Protein AF-A0A3G2I003-F1 (afdb_monomer)

Radius of gyration: 45.63 Å; Cα contacts (8 Å, |Δi|>4): 674; chains: 1; bounding box: 100×74×130 Å

Sequence (649 aa):
MAVRQARASDKPRNLLDGDGLSLFVPVKGRKAWHLRYTFAGRERRISLGTYPEVSLREARELRESARAQLAKGLNPRAERKRKHLAAVIADEHTFMAVYERWRDHRKLSLEEGRQTSLSQIKSVFNKDVFPVLRHLNIHEITSAHLLEIIGRVEKRGSLSVAEKLRTWFRQLFRFAKVAIPGMAENPALDLDAVALPLPPVNHNPFLRMPELPAMLQSLRKYRGKLNTQMAVRLLLLTGVRTGELRYATPDQFDLDSGLWCIPAHRLKQRRQLKRNKRQRLIEIPPYIVPLSVQAQEIVRHLLADFKPAQVYLIPSQQCLKYPFSENTVNQALKRMGYEGMLTGHGLRATLSTALNELGYPKVWVDAQLSHADPNRISATYNHAEYVEQRRVMMQDWADRLDLFEQNQTEVASRHLTITLQGLPTIPGQAATHPPLVNLAAPLLVVAPSDQGGPVAAPVQRLPAVKMPEYTRPKPSDLQRERNELLDMFNAPHNLRVVDYAKLAGKSRRWISYEIQARNVLALNVGHRGLRVPEWQLDPLKGRLVRSVLGRTGRGVDSWQIYHALMRPHELLDGASPIEAVAANNLERVIALVCEAVEASLWSASELGASADSAYSTTCTMAERNWDAMEAGSPRGDSPAEATPYPMLA

Mean predicted aligned error: 19.56 Å

Organism: NCBI:txid323284

InterPro domains:
  IPR002104 Integrase, catalytic domain [PF00589] (206-386)
  IPR002104 Integrase, catalytic domain [PS51898] (202-394)
  IPR010998 Integrase/recombinase, N-terminal [G3DSA:1.10.150.130] (87-203)
  IPR011010 DNA breaking-rejoining enzyme, catalytic core [SSF56349] (94-395)
  IPR013762 Integrase-like, catalytic domain superfamily [G3DSA:1.10.443.10] (204-400)
  IPR025166 Integrase, DNA-binding domain [PF13356] (3-83)
  IPR038488 Integrase, DNA-binding domain superfamily [G3DSA:3.30.160.390] (1-83)
  IPR044068 Core-binding (CB) domain [PS51900] (93-177)
  IPR050808 Phage Integrase [PTHR30629] (2-405)
  IPR053876 Phage integrase, central domain [PF22022] (95-179)

Foldseek 3Di:
DCVVPDDADCAWDWDDPDPQWTWIHHNDDWIWIKRWDDAPNDIDIDTPGTPPVQPPVNSVVSSVVCVVCVVVNHHPVVVVVVVVVVVVVLQCQAPQNLVVVLLVVVCVQWDDDPPTPSVLCVVCCVPQPCVQRRNPGNQPDALVSLCVSLVVCVVVVNQVSSVVSLVVLQSSQVSCVVVPPPRDDRRSPCNVVPRDDDDPDDDAAADALVCLQLVLLLLVQQPDDLLLSLLLLLCLLQVEASQQQQAAFLVQDDLVQQKGFGDPVSDPVVSVVSVVVPDDPPQQGTQIIHHAPLNSLSLVVLVVVDDPQAGHSAPDPVGRPGGHDSCSNVVSCVVSVCVSRADSNNSSVNNLNLLVLLPHDNLLSCLSNLNQDPPDPCSRPRNPVCRVVNNVSSNLSLLLSLCSNVVVSVLSSHHQPPPPPDDDDDDDDDDDDDDDDDPPPPPPPRDDDDDPDDDPPPSPRDNSDDDNPVNPDDQDPVRVVVVVLVCVCPPPQFAALCVLCVVLVHDSVVSVVCVVVQLFQWADDPPPHTTGGNLCSPVQLSVLRNLLSVLDDPPQHSVLLVCLQQFQDVVQVRGGLSVSGDPVCSVVSSVSSNVSSVVVVVVVVVVPPPDPDDPDPDDPDDPPDPPPDPDDDDDDDDDDDDDDDDDDD

Structure (mmCIF, N/CA/C/O backbone):
data_AF-A0A3G2I003-F1
#
_entry.id   AF-A0A3G2I003-F1
#
loop_
_atom_site.group_PDB
_atom_site.id
_atom_site.type_symbol
_atom_site.label_atom_id
_atom_site.label_alt_id
_atom_site.label_comp_id
_atom_site.label_asym_id
_atom_site.label_entity_id
_atom_site.label_seq_id
_atom_site.pdbx_PDB_ins_code
_atom_site.Cartn_x
_atom_site.Cartn_y
_atom_site.Cartn_z
_atom_site.occupancy
_atom_site.B_iso_or_equiv
_atom_site.auth_seq_id
_atom_site.auth_comp_id
_atom_site.auth_asym_id
_atom_site.auth_atom_id
_atom_site.pdbx_PDB_model_num
ATOM 1 N N . MET A 1 1 ? 7.828 28.176 -68.216 1.00 56.34 1 MET A N 1
ATOM 2 C CA . MET A 1 1 ? 6.407 28.301 -68.625 1.00 56.34 1 MET A CA 1
ATOM 3 C C . MET A 1 1 ? 5.779 26.956 -69.019 1.00 56.34 1 MET A C 1
ATOM 5 O O . MET A 1 1 ? 4.759 26.604 -68.437 1.00 56.34 1 MET A O 1
ATOM 9 N N . ALA A 1 2 ? 6.415 26.149 -69.882 1.00 65.62 2 ALA A N 1
ATOM 10 C CA . ALA A 1 2 ? 5.866 24.879 -70.397 1.00 65.62 2 ALA A CA 1
ATOM 11 C C . ALA A 1 2 ? 5.430 23.834 -69.334 1.00 65.62 2 ALA A C 1
ATOM 13 O O . ALA A 1 2 ? 4.377 23.216 -69.463 1.00 65.62 2 ALA A O 1
ATOM 14 N N . VAL A 1 3 ? 6.184 23.673 -68.239 1.00 71.50 3 VAL A N 1
ATOM 15 C CA . VAL A 1 3 ? 5.888 22.711 -67.147 1.00 71.50 3 VAL A CA 1
ATOM 16 C C . VAL A 1 3 ? 4.601 23.062 -66.379 1.00 71.50 3 VAL A C 1
ATOM 18 O O . VAL A 1 3 ? 3.801 22.183 -66.040 1.00 71.50 3 VAL A O 1
ATOM 21 N N . ARG A 1 4 ? 4.370 24.362 -66.133 1.00 69.19 4 ARG A N 1
ATOM 22 C CA . ARG A 1 4 ? 3.178 24.875 -65.431 1.00 69.19 4 ARG A CA 1
ATOM 23 C C . ARG A 1 4 ? 1.917 24.691 -66.282 1.00 69.19 4 ARG A C 1
ATOM 25 O O . ARG A 1 4 ? 0.896 24.247 -65.771 1.00 69.19 4 ARG A O 1
ATOM 32 N N . GLN A 1 5 ? 2.021 24.947 -67.586 1.00 71.94 5 GLN A N 1
ATOM 33 C CA . GLN A 1 5 ? 0.908 24.894 -68.546 1.00 71.94 5 GLN A CA 1
ATOM 34 C C . GLN A 1 5 ? 0.549 23.475 -69.019 1.00 71.94 5 GLN A C 1
ATOM 36 O O . GLN A 1 5 ? -0.455 23.273 -69.700 1.00 71.94 5 GLN A O 1
ATOM 41 N N . ALA A 1 6 ? 1.337 22.465 -68.653 1.00 69.88 6 ALA A N 1
ATOM 42 C CA . ALA A 1 6 ? 1.108 21.104 -69.104 1.00 69.88 6 ALA A CA 1
ATOM 43 C C . ALA A 1 6 ? -0.121 20.443 -68.452 1.00 69.88 6 ALA A C 1
ATOM 45 O O . ALA A 1 6 ? -0.031 19.954 -67.329 1.00 69.88 6 ALA A O 1
ATOM 46 N N . ARG A 1 7 ? -1.258 20.396 -69.154 1.00 67.56 7 ARG A N 1
ATOM 47 C CA . ARG A 1 7 ? -2.479 19.686 -68.728 1.00 67.56 7 ARG A CA 1
ATOM 48 C C . ARG A 1 7 ? -2.459 18.195 -69.086 1.00 67.56 7 ARG A C 1
ATOM 50 O O . ARG A 1 7 ? -1.674 17.777 -69.943 1.00 67.56 7 ARG A O 1
ATOM 57 N N . ALA A 1 8 ? -3.288 17.409 -68.404 1.00 71.00 8 ALA A N 1
ATOM 58 C CA . ALA A 1 8 ? -3.546 16.024 -68.782 1.00 71.00 8 ALA A CA 1
ATOM 59 C C . ALA A 1 8 ? -4.209 15.971 -70.171 1.00 71.00 8 ALA A C 1
ATOM 61 O O . ALA A 1 8 ? -4.903 16.906 -70.564 1.00 71.00 8 ALA A O 1
ATOM 62 N N . SER A 1 9 ? -3.930 14.911 -70.920 1.00 67.62 9 SER A N 1
ATOM 63 C CA . SER A 1 9 ? -4.448 14.637 -72.266 1.00 67.62 9 SER A CA 1
ATOM 64 C C . SER A 1 9 ? -4.876 13.167 -72.313 1.00 67.62 9 SER A C 1
ATOM 66 O O . SER A 1 9 ? -4.487 12.405 -71.426 1.00 67.62 9 SER A O 1
ATOM 68 N N . ASP A 1 10 ? -5.632 12.754 -73.332 1.00 69.69 10 ASP A N 1
ATOM 69 C CA . ASP A 1 10 ? -6.169 11.388 -73.469 1.00 69.69 10 ASP A CA 1
ATOM 70 C C . ASP A 1 10 ? -5.083 10.298 -73.531 1.00 69.69 10 ASP A C 1
ATOM 72 O O . ASP A 1 10 ? -5.361 9.118 -73.322 1.00 69.69 10 ASP A O 1
ATOM 76 N N . LYS A 1 11 ? -3.820 10.685 -73.769 1.00 79.12 11 LYS A N 1
ATOM 77 C CA . LYS A 1 11 ? -2.645 9.805 -73.732 1.00 79.12 11 LYS A CA 1
ATOM 78 C C . LYS A 1 11 ? -1.568 10.347 -72.779 1.00 79.12 11 LYS A C 1
ATOM 80 O O . LYS A 1 11 ? -1.365 11.563 -72.709 1.00 79.12 11 LYS A O 1
ATOM 85 N N . PRO A 1 12 ? -0.845 9.471 -72.052 1.00 83.56 12 PRO A N 1
ATOM 86 C CA . PRO A 1 12 ? 0.241 9.900 -71.178 1.00 83.56 12 PRO A CA 1
ATOM 87 C C . PRO A 1 12 ? 1.372 10.518 -72.007 1.00 83.56 12 PRO A C 1
ATOM 89 O O . PRO A 1 12 ? 1.760 9.971 -73.039 1.00 83.56 12 PRO A O 1
ATOM 92 N N . ARG A 1 13 ? 1.931 11.642 -71.544 1.00 86.19 13 ARG A N 1
ATOM 93 C CA . ARG A 1 13 ? 3.002 12.358 -72.257 1.00 86.19 13 ARG A CA 1
ATOM 94 C C . ARG A 1 13 ? 4.219 12.618 -71.381 1.00 86.19 13 ARG A C 1
ATOM 96 O O . ARG A 1 13 ? 4.089 12.850 -70.181 1.00 86.19 13 ARG A O 1
ATOM 103 N N . ASN A 1 14 ? 5.392 12.630 -72.007 1.00 85.88 14 ASN A N 1
ATOM 104 C CA . ASN A 1 14 ? 6.646 13.050 -71.390 1.00 85.88 14 ASN A CA 1
ATOM 105 C C . ASN A 1 14 ? 7.055 14.408 -71.957 1.00 85.88 14 ASN A C 1
ATOM 107 O O . ASN A 1 14 ? 7.198 14.549 -73.168 1.00 85.88 14 ASN A O 1
ATOM 111 N N . LEU A 1 15 ? 7.270 15.392 -71.090 1.00 88.25 15 LEU A N 1
ATOM 112 C CA . LEU A 1 15 ? 7.893 16.658 -71.472 1.00 88.25 15 LEU A CA 1
ATOM 113 C C . LEU A 1 15 ? 9.378 16.559 -71.161 1.00 88.25 15 LEU A C 1
ATOM 115 O O . LEU A 1 15 ? 9.741 16.397 -70.000 1.00 88.25 15 LEU A O 1
ATOM 119 N N . LEU A 1 16 ? 10.221 16.610 -72.184 1.00 89.06 16 LEU A N 1
ATOM 120 C CA . LEU A 1 16 ? 11.666 16.486 -72.023 1.00 89.06 16 LEU A CA 1
ATOM 121 C C . LEU A 1 16 ? 12.261 17.803 -71.501 1.00 89.06 16 LEU A C 1
ATOM 123 O O . LEU A 1 16 ? 11.876 18.874 -71.959 1.00 89.06 16 LEU A O 1
ATOM 127 N N . ASP A 1 17 ? 13.203 17.707 -70.562 1.00 86.69 17 ASP A N 1
ATOM 128 C CA . ASP A 1 17 ? 13.965 18.841 -70.002 1.00 86.69 17 ASP A CA 1
ATOM 129 C C . ASP A 1 17 ? 15.489 18.679 -70.220 1.00 86.69 17 ASP A C 1
ATOM 131 O O . ASP A 1 17 ? 16.294 19.420 -69.664 1.00 86.69 17 ASP A O 1
ATOM 135 N N . GLY A 1 18 ? 15.894 17.710 -71.053 1.00 86.06 18 GLY A N 1
ATOM 136 C CA . GLY A 1 18 ? 17.296 17.420 -71.377 1.00 86.06 18 GLY A CA 1
ATOM 137 C C . GLY A 1 18 ? 17.978 16.464 -70.393 1.00 86.06 18 GLY A C 1
ATOM 138 O O . GLY A 1 18 ? 17.478 16.203 -69.298 1.00 86.06 18 GLY A O 1
ATOM 139 N N . ASP A 1 19 ? 19.117 15.893 -70.801 1.00 85.62 19 ASP A N 1
ATOM 140 C CA . ASP A 1 19 ? 19.951 15.010 -69.963 1.00 85.62 19 ASP A CA 1
ATOM 141 C C . ASP A 1 19 ? 19.202 13.820 -69.331 1.00 85.62 19 ASP A C 1
ATOM 143 O O . ASP A 1 19 ? 19.456 13.412 -68.197 1.00 85.62 19 ASP A O 1
ATOM 147 N N . GLY A 1 20 ? 18.222 13.279 -70.058 1.00 85.56 20 GLY A N 1
ATOM 148 C CA . GLY A 1 20 ? 17.385 12.175 -69.589 1.00 85.56 20 GLY A CA 1
ATOM 149 C C . GLY A 1 20 ? 16.297 12.569 -68.580 1.00 85.56 20 GLY A C 1
ATOM 150 O O . GLY A 1 20 ? 15.528 11.693 -68.180 1.00 85.56 20 GLY A O 1
ATOM 151 N N . LEU A 1 21 ? 16.187 13.844 -68.188 1.00 92.62 21 LEU A N 1
ATOM 152 C CA . LEU A 1 21 ? 15.111 14.356 -67.337 1.00 92.62 21 LEU A CA 1
ATOM 153 C C . LEU A 1 21 ? 13.847 14.631 -68.156 1.00 92.62 21 LEU A C 1
ATOM 155 O O . LEU A 1 21 ? 13.881 15.219 -69.239 1.00 92.62 21 LEU A O 1
ATOM 159 N N . SER A 1 22 ? 12.707 14.210 -67.618 1.00 92.31 22 SER A N 1
ATOM 160 C CA . SER A 1 22 ? 11.397 14.442 -68.213 1.00 92.31 22 SER A CA 1
ATOM 161 C C . SER A 1 22 ? 10.312 14.597 -67.152 1.00 92.31 22 SER A C 1
ATOM 163 O O . SER A 1 22 ? 10.385 13.989 -66.086 1.00 92.31 22 SER A O 1
ATOM 165 N N . LEU A 1 23 ? 9.284 15.389 -67.442 1.00 91.50 23 LEU A N 1
ATOM 166 C CA . LEU A 1 23 ? 8.047 15.415 -66.670 1.00 91.50 23 LEU A CA 1
ATOM 167 C C . LEU A 1 23 ? 7.051 14.441 -67.295 1.00 91.50 23 LEU A C 1
ATOM 169 O O . LEU A 1 23 ? 6.552 14.676 -68.396 1.00 91.50 23 LEU A O 1
ATOM 173 N N . PHE A 1 24 ? 6.728 13.376 -66.575 1.00 90.62 24 PHE A N 1
ATOM 174 C CA . PHE A 1 24 ? 5.663 12.458 -66.937 1.00 90.62 24 PHE A CA 1
ATOM 175 C C . PHE A 1 24 ? 4.313 13.016 -66.491 1.00 90.62 24 PHE A C 1
ATOM 177 O O . PHE A 1 24 ? 4.089 13.282 -65.308 1.00 90.62 24 PHE A O 1
ATOM 184 N N . VAL A 1 25 ? 3.411 13.189 -67.453 1.00 89.00 25 VAL A N 1
ATOM 185 C CA . VAL A 1 25 ? 2.045 13.674 -67.253 1.00 89.00 25 VAL A CA 1
ATOM 186 C C . VAL A 1 25 ? 1.082 12.532 -67.601 1.00 89.00 25 VAL A C 1
ATOM 188 O O . VAL A 1 25 ? 0.887 12.252 -68.788 1.00 89.00 25 VAL A O 1
ATOM 191 N N . PRO A 1 26 ? 0.508 11.838 -66.601 1.00 85.31 26 PRO A N 1
ATOM 192 C CA . PRO A 1 26 ? -0.463 10.767 -66.829 1.00 85.31 26 PRO A CA 1
ATOM 193 C C . PRO A 1 26 ? -1.844 11.313 -67.244 1.00 85.31 26 PRO A C 1
ATOM 195 O O . PRO A 1 26 ? -2.151 12.481 -67.013 1.00 85.31 26 PRO A O 1
ATOM 198 N N . VAL A 1 27 ? -2.695 10.445 -67.808 1.00 82.31 27 VAL A N 1
ATOM 199 C CA . VAL A 1 27 ? -4.041 10.781 -68.336 1.00 82.31 27 VAL A CA 1
ATOM 200 C C . VAL A 1 27 ? -4.990 11.329 -67.256 1.00 82.31 27 VAL A C 1
ATOM 202 O O . VAL A 1 27 ? -5.793 12.214 -67.527 1.00 82.31 27 VAL A O 1
ATOM 205 N N . LYS A 1 28 ? -4.883 10.851 -66.010 1.00 68.81 28 LYS A N 1
ATOM 206 C CA . LYS A 1 28 ? -5.695 11.308 -64.864 1.00 68.81 28 LYS A CA 1
ATOM 207 C C . LYS A 1 28 ? -4.886 11.325 -63.561 1.00 68.81 28 LYS A C 1
ATOM 209 O O . LYS A 1 28 ? -5.189 10.575 -62.639 1.00 68.81 28 LYS A O 1
ATOM 214 N N . GLY A 1 29 ? -3.817 12.119 -63.457 1.00 68.81 29 GLY A N 1
ATOM 215 C CA . GLY A 1 29 ? -3.019 12.067 -62.224 1.00 68.81 29 GLY A CA 1
ATOM 216 C C . GLY A 1 29 ? -1.977 13.153 -61.998 1.00 68.81 29 GLY A C 1
ATOM 217 O O . GLY A 1 29 ? -1.855 14.120 -62.749 1.00 68.81 29 GLY A O 1
ATOM 218 N N . ARG A 1 30 ? -1.220 12.955 -60.912 1.00 80.19 30 ARG A N 1
ATOM 219 C CA . ARG A 1 30 ? -0.132 13.832 -60.465 1.00 80.19 30 ARG A CA 1
ATOM 220 C C . ARG A 1 30 ? 1.058 13.718 -61.417 1.00 80.19 30 ARG A C 1
ATOM 222 O O . ARG A 1 30 ? 1.483 12.613 -61.756 1.00 80.19 30 ARG A O 1
ATOM 229 N N . LYS A 1 31 ? 1.597 14.862 -61.844 1.00 88.81 31 LYS A N 1
ATOM 230 C CA . LYS A 1 31 ? 2.784 14.911 -62.708 1.00 88.81 31 LYS A CA 1
ATOM 231 C C . LYS A 1 31 ? 4.005 14.465 -61.899 1.00 88.81 31 LYS A C 1
ATOM 233 O O . LYS A 1 31 ? 4.124 14.833 -60.731 1.00 88.81 31 LYS A O 1
ATOM 238 N N . ALA A 1 32 ? 4.916 13.714 -62.504 1.00 90.50 32 ALA A N 1
ATOM 239 C CA . ALA A 1 32 ? 6.111 13.217 -61.827 1.00 90.50 32 ALA A CA 1
ATOM 240 C C . ALA A 1 32 ? 7.369 13.469 -62.653 1.00 90.50 32 ALA A C 1
ATOM 242 O O . ALA A 1 32 ? 7.360 13.329 -63.874 1.00 90.50 32 ALA A O 1
ATOM 243 N N . TRP A 1 33 ? 8.462 13.818 -61.987 1.00 93.62 33 TRP A N 1
ATOM 244 C CA . TRP A 1 33 ? 9.768 13.939 -62.620 1.00 93.62 33 TRP A CA 1
ATOM 245 C C . TRP A 1 33 ? 10.387 12.558 -62.782 1.00 93.62 33 TRP A C 1
ATOM 247 O O . TRP A 1 33 ? 10.497 11.807 -61.816 1.00 93.62 33 TRP A O 1
ATOM 257 N N . HIS A 1 34 ? 10.817 12.220 -63.989 1.00 93.31 34 HIS A N 1
ATOM 258 C CA . HIS A 1 34 ? 11.503 10.979 -64.306 1.00 93.31 34 HIS A CA 1
ATOM 259 C C . HIS A 1 34 ? 12.885 11.267 -64.881 1.00 93.31 34 HIS A C 1
ATOM 261 O O . HIS A 1 34 ? 13.022 12.072 -65.798 1.00 93.31 34 HIS A O 1
ATOM 267 N N . LEU A 1 35 ? 13.888 10.545 -64.387 1.00 93.88 35 LEU A N 1
ATOM 268 C CA . LEU A 1 35 ? 15.224 10.497 -64.963 1.00 93.88 35 LEU A CA 1
ATOM 269 C C . LEU A 1 35 ? 15.454 9.135 -65.609 1.00 93.88 35 LEU A C 1
ATOM 271 O O . LEU A 1 35 ? 15.339 8.093 -64.955 1.00 93.88 35 LEU A O 1
ATOM 275 N N . ARG A 1 36 ? 15.794 9.162 -66.891 1.00 92.56 36 ARG A N 1
ATOM 276 C CA . ARG A 1 36 ? 16.235 8.014 -67.676 1.00 92.56 36 ARG A CA 1
ATOM 277 C C . ARG A 1 36 ? 17.760 7.969 -67.700 1.00 92.56 36 ARG A C 1
ATOM 279 O O . ARG A 1 36 ? 18.393 8.989 -67.944 1.00 92.56 36 ARG A O 1
ATOM 286 N N . TYR A 1 37 ? 18.336 6.806 -67.421 1.00 92.25 37 TYR A N 1
ATOM 287 C CA . TYR A 1 37 ? 19.782 6.616 -67.322 1.00 92.25 37 TYR A CA 1
ATOM 288 C C . TYR A 1 37 ? 20.182 5.187 -67.692 1.00 92.25 37 TYR A C 1
ATOM 290 O O . TYR A 1 37 ? 19.380 4.265 -67.567 1.00 92.25 37 TYR A O 1
ATOM 298 N N . THR A 1 38 ? 21.438 4.985 -68.079 1.00 88.69 38 THR A N 1
ATOM 299 C CA . THR A 1 38 ? 21.985 3.657 -68.386 1.00 88.69 38 THR A CA 1
ATOM 300 C C . THR A 1 38 ? 22.890 3.198 -67.252 1.00 88.69 38 THR A C 1
ATOM 302 O O . THR A 1 38 ? 23.720 3.960 -66.763 1.00 88.69 38 THR A O 1
ATOM 305 N N . PHE A 1 39 ? 22.729 1.953 -66.808 1.00 89.44 39 PHE A N 1
ATOM 306 C CA . PHE A 1 39 ? 23.597 1.338 -65.806 1.00 89.44 39 PHE A CA 1
ATOM 307 C C . PHE A 1 39 ? 23.843 -0.126 -66.168 1.00 89.44 39 PHE A C 1
ATOM 309 O O . PHE A 1 39 ? 22.882 -0.862 -66.408 1.00 89.44 39 PHE A O 1
ATOM 316 N N . ALA A 1 40 ? 25.113 -0.544 -66.196 1.00 85.12 40 ALA A N 1
ATOM 317 C CA . ALA A 1 40 ? 25.532 -1.894 -66.591 1.00 85.12 40 ALA A CA 1
ATOM 318 C C . ALA A 1 40 ? 24.911 -2.347 -67.933 1.00 85.12 40 ALA A C 1
ATOM 320 O O . ALA A 1 40 ? 24.293 -3.407 -68.025 1.00 85.12 40 ALA A O 1
ATOM 321 N N . GLY A 1 41 ? 24.991 -1.483 -68.953 1.00 85.19 41 GLY A N 1
ATOM 322 C CA . GLY A 1 41 ? 24.496 -1.764 -70.308 1.00 85.19 41 GLY A CA 1
ATOM 323 C C . GLY A 1 41 ? 22.971 -1.788 -70.474 1.00 85.19 41 GLY A C 1
ATOM 324 O O . GLY A 1 41 ? 22.496 -2.046 -71.573 1.00 85.19 41 GLY A O 1
ATOM 325 N N . ARG A 1 42 ? 22.182 -1.514 -69.421 1.00 88.31 42 ARG A N 1
ATOM 326 C CA . ARG A 1 42 ? 20.709 -1.494 -69.488 1.00 88.31 42 ARG A CA 1
ATOM 327 C C . ARG A 1 42 ? 20.150 -0.111 -69.181 1.00 88.31 42 ARG A C 1
ATOM 329 O O . ARG A 1 42 ? 20.511 0.498 -68.171 1.00 88.31 42 ARG A O 1
ATOM 336 N N . GLU A 1 43 ? 19.227 0.354 -70.017 1.00 89.56 43 GLU A N 1
ATOM 337 C CA . GLU A 1 43 ? 18.477 1.589 -69.784 1.00 89.56 43 GLU A CA 1
ATOM 338 C C . GLU A 1 43 ? 17.469 1.391 -68.639 1.00 89.56 43 GLU A C 1
ATOM 340 O O . GLU A 1 43 ? 16.784 0.371 -68.530 1.00 89.56 43 GLU A O 1
ATOM 345 N N . ARG A 1 44 ? 17.411 2.358 -67.726 1.00 90.62 44 ARG A N 1
ATOM 346 C CA . ARG A 1 44 ? 16.571 2.356 -66.528 1.00 90.62 44 ARG A CA 1
ATOM 347 C C . ARG A 1 44 ? 15.940 3.728 -66.329 1.00 90.62 44 ARG A C 1
ATOM 349 O O . ARG A 1 44 ? 16.402 4.741 -66.847 1.00 90.62 44 ARG A O 1
ATOM 356 N N . ARG A 1 45 ? 14.874 3.762 -65.528 1.00 90.94 45 ARG A N 1
ATOM 357 C CA . ARG A 1 45 ? 14.154 4.984 -65.157 1.00 90.94 45 ARG A CA 1
ATOM 358 C C . ARG A 1 45 ? 13.954 5.051 -63.646 1.00 90.94 45 ARG A C 1
ATOM 360 O O . ARG A 1 45 ? 13.570 4.051 -63.036 1.00 90.94 45 ARG A O 1
ATOM 367 N N . ILE A 1 46 ? 14.171 6.222 -63.053 1.00 91.25 46 ILE A N 1
ATOM 368 C CA . ILE A 1 46 ? 13.828 6.536 -61.656 1.00 91.25 46 ILE A CA 1
ATOM 369 C C . ILE A 1 46 ? 12.910 7.754 -61.600 1.00 91.25 46 ILE A C 1
ATOM 371 O O . ILE A 1 46 ? 13.009 8.645 -62.438 1.00 91.25 46 ILE A O 1
ATOM 375 N N . SER A 1 47 ? 12.030 7.803 -60.601 1.00 92.19 47 SER A N 1
ATOM 376 C CA . SER A 1 47 ? 11.262 9.012 -60.290 1.00 92.19 47 SER A CA 1
ATOM 377 C C . SER A 1 47 ? 12.061 9.931 -59.368 1.00 92.19 47 SER A C 1
ATOM 379 O O . SER A 1 47 ? 12.735 9.443 -58.468 1.00 92.19 47 SER A O 1
ATOM 381 N N . LEU A 1 48 ? 12.026 11.242 -59.574 1.00 90.69 48 LEU A N 1
ATOM 382 C CA . LEU A 1 48 ? 12.697 12.241 -58.734 1.00 90.69 48 LEU A CA 1
ATOM 383 C C . LEU A 1 48 ? 11.722 12.996 -57.818 1.00 90.69 48 LEU A C 1
ATOM 385 O O . LEU A 1 48 ? 12.166 13.794 -57.006 1.00 90.69 48 LEU A O 1
ATOM 389 N N . GLY A 1 49 ? 10.422 12.705 -57.900 1.00 88.69 49 GLY A N 1
ATOM 390 C CA . GLY A 1 49 ? 9.385 13.333 -57.079 1.00 88.69 49 GLY A CA 1
ATOM 391 C C . GLY A 1 49 ? 8.179 13.772 -57.905 1.00 88.69 49 GLY A C 1
ATOM 392 O O . GLY A 1 49 ? 8.182 13.655 -59.134 1.00 88.69 49 GLY A O 1
ATOM 393 N N . THR A 1 50 ? 7.131 14.247 -57.232 1.00 91.75 50 THR A N 1
ATOM 394 C CA . THR A 1 50 ? 5.910 14.728 -57.894 1.00 91.75 50 THR A CA 1
ATOM 395 C C . THR A 1 50 ? 5.902 16.248 -57.998 1.00 91.75 50 THR A C 1
ATOM 397 O O . THR A 1 50 ? 6.457 16.938 -57.155 1.00 91.75 50 THR A O 1
ATOM 400 N N . TYR A 1 51 ? 5.303 16.788 -59.053 1.00 86.50 51 TYR A N 1
ATOM 401 C CA . TYR A 1 51 ? 5.092 18.225 -59.211 1.00 86.50 51 TYR A CA 1
ATOM 402 C C . TYR A 1 51 ? 3.690 18.579 -58.679 1.00 86.50 51 TYR A C 1
ATOM 404 O O . TYR A 1 51 ? 2.731 17.892 -59.053 1.00 86.50 51 TYR A O 1
ATOM 412 N N . PRO A 1 52 ? 3.522 19.642 -57.868 1.00 85.88 52 PRO A N 1
ATOM 413 C CA . PRO A 1 52 ? 4.466 20.742 -57.643 1.00 85.88 52 PRO A CA 1
ATOM 414 C C . PRO A 1 52 ? 5.401 20.604 -56.429 1.00 85.88 52 PRO A C 1
ATOM 416 O O . PRO A 1 52 ? 6.212 21.503 -56.245 1.00 85.88 52 PRO A O 1
ATOM 419 N N . GLU A 1 53 ? 5.308 19.528 -55.633 1.00 89.50 53 GLU A N 1
ATOM 420 C CA . GLU A 1 53 ? 6.138 19.312 -54.425 1.00 89.50 53 GLU A CA 1
ATOM 421 C C . GLU A 1 53 ? 7.643 19.394 -54.713 1.00 89.50 53 GLU A C 1
ATOM 423 O O . GLU A 1 53 ? 8.392 19.936 -53.913 1.00 89.50 53 GLU A O 1
ATOM 428 N N . VAL A 1 54 ? 8.065 18.883 -55.873 1.00 89.38 54 VAL A N 1
ATOM 429 C CA . VAL A 1 54 ? 9.409 19.060 -56.421 1.00 89.38 54 VAL A CA 1
ATOM 430 C C . VAL A 1 54 ? 9.329 20.023 -57.598 1.00 89.38 54 VAL A C 1
ATOM 432 O O . VAL A 1 54 ? 8.724 19.742 -58.645 1.00 89.38 54 VAL A O 1
ATOM 435 N N . SER A 1 55 ? 9.954 21.181 -57.428 1.00 91.56 55 SER A N 1
ATOM 436 C CA . SER A 1 55 ? 10.083 22.202 -58.459 1.00 91.56 55 SER A CA 1
ATOM 437 C C . SER A 1 55 ? 10.990 21.733 -59.604 1.00 91.56 55 SER A C 1
ATOM 439 O O . SER A 1 55 ? 11.779 20.799 -59.473 1.00 91.56 55 SER A O 1
ATOM 441 N N . LEU A 1 56 ? 10.917 22.405 -60.758 1.00 89.75 56 LEU A N 1
ATOM 442 C CA . LEU A 1 56 ? 11.825 22.121 -61.879 1.00 89.75 56 LEU A CA 1
ATOM 443 C C . LEU A 1 56 ? 13.302 22.300 -61.476 1.00 89.75 56 LEU A C 1
ATOM 445 O O . LEU A 1 56 ? 14.160 21.555 -61.938 1.00 89.75 56 LEU A O 1
ATOM 449 N N . ARG A 1 57 ? 13.591 23.277 -60.608 1.00 91.44 57 ARG A N 1
ATOM 450 C CA . ARG A 1 57 ? 14.943 23.536 -60.105 1.00 91.44 57 ARG A CA 1
ATOM 451 C C . ARG A 1 57 ? 15.451 22.362 -59.265 1.00 91.44 57 ARG A C 1
ATOM 453 O O . ARG A 1 57 ? 16.494 21.808 -59.591 1.00 91.44 57 ARG A O 1
ATOM 460 N N . GLU A 1 58 ? 14.681 21.934 -58.268 1.00 90.12 58 GLU A N 1
ATOM 461 C CA . GLU A 1 58 ? 15.033 20.782 -57.422 1.00 90.12 58 GLU A CA 1
ATOM 462 C C . GLU A 1 58 ? 15.131 19.488 -58.243 1.00 90.12 58 GLU A C 1
ATOM 464 O O . GLU A 1 58 ? 16.015 18.669 -58.014 1.00 90.12 58 GLU A O 1
ATOM 469 N N . ALA A 1 59 ? 14.282 19.307 -59.262 1.00 90.62 59 ALA A N 1
ATOM 470 C CA . ALA A 1 59 ? 14.371 18.162 -60.169 1.00 90.62 59 ALA A CA 1
ATOM 471 C C . ALA A 1 59 ? 15.690 18.135 -60.967 1.00 90.62 59 ALA A C 1
ATOM 473 O O . ALA A 1 59 ? 16.257 17.059 -61.171 1.00 90.62 59 ALA A O 1
ATOM 474 N N . ARG A 1 60 ? 16.204 19.301 -61.388 1.00 93.50 60 ARG A N 1
ATOM 475 C CA . ARG A 1 60 ? 17.522 19.428 -62.037 1.00 93.50 60 ARG A CA 1
ATOM 476 C C . ARG A 1 60 ? 18.667 19.168 -61.055 1.00 93.50 60 ARG A C 1
ATOM 478 O O . ARG A 1 60 ? 19.598 18.453 -61.404 1.00 93.50 60 ARG A O 1
ATOM 485 N N . GLU A 1 61 ? 18.575 19.647 -59.817 1.00 93.81 61 GLU A N 1
ATOM 486 C CA . GLU A 1 61 ? 19.568 19.357 -58.766 1.00 93.81 61 GLU A CA 1
ATOM 487 C C . GLU A 1 61 ? 19.619 17.851 -58.431 1.00 93.81 61 GLU A C 1
ATOM 489 O O . GLU A 1 61 ? 20.691 17.242 -58.375 1.00 93.81 61 GLU A O 1
ATOM 494 N N . LEU A 1 62 ? 18.455 17.204 -58.305 1.00 90.88 62 LEU A N 1
ATOM 495 C CA . LEU A 1 62 ? 18.342 15.756 -58.102 1.00 90.88 62 LEU A CA 1
ATOM 496 C C . LEU A 1 62 ? 18.865 14.951 -59.301 1.00 90.88 62 LEU A C 1
ATOM 498 O O . LEU A 1 62 ? 19.438 13.874 -59.110 1.00 90.88 62 LEU A O 1
ATOM 502 N N . ARG A 1 63 ? 18.696 15.465 -60.527 1.00 93.69 63 ARG A N 1
ATOM 503 C CA . ARG A 1 63 ? 19.297 14.888 -61.736 1.00 93.69 63 ARG A CA 1
ATOM 504 C C . ARG A 1 63 ? 20.818 14.908 -61.647 1.00 93.69 63 ARG A C 1
ATOM 506 O O . ARG A 1 63 ? 21.427 13.858 -61.839 1.00 93.69 63 ARG A O 1
ATOM 513 N N . GLU A 1 64 ? 21.422 16.053 -61.337 1.00 93.00 64 GLU A N 1
ATOM 514 C CA . GLU A 1 64 ? 22.883 16.159 -61.216 1.00 93.00 64 GLU A CA 1
ATOM 515 C C . GLU A 1 64 ? 23.428 15.238 -60.119 1.00 93.00 64 GLU A C 1
ATOM 517 O O . GLU A 1 64 ? 24.398 14.513 -60.339 1.00 93.00 64 GLU A O 1
ATOM 522 N N . SER A 1 65 ? 22.744 15.150 -58.974 1.00 90.56 65 SER A N 1
ATOM 523 C CA . SER A 1 65 ? 23.101 14.211 -57.903 1.00 90.56 65 SER A CA 1
ATOM 524 C C . SER A 1 65 ? 23.075 12.746 -58.367 1.00 90.56 65 SER A C 1
ATOM 526 O O . SER A 1 65 ? 24.001 11.978 -58.091 1.00 90.56 65 SER A O 1
ATOM 528 N N . ALA A 1 66 ? 22.047 12.348 -59.124 1.00 90.12 66 ALA A N 1
ATOM 529 C CA . ALA A 1 66 ? 21.942 10.998 -59.674 1.00 90.12 66 ALA A CA 1
ATOM 530 C C . ALA A 1 66 ? 23.007 10.718 -60.753 1.00 90.12 66 ALA A C 1
ATOM 532 O O . ALA A 1 66 ? 23.546 9.612 -60.803 1.00 90.12 66 ALA A O 1
ATOM 533 N N . ARG A 1 67 ? 23.362 11.708 -61.583 1.00 89.88 67 ARG A N 1
ATOM 534 C CA . ARG A 1 67 ? 24.465 11.588 -62.554 1.00 89.88 67 ARG A CA 1
ATOM 535 C C . ARG A 1 67 ? 25.820 11.459 -61.862 1.00 89.88 67 ARG A C 1
ATOM 537 O O . ARG A 1 67 ? 26.613 10.613 -62.264 1.00 89.88 67 ARG A O 1
ATOM 544 N N . ALA A 1 68 ? 26.055 12.203 -60.783 1.00 91.88 68 ALA A N 1
ATOM 545 C CA . ALA A 1 68 ? 27.267 12.075 -59.976 1.00 91.88 68 ALA A CA 1
ATOM 546 C C . ALA A 1 68 ? 27.399 10.680 -59.334 1.00 91.88 68 ALA A C 1
ATOM 548 O O . ALA A 1 68 ? 28.499 10.139 -59.248 1.00 91.88 68 ALA A O 1
ATOM 549 N N . GLN A 1 69 ? 26.286 10.064 -58.916 1.00 88.50 69 GLN A N 1
ATOM 550 C CA . GLN A 1 69 ? 26.277 8.672 -58.444 1.00 88.50 69 GLN A CA 1
ATOM 551 C C . GLN A 1 69 ? 26.639 7.687 -59.562 1.00 88.50 69 GLN A C 1
ATOM 553 O O . GLN A 1 69 ? 27.461 6.798 -59.345 1.00 88.50 69 GLN A O 1
ATOM 558 N N . LEU A 1 70 ? 26.084 7.878 -60.763 1.00 90.12 70 LEU A N 1
ATOM 559 C CA . LEU A 1 70 ? 26.396 7.045 -61.928 1.00 90.12 70 LEU A CA 1
ATOM 560 C C . LEU A 1 70 ? 27.864 7.155 -62.348 1.00 90.12 70 LEU A C 1
ATOM 562 O O . LEU A 1 70 ? 28.474 6.133 -62.648 1.00 90.12 70 LEU A O 1
ATOM 566 N N . ALA A 1 71 ? 28.447 8.357 -62.300 1.00 89.56 71 ALA A N 1
ATOM 567 C CA . ALA A 1 71 ? 29.868 8.581 -62.576 1.00 89.56 71 ALA A CA 1
ATOM 568 C C . ALA A 1 71 ? 30.787 7.825 -61.598 1.00 89.56 71 ALA A C 1
ATOM 570 O O . ALA A 1 71 ? 31.877 7.405 -61.970 1.00 89.56 71 ALA A O 1
ATOM 571 N N . LYS A 1 72 ? 30.325 7.591 -60.363 1.00 89.12 72 LYS A N 1
ATOM 572 C CA . LYS A 1 72 ? 31.014 6.779 -59.344 1.00 89.12 72 LYS A CA 1
ATOM 573 C C . LYS A 1 72 ? 30.704 5.277 -59.445 1.00 89.12 72 LYS A C 1
ATOM 575 O O . LYS A 1 72 ? 31.028 4.529 -58.529 1.00 89.12 72 LYS A O 1
ATOM 580 N N . GLY A 1 73 ? 30.020 4.831 -60.502 1.00 87.88 73 GLY A N 1
ATOM 581 C CA . GLY A 1 73 ? 29.615 3.433 -60.675 1.00 87.88 73 GLY A CA 1
ATOM 582 C C . GLY A 1 73 ? 28.491 2.972 -59.736 1.00 87.88 73 GLY A C 1
ATOM 583 O O . GLY A 1 73 ? 28.232 1.774 -59.630 1.00 87.88 73 GLY A O 1
ATOM 584 N N . LEU A 1 74 ? 27.789 3.890 -59.061 1.00 86.75 74 LEU A N 1
ATOM 585 C CA . LEU A 1 74 ? 26.684 3.570 -58.153 1.00 86.75 74 LEU A CA 1
ATOM 586 C C . LEU A 1 74 ? 25.340 3.677 -58.880 1.00 86.75 74 LEU A C 1
ATOM 588 O O . LEU A 1 74 ? 25.054 4.668 -59.546 1.00 86.75 74 LEU A O 1
ATOM 592 N N . ASN A 1 75 ? 24.468 2.679 -58.716 1.00 88.44 75 ASN A N 1
ATOM 593 C CA . ASN A 1 75 ? 23.109 2.715 -59.264 1.00 88.44 75 ASN A CA 1
ATOM 594 C C . ASN A 1 75 ? 22.184 3.578 -58.375 1.00 88.44 75 ASN A C 1
ATOM 596 O O . ASN A 1 75 ? 21.853 3.140 -57.266 1.00 88.44 75 ASN A O 1
ATOM 600 N N . PRO A 1 76 ? 21.652 4.721 -58.858 1.00 88.38 76 PRO A N 1
ATOM 601 C CA . PRO A 1 76 ? 20.847 5.638 -58.043 1.00 88.38 76 PRO A CA 1
ATOM 602 C C . PRO A 1 76 ? 19.580 5.011 -57.444 1.00 88.38 76 PRO A C 1
ATOM 604 O O . PRO A 1 76 ? 19.168 5.342 -56.332 1.00 88.38 76 PRO A O 1
ATOM 607 N N . ARG A 1 77 ? 18.954 4.055 -58.150 1.00 85.31 77 ARG A N 1
ATOM 608 C CA . ARG A 1 77 ? 17.772 3.330 -57.648 1.00 85.31 77 ARG A CA 1
ATOM 609 C C . ARG A 1 77 ? 18.124 2.406 -56.485 1.00 85.31 77 ARG A C 1
ATOM 611 O O . ARG A 1 77 ? 17.348 2.298 -55.537 1.00 85.31 77 ARG A O 1
ATOM 618 N N . ALA A 1 78 ? 19.269 1.731 -56.576 1.00 83.56 78 ALA A N 1
ATOM 619 C CA . ALA A 1 78 ? 19.759 0.858 -55.516 1.00 83.56 78 ALA A CA 1
ATOM 620 C C . ALA A 1 78 ? 20.198 1.684 -54.303 1.00 83.56 78 ALA A C 1
ATOM 622 O O . ALA A 1 78 ? 19.846 1.330 -53.184 1.00 83.56 78 ALA A O 1
ATOM 623 N N . GLU A 1 79 ? 20.850 2.827 -54.526 1.00 84.94 79 GLU A N 1
ATOM 624 C CA . GLU A 1 79 ? 21.253 3.740 -53.457 1.00 84.94 79 GLU A CA 1
ATOM 625 C C . GLU A 1 79 ? 20.055 4.335 -52.718 1.00 84.94 79 GLU A C 1
ATOM 627 O O . GLU A 1 79 ? 20.037 4.366 -51.490 1.00 84.94 79 GLU A O 1
ATOM 632 N N . ARG A 1 80 ? 18.998 4.737 -53.436 1.00 81.88 80 ARG A N 1
ATOM 633 C CA . ARG A 1 80 ? 17.756 5.177 -52.791 1.00 81.88 80 ARG A CA 1
ATOM 634 C C . ARG A 1 80 ? 17.114 4.057 -51.971 1.00 81.88 80 ARG A C 1
ATOM 636 O O . ARG A 1 80 ? 16.688 4.310 -50.849 1.00 81.88 80 ARG A O 1
ATOM 643 N N . LYS A 1 81 ? 17.059 2.828 -52.502 1.00 78.75 81 LYS A N 1
ATOM 644 C CA . LYS A 1 81 ? 16.548 1.666 -51.754 1.00 78.75 81 LYS A CA 1
ATOM 645 C C . LYS A 1 81 ? 17.401 1.398 -50.509 1.00 78.75 81 LYS A C 1
ATOM 647 O O . LYS A 1 81 ? 16.838 1.165 -49.449 1.00 78.75 81 LYS A O 1
ATOM 652 N N . ARG A 1 82 ? 18.730 1.497 -50.618 1.00 79.56 82 ARG A N 1
ATOM 653 C CA . ARG A 1 82 ? 19.678 1.352 -49.504 1.00 79.56 82 ARG A CA 1
ATOM 654 C C . ARG A 1 82 ? 19.460 2.418 -48.434 1.00 79.56 82 ARG A C 1
ATOM 656 O O . ARG A 1 82 ? 19.333 2.065 -47.273 1.00 79.56 82 ARG A O 1
ATOM 663 N N . LYS A 1 83 ? 19.340 3.694 -48.816 1.00 79.69 83 LYS A N 1
ATOM 664 C CA . LYS A 1 83 ? 19.046 4.801 -47.890 1.00 79.69 83 LYS A CA 1
ATOM 665 C C . LYS A 1 83 ? 17.689 4.648 -47.205 1.00 79.69 83 LYS A C 1
ATOM 667 O O . LYS A 1 83 ? 17.587 4.904 -46.015 1.00 79.69 83 LYS A O 1
ATOM 672 N N . HIS A 1 84 ? 16.663 4.205 -47.933 1.00 74.94 84 HIS A N 1
ATOM 673 C CA . HIS A 1 84 ? 15.346 3.951 -47.352 1.00 74.94 84 HIS A CA 1
ATOM 674 C C . HIS A 1 84 ? 15.372 2.780 -46.361 1.00 74.94 84 HIS A C 1
ATOM 676 O O . HIS A 1 84 ? 14.883 2.924 -45.249 1.00 74.94 84 HIS A O 1
ATOM 682 N N . LEU A 1 85 ? 16.001 1.656 -46.722 1.00 70.25 85 LEU A N 1
ATOM 683 C CA . LEU A 1 85 ? 16.183 0.522 -45.811 1.00 70.25 85 LEU A CA 1
ATOM 684 C C . LEU A 1 85 ? 17.026 0.903 -44.589 1.00 70.25 85 LEU A C 1
ATOM 686 O O . LEU A 1 85 ? 16.674 0.527 -43.482 1.00 70.25 85 LEU A O 1
ATOM 690 N N . ALA A 1 86 ? 18.088 1.692 -44.766 1.00 73.31 86 ALA A N 1
ATOM 691 C CA . ALA A 1 86 ? 18.892 2.202 -43.659 1.00 73.31 86 ALA A CA 1
ATOM 692 C C . ALA A 1 86 ? 18.077 3.111 -42.727 1.00 73.31 86 ALA A C 1
ATOM 694 O O . ALA A 1 86 ? 18.242 3.021 -41.519 1.00 73.31 86 ALA A O 1
ATOM 695 N N . ALA A 1 87 ? 17.171 3.936 -43.264 1.00 69.88 87 ALA A N 1
ATOM 696 C CA . ALA A 1 87 ? 16.267 4.756 -42.459 1.00 69.88 87 ALA A CA 1
ATOM 697 C C . ALA A 1 87 ? 15.243 3.909 -41.680 1.00 69.88 87 ALA A C 1
ATOM 699 O O . ALA A 1 87 ? 14.995 4.194 -40.515 1.00 69.88 87 ALA A O 1
ATOM 700 N N . VAL A 1 88 ? 14.693 2.850 -42.288 1.00 68.31 88 VAL A N 1
ATOM 701 C CA . VAL A 1 88 ? 13.777 1.910 -41.610 1.00 68.31 88 VAL A CA 1
ATOM 702 C C . VAL A 1 88 ? 14.501 1.138 -40.503 1.00 68.31 88 VAL A C 1
ATOM 704 O O . VAL A 1 88 ? 14.016 1.080 -39.380 1.00 68.31 88 VAL A O 1
ATOM 707 N N . ILE A 1 89 ? 15.697 0.613 -40.785 1.00 69.44 89 ILE A N 1
ATOM 708 C CA . ILE A 1 89 ? 16.531 -0.080 -39.790 1.00 69.44 89 ILE A CA 1
ATOM 709 C C . ILE A 1 89 ? 16.944 0.880 -38.666 1.00 69.44 89 ILE A C 1
ATOM 711 O O . ILE A 1 89 ? 16.946 0.500 -37.498 1.00 69.44 89 ILE A O 1
ATOM 715 N N . ALA A 1 90 ? 17.270 2.133 -38.993 1.00 69.50 90 ALA A N 1
ATOM 716 C CA . ALA A 1 90 ? 17.594 3.144 -37.993 1.00 69.50 90 ALA A CA 1
ATOM 717 C C . ALA A 1 90 ? 16.409 3.430 -37.059 1.00 69.50 90 ALA A C 1
ATOM 719 O O . ALA A 1 90 ? 16.635 3.578 -35.861 1.00 69.50 90 ALA A O 1
ATOM 720 N N . ASP A 1 91 ? 15.175 3.452 -37.577 1.00 72.69 91 ASP A N 1
ATOM 721 C CA . ASP A 1 91 ? 13.957 3.645 -36.779 1.00 72.69 91 ASP A CA 1
ATOM 722 C C . ASP A 1 91 ? 13.668 2.433 -35.868 1.00 72.69 91 ASP A C 1
ATOM 724 O O . ASP A 1 91 ? 13.436 2.586 -34.663 1.00 72.69 91 ASP A O 1
ATOM 728 N N . GLU A 1 92 ? 13.808 1.210 -36.399 1.00 77.62 92 GLU A N 1
ATOM 729 C CA . GLU A 1 92 ? 13.668 -0.047 -35.642 1.00 77.62 92 GLU A CA 1
ATOM 730 C C . GLU A 1 92 ? 14.728 -0.214 -34.541 1.00 77.62 92 GLU A C 1
ATOM 732 O O . GLU A 1 92 ? 14.485 -0.885 -33.533 1.00 77.62 92 GLU A O 1
ATOM 737 N N . HIS A 1 93 ? 15.909 0.382 -34.726 1.00 84.81 93 HIS A N 1
ATOM 738 C CA . HIS A 1 93 ? 17.037 0.308 -33.795 1.00 84.81 93 HIS A CA 1
ATOM 739 C C . HIS A 1 93 ? 17.160 1.551 -32.898 1.00 84.81 93 HIS A C 1
ATOM 741 O O . HIS A 1 93 ? 18.166 1.715 -32.203 1.00 84.81 93 HIS A O 1
ATOM 747 N N . THR A 1 94 ? 16.151 2.425 -32.858 1.00 91.69 94 THR A N 1
ATOM 748 C CA . THR A 1 94 ? 16.107 3.510 -31.866 1.00 91.69 94 THR A CA 1
ATOM 749 C C . THR A 1 94 ? 16.014 2.958 -30.443 1.00 91.69 94 THR A C 1
ATOM 751 O O . THR A 1 94 ? 15.406 1.913 -30.193 1.00 91.69 94 THR A O 1
ATOM 754 N N . PHE A 1 95 ? 16.553 3.689 -29.462 1.00 94.00 95 PHE A N 1
ATOM 755 C CA . PHE A 1 95 ? 16.433 3.313 -28.050 1.00 94.00 95 PHE A CA 1
ATOM 756 C C . PHE A 1 95 ? 14.979 3.085 -27.630 1.00 94.00 95 PHE A C 1
ATOM 758 O O . PHE A 1 95 ? 14.694 2.156 -26.877 1.00 94.00 95 PHE A O 1
ATOM 765 N N . MET A 1 96 ? 14.053 3.922 -28.115 1.00 94.44 96 MET A N 1
ATOM 766 C CA . MET A 1 96 ? 12.629 3.782 -27.814 1.00 94.44 96 MET A CA 1
ATOM 767 C C . MET A 1 96 ? 12.064 2.462 -28.352 1.00 94.44 96 MET A C 1
ATOM 769 O O . MET A 1 96 ? 11.413 1.742 -27.596 1.00 94.44 96 MET A O 1
ATOM 773 N N . ALA A 1 97 ? 12.346 2.102 -29.609 1.00 92.00 97 ALA A N 1
ATOM 774 C CA . ALA A 1 97 ? 11.889 0.837 -30.184 1.00 92.00 97 ALA A CA 1
ATOM 775 C C . ALA A 1 97 ? 12.424 -0.373 -29.394 1.00 92.00 97 ALA A C 1
ATOM 777 O O . ALA A 1 97 ? 11.675 -1.294 -29.055 1.00 92.00 97 ALA A O 1
ATOM 778 N N . VAL A 1 98 ? 13.703 -0.340 -29.010 1.00 92.94 98 VAL A N 1
ATOM 779 C CA . VAL A 1 98 ? 14.333 -1.395 -28.200 1.00 92.94 98 VAL A CA 1
ATOM 780 C C . VAL A 1 98 ? 13.745 -1.456 -26.788 1.00 92.94 98 VAL A C 1
ATOM 782 O O . VAL A 1 98 ? 13.464 -2.545 -26.284 1.00 92.94 98 VAL A O 1
ATOM 785 N N . TYR A 1 99 ? 13.519 -0.304 -26.154 1.00 95.25 99 TYR A N 1
ATOM 786 C CA . TYR A 1 99 ? 12.870 -0.212 -24.848 1.00 95.25 99 TYR A CA 1
ATOM 787 C C . TYR A 1 99 ? 11.463 -0.814 -24.872 1.00 95.25 99 TYR A C 1
ATOM 789 O O . TYR A 1 99 ? 11.124 -1.569 -23.963 1.00 95.25 99 TYR A O 1
ATOM 797 N N . GLU A 1 100 ? 10.652 -0.517 -25.889 1.00 93.81 100 GLU A N 1
ATOM 798 C CA . GLU A 1 100 ? 9.292 -1.051 -26.011 1.00 93.81 100 GLU A CA 1
ATOM 799 C C . GLU A 1 100 ? 9.319 -2.583 -26.136 1.00 93.81 100 GLU A C 1
ATOM 801 O O . GLU A 1 100 ? 8.641 -3.267 -25.366 1.00 93.81 100 GLU A O 1
ATOM 806 N N . ARG A 1 101 ? 10.202 -3.135 -26.986 1.00 92.62 101 ARG A N 1
ATOM 807 C CA . ARG A 1 101 ? 10.408 -4.593 -27.113 1.00 92.62 101 ARG A CA 1
ATOM 808 C C . ARG A 1 101 ? 10.868 -5.227 -25.799 1.00 92.62 101 ARG A C 1
ATOM 810 O O . ARG A 1 101 ? 10.343 -6.264 -25.390 1.00 92.62 101 ARG A O 1
ATOM 817 N N . TRP A 1 102 ? 11.822 -4.603 -25.107 1.00 94.00 102 TRP A N 1
ATOM 818 C CA . TRP A 1 102 ? 12.292 -5.066 -23.799 1.00 94.00 102 TRP A CA 1
ATOM 819 C C . TRP A 1 102 ? 11.176 -5.024 -22.754 1.00 94.00 102 TRP A C 1
ATOM 821 O O . TRP A 1 102 ? 10.979 -5.985 -22.011 1.00 94.00 102 TRP A O 1
ATOM 831 N N . ARG A 1 103 ? 10.412 -3.933 -22.698 1.00 92.00 103 ARG A N 1
ATOM 832 C CA . ARG A 1 103 ? 9.287 -3.765 -21.777 1.00 92.00 103 ARG A CA 1
ATOM 833 C C . ARG A 1 103 ? 8.227 -4.833 -22.020 1.00 92.00 103 ARG A C 1
ATOM 835 O O . ARG A 1 103 ? 7.756 -5.430 -21.054 1.00 92.00 103 ARG A O 1
ATOM 842 N N . ASP A 1 104 ? 7.880 -5.103 -23.272 1.00 89.56 104 ASP A N 1
ATOM 843 C CA . ASP A 1 104 ? 6.891 -6.122 -23.621 1.00 89.56 104 ASP A CA 1
ATOM 844 C C . ASP A 1 104 ? 7.393 -7.532 -23.279 1.00 89.56 104 ASP A C 1
ATOM 846 O O . ASP A 1 104 ? 6.649 -8.328 -22.708 1.00 89.56 104 ASP A O 1
ATOM 850 N N . HIS A 1 105 ? 8.688 -7.809 -23.455 1.00 87.31 105 HIS A N 1
ATOM 851 C CA . HIS A 1 105 ? 9.295 -9.035 -22.934 1.00 87.31 105 HIS A CA 1
ATOM 852 C C . HIS A 1 105 ? 9.210 -9.122 -21.399 1.00 87.31 105 HIS A C 1
ATOM 854 O O . HIS A 1 105 ? 8.927 -10.178 -20.832 1.00 87.31 105 HIS A O 1
ATOM 860 N N . ARG A 1 106 ? 9.410 -8.006 -20.689 1.00 84.56 106 ARG A N 1
ATOM 861 C CA . ARG A 1 106 ? 9.317 -7.957 -19.221 1.00 84.56 106 ARG A CA 1
ATOM 862 C C . ARG A 1 106 ? 7.888 -8.183 -18.723 1.00 84.56 106 ARG A C 1
ATOM 864 O O . ARG A 1 106 ? 7.743 -8.838 -17.687 1.00 84.56 106 ARG A O 1
ATOM 871 N N . LYS A 1 107 ? 6.861 -7.735 -19.458 1.00 84.06 107 LYS A N 1
ATOM 872 C CA . LYS A 1 107 ? 5.436 -8.001 -19.159 1.00 84.06 107 LYS A CA 1
ATOM 873 C C . LYS A 1 107 ? 5.099 -9.491 -19.102 1.00 84.06 107 LYS A C 1
ATOM 875 O O . LYS A 1 107 ? 4.236 -9.877 -18.327 1.00 84.06 107 LYS A O 1
ATOM 880 N N . LEU A 1 108 ? 5.834 -10.346 -19.818 1.00 80.50 108 LEU A N 1
ATOM 881 C CA . LEU A 1 108 ? 5.650 -11.803 -19.742 1.00 80.50 108 LEU A CA 1
ATOM 882 C C . LEU A 1 108 ? 5.970 -12.378 -18.351 1.00 80.50 108 LEU A C 1
ATOM 884 O O . LEU A 1 108 ? 5.537 -13.476 -18.015 1.00 80.50 108 LEU A O 1
ATOM 888 N N . SER A 1 109 ? 6.755 -11.660 -17.542 1.00 70.00 109 SER A N 1
ATOM 889 C CA . SER A 1 109 ? 7.220 -12.122 -16.225 1.00 70.00 109 SER A CA 1
ATOM 890 C C . SER A 1 109 ? 6.779 -11.238 -15.055 1.00 70.00 109 SER A C 1
ATOM 892 O O . SER A 1 109 ? 6.807 -11.684 -13.908 1.00 70.00 109 SER A O 1
ATOM 894 N N . LEU A 1 110 ? 6.391 -9.989 -15.321 1.00 74.12 110 LEU A N 1
ATOM 895 C CA . LEU A 1 110 ? 6.042 -8.993 -14.314 1.00 74.12 110 LEU A CA 1
ATOM 896 C C . LEU A 1 110 ? 4.571 -8.599 -14.438 1.00 74.12 110 LEU A C 1
ATOM 898 O O . LEU A 1 110 ? 4.079 -8.349 -15.530 1.00 74.12 110 LEU A O 1
ATOM 902 N N . GLU A 1 111 ? 3.894 -8.492 -13.297 1.00 65.62 111 GLU A N 1
ATOM 903 C CA . GLU A 1 111 ? 2.498 -8.054 -13.227 1.00 65.62 111 GLU A CA 1
ATOM 904 C C . GLU A 1 111 ? 2.375 -6.546 -13.503 1.00 65.62 111 GLU A C 1
ATOM 906 O O . GLU A 1 111 ? 3.200 -5.743 -13.048 1.00 65.62 111 GLU A O 1
ATOM 911 N N . GLU A 1 112 ? 1.321 -6.160 -14.221 1.00 66.31 112 GLU A N 1
ATOM 912 C CA . GLU A 1 112 ? 0.951 -4.762 -14.439 1.00 66.31 112 GLU A CA 1
ATOM 913 C C . GLU A 1 112 ? 0.176 -4.201 -13.234 1.00 66.31 112 GLU A C 1
ATOM 915 O O . GLU A 1 112 ? -0.495 -4.925 -12.498 1.00 66.31 112 GLU A O 1
ATOM 920 N N . GLY A 1 113 ? 0.289 -2.892 -12.996 1.00 58.97 113 GLY A N 1
ATOM 921 C CA . GLY A 1 113 ? -0.415 -2.218 -11.902 1.00 58.97 113 GLY A CA 1
ATOM 922 C C . GLY A 1 113 ? 0.341 -1.025 -11.323 1.00 58.97 113 GLY A C 1
ATOM 923 O O . GLY A 1 113 ? 1.496 -0.761 -11.670 1.00 58.97 113 GLY A O 1
ATOM 924 N N . ARG A 1 114 ? -0.310 -0.299 -10.410 1.00 51.84 114 ARG A N 1
ATOM 925 C CA . ARG A 1 114 ? 0.269 0.870 -9.729 1.00 51.84 114 ARG A CA 1
ATOM 926 C C . ARG A 1 114 ? 1.430 0.451 -8.814 1.00 51.84 114 ARG A C 1
ATOM 928 O O . ARG A 1 114 ? 1.330 -0.550 -8.111 1.00 51.84 114 ARG A O 1
ATOM 935 N N . GLN A 1 115 ? 2.522 1.219 -8.839 1.00 58.50 115 GLN A N 1
ATOM 936 C CA . GLN A 1 115 ? 3.763 0.982 -8.080 1.00 58.50 115 GLN A CA 1
ATOM 937 C C . GLN A 1 115 ? 4.454 -0.376 -8.329 1.00 58.50 115 GLN A C 1
ATOM 939 O O . GLN A 1 115 ? 5.347 -0.775 -7.581 1.00 58.50 115 GLN A O 1
ATOM 944 N N . THR A 1 116 ? 4.091 -1.087 -9.398 1.00 75.25 116 THR A N 1
ATOM 945 C CA . THR A 1 116 ? 4.823 -2.270 -9.872 1.00 75.25 116 THR A CA 1
ATOM 946 C C . THR A 1 116 ? 6.179 -1.879 -10.449 1.00 75.25 116 THR A C 1
ATOM 948 O O . THR A 1 116 ? 6.383 -0.731 -10.857 1.00 75.25 116 THR A O 1
ATOM 951 N N . SER A 1 117 ? 7.099 -2.842 -10.556 1.00 79.19 117 SER A N 1
ATOM 952 C CA . SER A 1 117 ? 8.388 -2.626 -11.220 1.00 79.19 117 SER A CA 1
ATOM 953 C C . SER A 1 117 ? 8.217 -2.055 -12.631 1.00 79.19 117 SER A C 1
ATOM 955 O O . SER A 1 117 ? 8.950 -1.142 -12.988 1.00 79.19 117 SER A O 1
ATOM 957 N N . LEU A 1 118 ? 7.212 -2.506 -13.394 1.00 83.31 118 LEU A N 1
ATOM 958 C CA . LEU A 1 118 ? 6.906 -1.968 -14.725 1.00 83.31 118 LEU A CA 1
ATOM 959 C C . LEU A 1 118 ? 6.470 -0.498 -14.682 1.00 83.31 118 LEU A C 1
ATOM 961 O O . LEU A 1 118 ? 6.943 0.306 -15.482 1.00 83.31 118 LEU A O 1
ATOM 965 N N . SER A 1 119 ? 5.612 -0.120 -13.728 1.00 84.94 119 SER A N 1
ATOM 966 C CA . SER A 1 119 ? 5.194 1.280 -13.573 1.00 84.94 119 SER A CA 1
ATOM 967 C C . SER A 1 119 ? 6.349 2.195 -13.146 1.00 84.94 119 SER A C 1
ATOM 969 O O . SER A 1 119 ? 6.452 3.316 -13.642 1.00 84.94 119 SER A O 1
ATOM 971 N N . GLN A 1 120 ? 7.248 1.702 -12.283 1.00 86.62 120 GLN A N 1
ATOM 972 C CA . GLN A 1 120 ? 8.444 2.434 -11.859 1.00 86.62 120 GLN A CA 1
ATOM 973 C C . GLN A 1 120 ? 9.409 2.626 -13.031 1.00 86.62 120 GLN A C 1
ATOM 975 O O . GLN A 1 120 ? 9.838 3.751 -13.264 1.00 86.62 120 GLN A O 1
ATOM 980 N N . ILE A 1 121 ? 9.679 1.562 -13.801 1.00 91.38 121 ILE A N 1
ATOM 981 C CA . ILE A 1 121 ? 10.484 1.623 -15.029 1.00 91.38 121 ILE A CA 1
ATOM 982 C C . ILE A 1 121 ? 9.910 2.691 -15.962 1.00 91.38 121 ILE A C 1
ATOM 984 O O . ILE A 1 121 ? 10.619 3.626 -16.313 1.00 91.38 121 ILE A O 1
ATOM 988 N N . LYS A 1 122 ? 8.613 2.621 -16.289 1.00 91.81 122 LYS A N 1
ATOM 989 C CA . LYS A 1 122 ? 7.965 3.587 -17.188 1.00 91.81 122 LYS A CA 1
ATOM 990 C C . LYS A 1 122 ? 8.089 5.025 -16.681 1.00 91.81 122 LYS A C 1
ATOM 992 O O . LYS A 1 122 ? 8.448 5.912 -17.447 1.00 91.81 122 LYS A O 1
ATOM 997 N N . SER A 1 123 ? 7.799 5.262 -15.400 1.00 92.06 123 SER A N 1
ATOM 998 C CA . SER A 1 123 ? 7.843 6.606 -14.817 1.00 92.06 123 SER A CA 1
ATOM 999 C C . SER A 1 123 ? 9.253 7.194 -14.823 1.00 92.06 123 SER A C 1
ATOM 1001 O O . SER A 1 123 ? 9.417 8.362 -15.166 1.00 92.06 123 SER A O 1
ATOM 1003 N N . VAL A 1 124 ? 10.260 6.405 -14.442 1.00 93.38 124 VAL A N 1
ATOM 1004 C CA . VAL A 1 124 ? 11.654 6.862 -14.392 1.00 93.38 124 VAL A CA 1
ATOM 1005 C C . VAL A 1 124 ? 12.210 7.037 -15.803 1.00 93.38 124 VAL A C 1
ATOM 1007 O O . VAL A 1 124 ? 12.829 8.057 -16.080 1.00 93.38 124 VAL A O 1
ATOM 1010 N N . PHE A 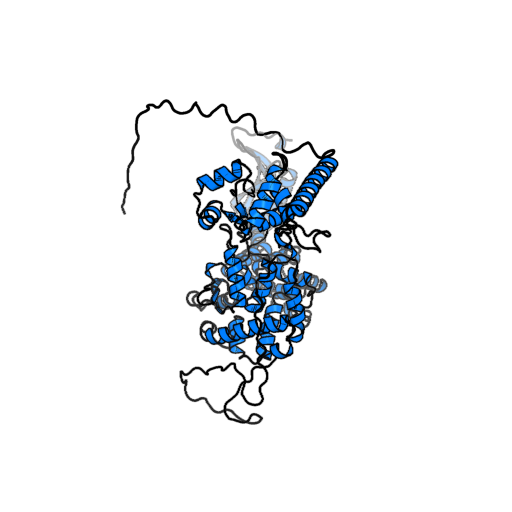1 125 ? 11.937 6.115 -16.731 1.00 95.94 125 PHE A N 1
ATOM 1011 C CA . PHE A 1 125 ? 12.395 6.247 -18.116 1.00 95.94 125 PHE A CA 1
ATOM 1012 C C . PHE A 1 125 ? 11.790 7.478 -18.799 1.00 95.94 125 PHE A C 1
ATOM 1014 O O . PHE A 1 125 ? 12.525 8.242 -19.419 1.00 95.94 125 PHE A O 1
ATOM 1021 N N . ASN A 1 126 ? 10.492 7.736 -18.608 1.00 95.00 126 ASN A N 1
ATOM 1022 C CA . ASN A 1 126 ? 9.844 8.949 -19.112 1.00 95.00 126 ASN A CA 1
ATOM 1023 C C . ASN A 1 126 ? 10.484 10.231 -18.571 1.00 95.00 126 ASN A C 1
ATOM 1025 O O . ASN A 1 126 ? 10.666 11.183 -19.324 1.00 95.00 126 ASN A O 1
ATOM 1029 N N . LYS A 1 127 ? 10.792 10.259 -17.271 1.00 94.31 127 LYS A N 1
ATOM 1030 C CA . LYS A 1 127 ? 11.297 11.455 -16.593 1.00 94.31 127 LYS A CA 1
ATOM 1031 C C . LYS A 1 127 ? 12.779 11.709 -16.865 1.00 94.31 127 LYS A C 1
ATOM 1033 O O . LYS A 1 127 ? 13.160 12.848 -17.103 1.00 94.31 127 LYS A O 1
ATOM 1038 N N . ASP A 1 128 ? 13.602 10.669 -16.778 1.00 94.25 128 ASP A N 1
ATOM 1039 C CA . ASP A 1 128 ? 15.057 10.803 -16.675 1.00 94.25 128 ASP A CA 1
ATOM 1040 C C . ASP A 1 128 ? 15.802 10.296 -17.928 1.00 94.25 128 ASP A C 1
ATOM 1042 O O . ASP A 1 128 ? 16.875 10.810 -18.242 1.00 94.25 128 ASP A O 1
ATOM 1046 N N . VAL A 1 129 ? 15.245 9.330 -18.676 1.00 95.75 129 VAL A N 1
ATOM 1047 C CA . VAL A 1 129 ? 15.955 8.636 -19.775 1.00 95.75 129 VAL A CA 1
ATOM 1048 C C . VAL A 1 129 ? 15.552 9.149 -21.160 1.00 95.75 129 VAL A C 1
ATOM 1050 O O . VAL A 1 129 ? 16.403 9.539 -21.959 1.00 95.75 129 VAL A O 1
ATOM 1053 N N . PHE A 1 130 ? 14.253 9.173 -21.463 1.00 95.12 130 PHE A N 1
ATOM 1054 C CA . PHE A 1 130 ? 13.736 9.564 -22.777 1.00 95.12 130 PHE A CA 1
ATOM 1055 C C . PHE A 1 130 ? 14.019 11.005 -23.199 1.00 95.12 130 PHE A C 1
ATOM 1057 O O . PHE A 1 130 ? 14.147 11.205 -24.405 1.00 95.12 130 PHE A O 1
ATOM 1064 N N . PRO A 1 131 ? 14.192 11.989 -22.297 1.00 94.31 131 PRO A N 1
ATOM 1065 C CA . PRO A 1 131 ? 14.636 13.314 -22.719 1.00 94.31 131 PRO A CA 1
ATOM 1066 C C . PRO A 1 131 ? 15.982 13.316 -23.459 1.00 94.31 131 PRO A C 1
ATOM 1068 O O . PRO A 1 131 ? 16.254 14.268 -24.177 1.00 94.31 131 PRO A O 1
ATOM 1071 N N . VAL A 1 132 ? 16.814 12.277 -23.294 1.00 92.19 132 VAL A N 1
ATOM 1072 C CA . VAL A 1 132 ? 18.150 12.191 -23.910 1.00 92.19 132 VAL A CA 1
ATOM 1073 C C . VAL A 1 132 ? 18.234 11.058 -24.931 1.00 92.19 132 VAL A C 1
ATOM 1075 O O . VAL A 1 132 ? 18.635 11.283 -26.065 1.00 92.19 132 VAL A O 1
ATOM 1078 N N . LEU A 1 133 ? 17.837 9.833 -24.566 1.00 93.44 133 LEU A N 1
ATOM 1079 C CA . LEU A 1 133 ? 18.129 8.658 -25.401 1.00 93.44 133 LEU A CA 1
ATOM 1080 C C . LEU A 1 133 ? 17.052 8.327 -26.432 1.00 93.44 133 LEU A C 1
ATOM 1082 O O . LEU A 1 133 ? 17.310 7.519 -27.314 1.00 93.44 133 LEU A O 1
ATOM 1086 N N . ARG A 1 134 ? 15.845 8.901 -26.337 1.00 91.94 134 ARG A N 1
ATOM 1087 C CA . ARG A 1 134 ? 14.647 8.412 -27.052 1.00 91.94 134 ARG A CA 1
ATOM 1088 C C . ARG A 1 134 ? 14.860 8.150 -28.546 1.00 91.94 134 ARG A C 1
ATOM 1090 O O . ARG A 1 134 ? 14.392 7.124 -29.033 1.00 91.94 134 ARG A O 1
ATOM 1097 N N . HIS A 1 135 ? 15.519 9.075 -29.237 1.00 88.31 135 HIS A N 1
ATOM 1098 C CA . HIS A 1 135 ? 15.706 9.046 -30.691 1.00 88.31 135 HIS A CA 1
ATOM 1099 C C . HIS A 1 135 ? 17.102 8.584 -31.119 1.00 88.31 135 HIS A C 1
ATOM 1101 O O . HIS A 1 135 ? 17.349 8.461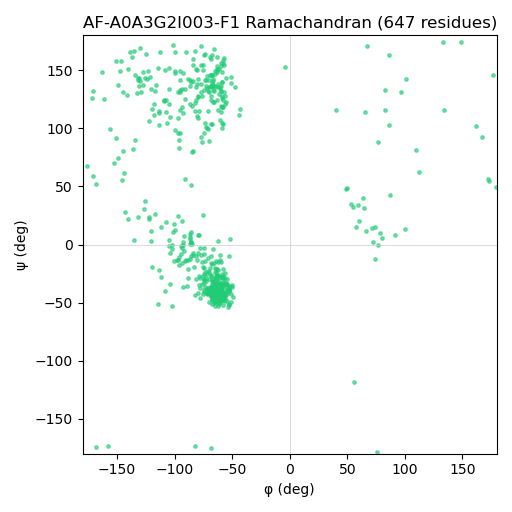 -32.314 1.00 88.31 135 HIS A O 1
ATOM 1107 N N . LEU A 1 136 ? 18.009 8.334 -30.169 1.00 89.50 136 LEU A N 1
ATOM 1108 C CA . LEU A 1 136 ? 19.346 7.849 -30.489 1.00 89.50 136 LEU A CA 1
ATOM 1109 C C . LEU A 1 136 ? 19.281 6.400 -30.952 1.00 89.50 136 LEU A C 1
ATOM 1111 O O . LEU A 1 136 ? 18.478 5.602 -30.448 1.00 89.50 136 LEU A O 1
ATOM 1115 N N . ASN A 1 137 ? 20.154 6.058 -31.894 1.00 88.69 137 ASN A N 1
ATOM 1116 C CA . ASN A 1 137 ? 20.326 4.678 -32.294 1.00 88.69 137 ASN A CA 1
ATOM 1117 C C . ASN A 1 137 ? 20.978 3.897 -31.143 1.00 88.69 137 ASN A C 1
ATOM 1119 O O . ASN A 1 137 ? 21.931 4.367 -30.524 1.00 88.69 137 ASN A O 1
ATOM 1123 N N . ILE A 1 138 ? 20.489 2.690 -30.857 1.00 90.12 138 ILE A N 1
ATOM 1124 C CA . ILE A 1 138 ? 21.008 1.839 -29.780 1.00 90.12 138 ILE A CA 1
ATOM 1125 C C . ILE A 1 138 ? 22.515 1.551 -29.921 1.00 90.12 138 ILE A C 1
ATOM 1127 O O . ILE A 1 138 ? 23.192 1.374 -28.911 1.00 90.12 138 ILE A O 1
ATOM 1131 N N . HIS A 1 139 ? 23.045 1.542 -31.151 1.00 87.31 139 HIS A N 1
ATOM 1132 C CA . HIS A 1 139 ? 24.463 1.318 -31.447 1.00 87.31 139 HIS A CA 1
ATOM 1133 C C . HIS A 1 139 ? 25.357 2.522 -31.107 1.00 87.31 139 HIS A C 1
ATOM 1135 O O . HIS A 1 139 ? 26.560 2.353 -30.934 1.00 87.31 139 HIS A O 1
ATOM 1141 N N . GLU A 1 140 ? 24.790 3.724 -30.989 1.00 87.62 140 GLU A N 1
ATOM 1142 C CA . GLU A 1 140 ? 25.523 4.965 -30.692 1.00 87.62 140 GLU A CA 1
ATOM 1143 C C . GLU A 1 140 ? 25.584 5.258 -29.184 1.00 87.62 140 GLU A C 1
ATOM 1145 O O . GLU A 1 140 ? 26.232 6.209 -28.740 1.00 87.62 140 GLU A O 1
ATOM 1150 N N . ILE A 1 141 ? 24.893 4.463 -28.362 1.00 91.50 141 ILE A N 1
ATOM 1151 C CA . ILE A 1 141 ? 24.797 4.718 -26.928 1.00 91.50 141 ILE A CA 1
ATOM 1152 C C . ILE A 1 141 ? 26.033 4.181 -26.212 1.00 91.50 141 ILE A C 1
ATOM 1154 O O . ILE A 1 141 ? 26.259 2.977 -26.128 1.00 91.50 141 ILE A O 1
ATOM 1158 N N . THR A 1 142 ? 26.800 5.099 -25.634 1.00 90.75 142 THR A N 1
ATOM 1159 C CA . THR A 1 142 ? 28.013 4.812 -24.869 1.00 90.75 142 THR A CA 1
ATOM 1160 C C . THR A 1 142 ? 27.744 4.826 -23.364 1.00 90.75 142 THR A C 1
ATOM 1162 O O . THR A 1 142 ? 26.732 5.356 -22.894 1.00 90.75 142 THR A O 1
ATOM 1165 N N . SER A 1 143 ? 28.685 4.299 -22.575 1.00 90.75 143 SER A N 1
ATOM 1166 C CA . SER A 1 143 ? 28.639 4.391 -21.110 1.00 90.75 143 SER A CA 1
ATOM 1167 C C . SER A 1 143 ? 28.596 5.841 -20.620 1.00 90.75 143 SER A C 1
ATOM 1169 O O . SER A 1 143 ? 27.935 6.121 -19.623 1.00 90.75 143 SER A O 1
ATOM 1171 N N . ALA A 1 144 ? 29.217 6.776 -21.348 1.00 89.38 144 ALA A N 1
ATOM 1172 C CA . ALA A 1 144 ? 29.205 8.198 -21.013 1.00 89.38 144 ALA A CA 1
ATOM 1173 C C . ALA A 1 144 ? 27.784 8.788 -21.029 1.00 89.38 144 ALA A C 1
ATOM 1175 O O . ALA A 1 144 ? 27.397 9.453 -20.069 1.00 89.38 144 ALA A O 1
ATOM 1176 N N . HIS A 1 145 ? 26.967 8.467 -22.042 1.00 91.88 145 HIS A N 1
ATOM 1177 C CA . HIS A 1 145 ? 25.563 8.900 -22.085 1.00 91.88 145 HIS A CA 1
ATOM 1178 C C . HIS A 1 145 ? 24.768 8.379 -20.878 1.00 91.88 145 HIS A C 1
ATOM 1180 O O . HIS A 1 145 ? 23.950 9.091 -20.294 1.00 91.88 145 HIS A O 1
ATOM 1186 N N . LEU A 1 146 ? 25.009 7.124 -20.481 1.00 94.56 146 LEU A N 1
ATOM 1187 C CA . LEU A 1 146 ? 24.323 6.515 -19.339 1.00 94.56 146 LEU A CA 1
ATOM 1188 C C . LEU A 1 146 ? 24.747 7.166 -18.018 1.00 94.56 146 LEU A C 1
ATOM 1190 O O . LEU A 1 146 ? 23.892 7.451 -17.177 1.00 94.56 146 LEU A O 1
ATOM 1194 N N . LEU A 1 147 ? 26.043 7.438 -17.853 1.00 91.94 147 LEU A N 1
ATOM 1195 C CA . LEU A 1 147 ? 26.586 8.113 -16.676 1.00 91.94 147 LEU A CA 1
ATOM 1196 C C . LEU A 1 147 ? 26.101 9.555 -16.555 1.00 91.94 147 LEU A C 1
ATOM 1198 O O . LEU A 1 147 ? 25.818 9.989 -15.445 1.00 91.94 147 LEU A O 1
ATOM 1202 N N . GLU A 1 148 ? 25.925 10.282 -17.657 1.00 92.19 148 GLU A N 1
ATOM 1203 C CA . GLU A 1 148 ? 25.345 11.626 -17.619 1.00 92.19 148 GLU A CA 1
ATOM 1204 C C . GLU A 1 148 ? 23.910 11.599 -17.064 1.00 92.19 148 GLU A C 1
ATOM 1206 O O . GLU A 1 148 ? 23.541 12.383 -16.184 1.00 92.19 148 GLU A O 1
ATOM 1211 N N . ILE A 1 149 ? 23.092 10.650 -17.529 1.00 94.06 149 ILE A N 1
ATOM 1212 C CA . ILE A 1 149 ? 21.714 10.478 -17.053 1.00 94.06 149 ILE A CA 1
ATOM 1213 C C . ILE A 1 149 ? 21.700 10.112 -15.571 1.00 94.06 149 ILE A C 1
ATOM 1215 O O . ILE A 1 149 ? 20.988 10.747 -14.791 1.00 94.06 149 ILE A O 1
ATOM 1219 N N . ILE A 1 150 ? 22.493 9.114 -15.180 1.00 93.25 150 ILE A N 1
ATOM 1220 C CA . ILE A 1 150 ? 22.579 8.653 -13.793 1.00 93.25 150 ILE A CA 1
ATOM 1221 C C . ILE A 1 150 ? 23.103 9.774 -12.889 1.00 93.25 150 ILE A C 1
ATOM 1223 O O . ILE A 1 150 ? 22.493 10.058 -11.861 1.00 93.25 150 ILE A O 1
ATOM 1227 N N . GLY A 1 151 ? 24.145 10.485 -13.314 1.00 90.81 151 GLY A N 1
ATOM 1228 C CA . GLY A 1 151 ? 24.738 11.599 -12.585 1.00 90.81 151 GLY A CA 1
ATOM 1229 C C . GLY A 1 151 ? 23.752 12.743 -12.340 1.00 90.81 151 GLY A C 1
ATOM 1230 O O . GLY A 1 151 ? 23.751 13.327 -11.260 1.00 90.81 151 GLY A O 1
ATOM 1231 N N . ARG A 1 152 ? 22.840 13.045 -13.278 1.00 92.19 152 ARG A N 1
ATOM 1232 C CA . ARG A 1 152 ? 21.749 14.017 -13.036 1.00 92.19 152 ARG A CA 1
ATOM 1233 C C . ARG A 1 152 ? 20.774 13.543 -11.954 1.00 92.19 152 ARG A C 1
ATOM 1235 O O . ARG A 1 152 ? 20.305 14.351 -11.153 1.00 92.19 152 ARG A O 1
ATOM 1242 N N . VAL A 1 153 ? 20.470 12.246 -11.911 1.00 93.00 153 VAL A N 1
ATOM 1243 C CA . VAL A 1 153 ? 19.600 11.646 -10.883 1.00 93.00 153 VAL A CA 1
ATOM 1244 C C . VAL A 1 153 ? 20.287 11.643 -9.514 1.00 93.00 153 VAL A C 1
ATOM 1246 O O . VAL A 1 153 ? 19.641 11.928 -8.503 1.00 93.00 153 VAL A O 1
ATOM 1249 N N . GLU A 1 154 ? 21.591 11.382 -9.486 1.00 90.75 154 GLU A N 1
ATOM 1250 C CA . GLU A 1 154 ? 22.423 11.430 -8.283 1.00 90.75 154 GLU A CA 1
ATOM 1251 C C . GLU A 1 154 ? 22.573 12.849 -7.737 1.00 90.75 154 GLU A C 1
ATOM 1253 O O . GLU A 1 154 ? 22.323 13.063 -6.554 1.00 90.75 154 GLU A O 1
ATOM 1258 N N . LYS A 1 155 ? 22.851 13.841 -8.596 1.00 90.38 155 LYS A N 1
ATOM 1259 C CA . LYS A 1 155 ? 22.899 15.268 -8.222 1.00 90.38 155 LYS A CA 1
ATOM 1260 C C . LYS A 1 155 ? 21.581 15.773 -7.630 1.00 90.38 155 LYS A C 1
ATOM 1262 O O . LYS A 1 155 ? 21.583 16.674 -6.802 1.00 90.38 155 LYS A O 1
ATOM 1267 N N . ARG A 1 156 ? 20.450 15.174 -8.016 1.00 91.19 156 ARG A N 1
ATOM 1268 C CA . ARG A 1 156 ? 19.120 15.451 -7.441 1.00 91.19 156 ARG A CA 1
ATOM 1269 C C . ARG A 1 156 ? 18.891 14.767 -6.079 1.00 91.19 156 ARG A C 1
ATOM 1271 O O . ARG A 1 156 ? 17.819 14.910 -5.501 1.00 91.19 156 ARG A O 1
ATOM 1278 N N . GLY A 1 157 ? 19.838 13.969 -5.586 1.00 86.88 157 GLY A N 1
ATOM 1279 C CA . GLY A 1 157 ? 19.730 13.214 -4.332 1.00 86.88 157 GLY A CA 1
ATOM 1280 C C . GLY A 1 157 ? 18.898 11.929 -4.429 1.00 86.88 157 GLY A C 1
ATOM 1281 O O . GLY A 1 157 ? 18.576 11.315 -3.417 1.00 86.88 157 GLY A O 1
ATOM 1282 N N . SER A 1 158 ? 18.522 11.483 -5.634 1.00 88.44 158 SER A N 1
ATOM 1283 C CA . SER A 1 158 ? 17.661 10.303 -5.839 1.00 88.44 158 SER A CA 1
ATOM 1284 C C . SER A 1 158 ? 18.467 9.002 -5.998 1.00 88.44 158 SER A C 1
ATOM 1286 O O . SER A 1 158 ? 18.318 8.287 -6.990 1.00 88.44 158 SER A O 1
ATOM 1288 N N . LEU A 1 159 ? 19.313 8.669 -5.020 1.00 88.12 159 LEU A N 1
ATOM 1289 C CA . LEU A 1 159 ? 20.311 7.590 -5.134 1.00 88.12 159 LEU A CA 1
ATOM 1290 C C . LEU A 1 159 ? 19.710 6.189 -5.372 1.00 88.12 159 LEU A C 1
ATOM 1292 O O . LEU A 1 159 ? 20.219 5.441 -6.203 1.00 88.12 159 LEU A O 1
ATOM 1296 N N . SER A 1 160 ? 18.567 5.847 -4.760 1.00 86.75 160 SER A N 1
ATOM 1297 C CA . SER A 1 160 ? 17.914 4.547 -5.033 1.00 86.75 160 SER A CA 1
ATOM 1298 C C . SER A 1 160 ? 17.334 4.451 -6.451 1.00 86.75 160 SER A C 1
ATOM 1300 O O . SER A 1 160 ? 17.205 3.362 -7.011 1.00 86.75 160 SER A O 1
ATOM 1302 N N . VAL A 1 161 ? 16.980 5.588 -7.064 1.00 90.38 161 VAL A N 1
ATOM 1303 C CA . VAL A 1 161 ? 16.547 5.632 -8.468 1.00 90.38 161 VAL A CA 1
ATOM 1304 C C . VAL A 1 161 ? 17.753 5.454 -9.386 1.00 90.38 161 VAL A C 1
ATOM 1306 O O . VAL A 1 161 ? 17.644 4.730 -10.372 1.00 90.38 161 VAL A O 1
ATOM 1309 N N . ALA A 1 162 ? 18.899 6.046 -9.043 1.00 90.88 162 ALA A N 1
ATOM 1310 C CA . ALA A 1 162 ? 20.155 5.860 -9.765 1.00 90.88 162 ALA A CA 1
ATOM 1311 C C . ALA A 1 162 ? 20.612 4.388 -9.759 1.00 90.88 162 ALA A C 1
ATOM 1313 O O . ALA A 1 162 ? 20.907 3.827 -10.813 1.00 90.88 162 ALA A O 1
ATOM 1314 N N . GLU A 1 163 ? 20.570 3.719 -8.604 1.00 89.12 163 GLU A N 1
ATOM 1315 C CA . GLU A 1 163 ? 20.853 2.280 -8.480 1.00 89.12 163 GLU A CA 1
ATOM 1316 C C . GLU A 1 163 ? 19.902 1.421 -9.339 1.00 89.12 163 GLU A C 1
ATOM 1318 O O . GLU A 1 163 ? 20.322 0.531 -10.091 1.00 89.12 163 GLU A O 1
ATOM 1323 N N . LYS A 1 164 ? 18.596 1.723 -9.299 1.00 90.81 164 LYS A N 1
ATOM 1324 C CA . LYS A 1 164 ? 17.606 1.048 -10.152 1.00 90.81 164 LYS A CA 1
ATOM 1325 C C . LYS A 1 164 ? 17.864 1.290 -11.636 1.00 90.81 164 LYS A C 1
ATOM 1327 O O . LYS A 1 164 ? 17.727 0.351 -12.416 1.00 90.81 164 LYS A O 1
ATOM 1332 N N . LEU A 1 165 ? 18.250 2.504 -12.029 1.00 93.19 165 LEU A N 1
ATOM 1333 C CA . LEU A 1 165 ? 18.598 2.833 -13.411 1.00 93.19 165 LEU A CA 1
ATOM 1334 C C . LEU A 1 165 ? 19.791 2.014 -13.901 1.00 93.19 165 LEU A C 1
ATOM 1336 O O . LEU A 1 165 ? 19.683 1.418 -14.968 1.00 93.19 165 LEU A O 1
ATOM 1340 N N . ARG A 1 166 ? 20.867 1.892 -13.110 1.00 92.50 166 ARG A N 1
ATOM 1341 C CA . ARG A 1 166 ? 22.004 1.001 -13.428 1.00 92.50 166 ARG A CA 1
ATOM 1342 C C . ARG A 1 166 ? 21.529 -0.430 -13.676 1.00 92.50 166 ARG A C 1
ATOM 1344 O O . ARG A 1 166 ? 21.821 -1.026 -14.715 1.00 92.50 166 ARG A O 1
ATOM 1351 N N . THR A 1 167 ? 20.694 -0.944 -12.773 1.00 91.00 167 THR A N 1
ATOM 1352 C CA . THR A 1 167 ? 20.105 -2.284 -12.892 1.00 91.00 167 THR A CA 1
ATOM 1353 C C . THR A 1 167 ? 19.253 -2.436 -14.158 1.00 91.00 167 THR A C 1
ATOM 1355 O O . THR A 1 167 ? 19.354 -3.445 -14.861 1.00 91.00 167 THR A O 1
ATOM 1358 N N . TRP A 1 168 ? 18.396 -1.461 -14.467 1.00 94.25 168 TRP A N 1
ATOM 1359 C CA . TRP A 1 168 ? 17.510 -1.507 -15.631 1.00 94.25 168 TRP A CA 1
ATOM 1360 C C . TRP A 1 168 ? 18.262 -1.329 -16.945 1.00 94.25 168 TRP A C 1
ATOM 1362 O O . TRP A 1 168 ? 17.967 -2.064 -17.883 1.00 94.25 168 TRP A O 1
ATOM 1372 N N . PHE A 1 169 ? 19.263 -0.449 -17.012 1.00 95.19 169 PHE A N 1
ATOM 1373 C CA . PHE A 1 169 ? 20.128 -0.332 -18.183 1.00 95.19 169 PHE A CA 1
ATOM 1374 C C . PHE A 1 169 ? 20.880 -1.634 -18.436 1.00 95.19 169 PHE A C 1
ATOM 1376 O O . PHE A 1 169 ? 20.820 -2.157 -19.547 1.00 95.19 169 PHE A O 1
ATOM 1383 N N . ARG A 1 170 ? 21.480 -2.241 -17.403 1.00 93.31 170 ARG A N 1
ATOM 1384 C CA . ARG A 1 170 ? 22.152 -3.540 -17.543 1.00 93.31 170 ARG A CA 1
ATOM 1385 C C . ARG A 1 170 ? 21.203 -4.610 -18.088 1.00 93.31 170 ARG A C 1
ATOM 1387 O O . ARG A 1 170 ? 21.605 -5.399 -18.939 1.00 93.31 170 ARG A O 1
ATOM 1394 N N . GLN A 1 171 ? 19.951 -4.637 -17.625 1.00 92.19 171 GLN A N 1
ATOM 1395 C CA . GLN A 1 171 ? 18.924 -5.570 -18.108 1.00 92.19 171 GLN A CA 1
ATOM 1396 C C . GLN A 1 171 ? 18.489 -5.289 -19.551 1.00 92.19 171 GLN A C 1
ATOM 1398 O O . GLN A 1 171 ? 18.352 -6.235 -20.326 1.00 92.19 171 GLN A O 1
ATOM 1403 N N . LEU A 1 172 ? 18.265 -4.023 -19.907 1.00 94.81 172 LEU A N 1
ATOM 1404 C CA . LEU A 1 172 ? 17.829 -3.610 -21.241 1.00 94.81 172 LEU A CA 1
ATOM 1405 C C . LEU A 1 172 ? 18.909 -3.905 -22.278 1.00 94.81 172 LEU A C 1
ATOM 1407 O O . LEU A 1 172 ? 18.629 -4.568 -23.269 1.00 94.81 172 LEU A O 1
ATOM 1411 N N . PHE A 1 173 ? 20.151 -3.496 -22.028 1.00 93.88 173 PHE A N 1
ATOM 1412 C CA . PHE A 1 173 ? 21.253 -3.726 -22.961 1.00 93.88 173 PHE A CA 1
ATOM 1413 C C . PHE A 1 173 ? 21.664 -5.203 -23.038 1.00 93.88 173 PHE A C 1
ATOM 1415 O O . PHE A 1 173 ? 22.046 -5.674 -24.104 1.00 93.88 173 PHE A O 1
ATOM 1422 N N . ARG A 1 174 ? 21.497 -5.984 -21.958 1.00 92.06 174 ARG A N 1
ATOM 1423 C CA . ARG A 1 174 ? 21.636 -7.452 -22.019 1.00 92.06 174 ARG A CA 1
ATOM 1424 C C . ARG A 1 174 ? 20.572 -8.092 -22.911 1.00 92.06 174 ARG A C 1
ATOM 1426 O O . ARG A 1 174 ? 20.885 -9.023 -23.642 1.00 92.06 174 ARG A O 1
ATOM 1433 N N . PHE A 1 175 ? 19.331 -7.611 -22.846 1.00 91.81 175 PHE A N 1
ATOM 1434 C CA . PHE A 1 175 ? 18.268 -8.052 -23.749 1.00 91.81 175 PHE A CA 1
ATOM 1435 C C . PHE A 1 175 ? 18.566 -7.643 -25.195 1.00 91.81 175 PHE A C 1
ATOM 1437 O O . PHE A 1 175 ? 18.492 -8.480 -26.090 1.00 91.81 175 PHE A O 1
ATOM 1444 N N . ALA A 1 176 ? 18.955 -6.386 -25.413 1.00 91.31 176 ALA A N 1
ATOM 1445 C CA . ALA A 1 176 ? 19.257 -5.847 -26.732 1.00 91.31 176 ALA A CA 1
ATOM 1446 C C . ALA A 1 176 ? 20.404 -6.612 -27.415 1.00 91.31 176 ALA A C 1
ATOM 1448 O O . ALA A 1 176 ? 20.262 -6.970 -28.579 1.00 91.31 176 ALA A O 1
ATOM 1449 N N . LYS A 1 177 ? 21.461 -6.981 -26.669 1.00 91.06 177 LYS A N 1
ATOM 1450 C CA . LYS A 1 177 ? 22.587 -7.792 -27.174 1.00 91.06 177 LYS A CA 1
ATOM 1451 C C . LYS A 1 177 ? 22.137 -9.111 -27.812 1.00 91.06 177 LYS A C 1
ATOM 1453 O O . LYS A 1 177 ? 22.764 -9.584 -28.750 1.00 91.06 177 LYS A O 1
ATOM 1458 N N . VAL A 1 178 ? 21.065 -9.713 -27.296 1.00 89.12 178 VAL A N 1
ATOM 1459 C CA . VAL A 1 178 ? 20.504 -10.968 -27.823 1.00 89.12 178 VAL A CA 1
ATOM 1460 C C . VAL A 1 178 ? 19.457 -10.707 -28.909 1.00 89.12 178 VAL A C 1
ATOM 1462 O O . VAL A 1 178 ? 19.344 -11.477 -29.856 1.00 89.12 178 VAL A O 1
ATOM 1465 N N . ALA A 1 179 ? 18.672 -9.637 -28.773 1.00 85.56 179 ALA A N 1
ATOM 1466 C CA . ALA A 1 179 ? 17.543 -9.345 -29.653 1.00 85.56 179 ALA A CA 1
ATOM 1467 C C . ALA A 1 179 ? 17.926 -8.625 -30.961 1.00 85.56 179 ALA A C 1
ATOM 1469 O O . ALA A 1 179 ? 17.127 -8.629 -31.898 1.00 85.56 179 ALA A O 1
ATOM 1470 N N . ILE A 1 180 ? 19.099 -7.986 -31.019 1.00 84.94 180 ILE A N 1
ATOM 1471 C CA . ILE A 1 180 ? 19.541 -7.143 -32.137 1.00 84.94 180 ILE A CA 1
ATOM 1472 C C . ILE A 1 180 ? 20.834 -7.723 -32.729 1.00 84.94 180 ILE A C 1
ATOM 1474 O O . ILE A 1 180 ? 21.858 -7.759 -32.039 1.00 84.94 180 ILE A O 1
ATOM 1478 N N . PRO A 1 181 ? 20.826 -8.166 -34.000 1.00 78.75 181 PRO A N 1
ATOM 1479 C CA . PRO A 1 181 ? 22.023 -8.673 -34.661 1.00 78.75 181 PRO A CA 1
ATOM 1480 C C . PRO A 1 181 ? 23.137 -7.620 -34.733 1.00 78.75 181 PRO A C 1
ATOM 1482 O O . PRO A 1 181 ? 22.888 -6.468 -35.081 1.00 78.75 181 PRO A O 1
ATOM 1485 N N . GLY A 1 182 ? 24.377 -8.021 -34.440 1.00 77.19 182 GLY A N 1
ATOM 1486 C CA . GLY A 1 182 ? 25.551 -7.146 -34.567 1.00 77.19 182 GLY A CA 1
ATOM 1487 C C . GLY A 1 182 ? 25.673 -6.063 -33.490 1.00 77.19 182 GLY A C 1
ATOM 1488 O O . GLY A 1 182 ? 26.441 -5.118 -33.658 1.00 77.19 182 GLY A O 1
ATOM 1489 N N . MET A 1 183 ? 24.925 -6.165 -32.388 1.00 82.94 183 MET A N 1
ATOM 1490 C CA . MET A 1 183 ? 25.086 -5.256 -31.258 1.00 82.94 183 MET A CA 1
ATOM 1491 C C . MET A 1 183 ? 26.435 -5.471 -30.555 1.00 82.94 183 MET A C 1
ATOM 1493 O O . MET A 1 183 ? 26.835 -6.605 -30.293 1.00 82.94 183 MET A O 1
ATOM 1497 N N . ALA A 1 184 ? 27.116 -4.367 -30.241 1.00 79.00 184 ALA A N 1
ATOM 1498 C CA . ALA A 1 184 ? 28.378 -4.367 -29.508 1.00 79.00 184 ALA A CA 1
ATOM 1499 C C . ALA A 1 184 ? 28.198 -4.801 -28.037 1.00 79.00 184 ALA A C 1
ATOM 1501 O O . ALA A 1 184 ? 27.108 -5.182 -27.595 1.00 79.00 184 ALA A O 1
ATOM 1502 N N . GLU A 1 185 ? 29.281 -4.742 -27.261 1.00 84.94 185 GLU A N 1
ATOM 1503 C CA . GLU A 1 185 ? 29.217 -5.019 -25.828 1.00 84.94 185 GLU A CA 1
ATOM 1504 C C . GLU A 1 185 ? 28.277 -4.068 -25.080 1.00 84.94 185 GLU A C 1
ATOM 1506 O O . GLU A 1 185 ? 27.998 -2.946 -25.500 1.00 84.94 185 GLU A O 1
ATOM 1511 N N . ASN A 1 186 ? 27.749 -4.549 -23.956 1.00 89.12 186 ASN A N 1
ATOM 1512 C CA . ASN A 1 186 ? 26.752 -3.821 -23.182 1.00 89.12 186 ASN A CA 1
ATOM 1513 C C . ASN A 1 186 ? 27.391 -2.594 -22.486 1.00 89.12 186 ASN A C 1
ATOM 1515 O O . ASN A 1 186 ? 28.172 -2.780 -21.550 1.00 89.12 186 ASN A O 1
ATOM 1519 N N . PRO A 1 187 ? 27.003 -1.349 -22.844 1.00 90.75 187 PRO A N 1
ATOM 1520 C CA . PRO A 1 187 ? 27.592 -0.126 -22.284 1.00 90.75 187 PRO A CA 1
ATOM 1521 C C . PRO A 1 187 ? 27.261 0.093 -20.798 1.00 90.75 187 PRO A C 1
ATOM 1523 O O . PRO A 1 187 ? 27.814 0.991 -20.165 1.00 90.75 187 PRO A O 1
ATOM 1526 N N . ALA A 1 188 ? 26.349 -0.699 -20.232 1.00 91.06 188 ALA A N 1
ATOM 1527 C CA . ALA A 1 188 ? 25.908 -0.639 -18.845 1.00 91.06 188 ALA A CA 1
ATOM 1528 C C . ALA A 1 188 ? 26.523 -1.714 -17.925 1.00 91.06 188 ALA A C 1
ATOM 1530 O O . ALA A 1 188 ? 26.044 -1.901 -16.801 1.00 91.06 188 ALA A O 1
ATOM 1531 N N . LEU A 1 189 ? 27.540 -2.459 -18.377 1.00 86.81 189 LEU A N 1
ATOM 1532 C CA . LEU A 1 189 ? 28.156 -3.513 -17.562 1.00 86.81 189 LEU A CA 1
ATOM 1533 C C . LEU A 1 189 ? 28.799 -2.956 -16.288 1.00 86.81 189 LEU A C 1
ATOM 1535 O O . LEU A 1 189 ? 28.392 -3.371 -15.205 1.00 86.81 189 LEU A O 1
ATOM 1539 N N . ASP A 1 190 ? 29.670 -1.955 -16.404 1.00 85.62 190 ASP A N 1
ATOM 1540 C CA . ASP A 1 190 ? 30.551 -1.524 -15.304 1.00 85.62 190 ASP A CA 1
ATOM 1541 C C . ASP A 1 190 ? 30.160 -0.179 -14.665 1.00 85.62 190 ASP A C 1
ATOM 1543 O O . ASP A 1 190 ? 30.952 0.455 -13.973 1.00 85.62 190 ASP A O 1
ATOM 1547 N N . LEU A 1 191 ? 28.909 0.267 -14.843 1.00 86.06 191 LEU A N 1
ATOM 1548 C CA . LEU A 1 191 ? 28.423 1.553 -14.300 1.00 86.06 191 LEU A CA 1
ATOM 1549 C C . LEU A 1 191 ? 28.417 1.629 -12.763 1.00 86.06 191 LEU A C 1
ATOM 1551 O O . LEU A 1 191 ? 28.245 2.716 -12.205 1.00 86.06 191 LEU A O 1
ATOM 1555 N N . ASP A 1 192 ? 28.555 0.489 -12.086 1.00 81.50 192 ASP A N 1
ATOM 1556 C CA . ASP A 1 192 ? 28.625 0.410 -10.626 1.00 81.50 192 ASP A CA 1
ATOM 1557 C C . ASP A 1 192 ? 29.993 0.888 -10.102 1.00 81.50 192 ASP A C 1
ATOM 1559 O O . ASP A 1 192 ? 30.066 1.393 -8.987 1.00 81.50 192 ASP A O 1
ATOM 1563 N N . ALA A 1 193 ? 31.062 0.802 -10.910 1.00 79.81 193 ALA A N 1
ATOM 1564 C CA . ALA A 1 193 ? 32.426 1.167 -10.503 1.00 79.81 193 ALA A CA 1
ATOM 1565 C C . ALA A 1 193 ? 32.590 2.659 -10.164 1.00 79.81 193 ALA A C 1
ATOM 1567 O O . ALA A 1 193 ? 33.474 3.036 -9.403 1.00 79.81 193 ALA A O 1
ATOM 1568 N N . VAL A 1 194 ? 31.723 3.505 -10.722 1.00 79.12 194 VAL A N 1
ATOM 1569 C CA . VAL A 1 194 ? 31.690 4.958 -10.494 1.00 79.12 194 VAL A CA 1
ATOM 1570 C C . VAL A 1 194 ? 30.443 5.388 -9.717 1.00 79.12 194 VAL A C 1
ATOM 1572 O O . VAL A 1 194 ? 30.068 6.560 -9.732 1.00 79.12 194 VAL A O 1
ATOM 1575 N N . ALA A 1 195 ? 29.741 4.443 -9.087 1.00 78.69 195 ALA A N 1
ATOM 1576 C CA . ALA A 1 195 ? 28.553 4.756 -8.313 1.00 78.69 195 ALA A CA 1
ATOM 1577 C C . ALA A 1 195 ? 28.907 5.517 -7.037 1.00 78.69 195 ALA A C 1
ATOM 1579 O O . ALA A 1 195 ? 29.821 5.137 -6.306 1.00 78.69 195 ALA A O 1
ATOM 1580 N N . LEU A 1 196 ? 28.135 6.565 -6.739 1.00 77.88 196 LEU A N 1
ATOM 1581 C CA . LEU A 1 196 ? 28.202 7.173 -5.419 1.00 77.88 196 LEU A CA 1
ATOM 1582 C C . LEU A 1 196 ? 27.767 6.139 -4.370 1.00 77.88 196 LEU A C 1
ATOM 1584 O O . LEU A 1 196 ? 26.781 5.425 -4.598 1.00 77.88 196 LEU A O 1
ATOM 1588 N N . PRO A 1 197 ? 28.465 6.056 -3.223 1.00 72.44 197 PRO A N 1
ATOM 1589 C CA . PRO A 1 197 ? 28.063 5.159 -2.157 1.00 72.44 197 PRO A CA 1
ATOM 1590 C C . PRO A 1 197 ? 26.654 5.531 -1.703 1.00 72.44 197 PRO A C 1
ATOM 1592 O O . PRO A 1 197 ? 26.337 6.704 -1.479 1.00 72.44 197 PRO A O 1
ATOM 1595 N N . LEU A 1 198 ? 25.788 4.525 -1.584 1.00 70.19 198 LEU A N 1
ATOM 1596 C CA . LEU A 1 198 ? 24.478 4.752 -1.000 1.00 70.19 198 LEU A CA 1
ATOM 1597 C C . LEU A 1 198 ? 24.658 5.107 0.483 1.00 70.19 198 LEU A C 1
ATOM 1599 O O . LEU A 1 198 ? 25.506 4.509 1.153 1.00 70.19 198 LEU A O 1
ATOM 1603 N N . PRO A 1 199 ? 23.855 6.041 1.023 1.00 71.25 199 PRO A N 1
ATOM 1604 C CA . PRO A 1 199 ? 23.778 6.222 2.461 1.00 71.25 199 PRO A CA 1
ATOM 1605 C C . PRO A 1 199 ? 23.375 4.893 3.117 1.00 71.25 199 PRO A C 1
ATOM 1607 O O . PRO A 1 199 ? 22.722 4.063 2.467 1.00 71.25 199 PRO A O 1
ATOM 1610 N N . PRO A 1 200 ? 23.732 4.681 4.396 1.00 72.62 200 PRO A N 1
ATOM 1611 C CA . PRO A 1 200 ? 23.324 3.487 5.121 1.00 72.62 200 PRO A CA 1
ATOM 1612 C C . PRO A 1 200 ? 21.810 3.280 5.009 1.00 72.62 200 PRO A C 1
ATOM 1614 O O . PRO A 1 200 ? 21.030 4.235 4.952 1.00 72.62 200 PRO A O 1
ATOM 1617 N N . VAL A 1 201 ? 21.397 2.013 4.929 1.00 72.62 201 VAL A N 1
ATOM 1618 C CA . VAL A 1 201 ? 19.991 1.644 4.753 1.00 72.62 201 VAL A CA 1
ATOM 1619 C C . VAL A 1 201 ? 19.182 2.179 5.934 1.00 72.62 201 VAL A C 1
ATOM 1621 O O . VAL A 1 201 ? 19.235 1.636 7.033 1.00 72.62 201 VAL A O 1
ATOM 1624 N N . ASN A 1 202 ? 18.394 3.226 5.694 1.00 67.94 202 ASN A N 1
ATOM 1625 C CA . ASN A 1 202 ? 17.416 3.695 6.667 1.00 67.94 202 ASN A CA 1
ATOM 1626 C C . ASN A 1 202 ? 16.244 2.714 6.694 1.00 67.94 202 ASN A C 1
ATOM 1628 O O . ASN A 1 202 ? 15.416 2.667 5.778 1.00 67.94 202 ASN A O 1
ATOM 1632 N N . HIS A 1 203 ? 16.191 1.901 7.745 1.00 75.31 203 HIS A N 1
ATOM 1633 C CA . HIS A 1 203 ? 15.046 1.042 8.008 1.00 75.31 203 HIS A CA 1
ATOM 1634 C C . HIS A 1 203 ? 13.794 1.888 8.270 1.00 75.31 203 HIS A C 1
ATOM 1636 O O . HIS A 1 203 ? 13.869 3.020 8.745 1.00 75.31 203 HIS A O 1
ATOM 1642 N N . ASN A 1 204 ? 12.623 1.339 7.934 1.00 80.94 204 ASN A N 1
ATOM 1643 C CA . ASN A 1 204 ? 11.363 2.017 8.227 1.00 80.94 204 ASN A CA 1
ATOM 1644 C C . ASN A 1 204 ? 11.247 2.228 9.744 1.00 80.94 204 ASN A C 1
ATOM 1646 O O . ASN A 1 204 ? 11.436 1.257 10.481 1.00 80.94 204 ASN A O 1
ATOM 1650 N N . PRO A 1 205 ? 10.900 3.440 10.205 1.00 90.44 205 PRO A N 1
ATOM 1651 C CA . PRO A 1 205 ? 10.804 3.719 11.627 1.00 90.44 205 PRO A CA 1
ATOM 1652 C C . PRO A 1 205 ? 9.641 2.922 12.231 1.00 90.44 205 PRO A C 1
ATOM 1654 O O . PRO A 1 205 ? 8.596 2.718 11.586 1.00 90.44 205 PRO A O 1
ATOM 1657 N N . PHE A 1 206 ? 9.870 2.414 13.437 1.00 94.25 206 PHE A N 1
ATOM 1658 C CA . PHE A 1 206 ? 8.973 1.541 14.183 1.00 94.25 206 PHE A CA 1
ATOM 1659 C C . PHE A 1 206 ? 9.108 1.814 15.682 1.00 94.25 206 PHE A C 1
ATOM 1661 O O . PHE A 1 206 ? 10.134 2.317 16.127 1.00 94.25 206 PHE A O 1
ATOM 1668 N N . LEU A 1 207 ? 8.075 1.453 16.439 1.00 95.31 207 LEU A N 1
ATOM 1669 C CA . LEU A 1 207 ? 8.021 1.644 17.888 1.00 95.31 207 LEU A CA 1
ATOM 1670 C C . LEU A 1 207 ? 8.526 0.416 18.652 1.00 95.31 207 LEU A C 1
ATOM 1672 O O . LEU A 1 207 ? 8.298 -0.716 18.211 1.00 95.31 207 LEU A O 1
ATOM 1676 N N . ARG A 1 208 ? 9.138 0.646 19.815 1.00 94.94 208 ARG A N 1
ATOM 1677 C CA . ARG A 1 208 ? 9.457 -0.361 20.843 1.00 94.94 208 ARG A CA 1
ATOM 1678 C C . ARG A 1 208 ? 8.314 -0.498 21.853 1.00 94.94 208 ARG A C 1
ATOM 1680 O O . ARG A 1 208 ? 7.430 0.355 21.918 1.00 94.94 208 ARG A O 1
ATOM 1687 N N . MET A 1 209 ? 8.335 -1.561 22.665 1.00 93.81 209 MET A N 1
ATOM 1688 C CA . MET A 1 209 ? 7.279 -1.833 23.655 1.00 93.81 209 MET A CA 1
ATOM 1689 C C . MET A 1 209 ? 6.947 -0.643 24.582 1.00 93.81 209 MET A C 1
ATOM 1691 O O . MET A 1 209 ? 5.759 -0.364 24.741 1.00 93.81 209 MET A O 1
ATOM 1695 N N . PRO A 1 210 ? 7.918 0.130 25.119 1.00 93.31 210 PRO A N 1
ATOM 1696 C CA . PRO A 1 210 ? 7.615 1.274 25.989 1.00 93.31 210 PRO A CA 1
ATOM 1697 C C . PRO A 1 210 ? 6.832 2.407 25.309 1.00 93.31 210 PRO A C 1
ATOM 1699 O O . PRO A 1 210 ? 6.185 3.203 25.982 1.00 93.31 210 PRO A O 1
ATOM 1702 N N . GLU A 1 211 ? 6.871 2.488 23.978 1.00 94.88 211 GLU A N 1
ATOM 1703 C CA . GLU A 1 211 ? 6.190 3.527 23.194 1.00 94.88 211 GLU A CA 1
ATOM 1704 C C . GLU A 1 211 ? 4.762 3.113 22.786 1.00 94.88 211 GLU A C 1
ATOM 1706 O O . GLU A 1 211 ? 3.961 3.948 22.351 1.00 94.88 211 GLU A O 1
ATOM 1711 N N . LEU A 1 212 ? 4.416 1.826 22.930 1.00 95.94 212 LEU A N 1
ATOM 1712 C CA . LEU A 1 212 ? 3.107 1.282 22.561 1.00 95.94 212 LEU A CA 1
ATOM 1713 C C . LEU A 1 212 ? 1.933 1.879 23.351 1.00 95.94 212 LEU A C 1
ATOM 1715 O O . LEU A 1 212 ? 0.938 2.199 22.696 1.00 95.94 212 LEU A O 1
ATOM 1719 N N . PRO A 1 213 ? 1.995 2.082 24.686 1.00 96.19 213 PRO A N 1
ATOM 1720 C CA . PRO A 1 213 ? 0.873 2.631 25.453 1.00 96.19 213 PRO A CA 1
ATOM 1721 C C . PRO A 1 213 ? 0.334 3.945 24.877 1.00 96.19 213 PRO A C 1
ATOM 1723 O O . PRO A 1 213 ? -0.857 4.067 24.572 1.00 96.19 213 PRO A O 1
ATOM 1726 N N . ALA A 1 214 ? 1.230 4.906 24.630 1.00 95.56 214 ALA A N 1
ATOM 1727 C CA . ALA A 1 214 ? 0.876 6.209 24.075 1.00 95.56 214 ALA A CA 1
ATOM 1728 C C . ALA A 1 214 ? 0.287 6.089 22.657 1.00 95.56 214 ALA A C 1
ATOM 1730 O O . ALA A 1 214 ? -0.694 6.766 22.324 1.00 95.56 214 ALA A O 1
ATOM 1731 N N . MET A 1 215 ? 0.838 5.193 21.830 1.00 96.06 215 MET A N 1
ATOM 1732 C CA . MET A 1 215 ? 0.354 4.965 20.465 1.00 96.06 215 MET A CA 1
ATOM 1733 C C . MET A 1 215 ? -1.021 4.312 20.433 1.00 96.06 215 MET A C 1
ATOM 1735 O O . MET A 1 215 ? -1.888 4.764 19.687 1.00 96.06 215 MET A O 1
ATOM 1739 N N . LEU A 1 216 ? -1.263 3.314 21.278 1.00 95.62 216 LEU A N 1
ATOM 1740 C CA . LEU A 1 216 ? -2.547 2.624 21.371 1.00 95.62 216 LEU A CA 1
ATOM 1741 C C . LEU A 1 216 ? -3.654 3.549 21.886 1.00 95.62 216 LEU A C 1
ATOM 1743 O O . LEU A 1 216 ? -4.758 3.564 21.336 1.00 95.62 216 LEU A O 1
ATOM 1747 N N . GLN A 1 217 ? -3.351 4.403 22.867 1.00 93.31 217 GLN A N 1
ATOM 1748 C CA . GLN A 1 217 ? -4.292 5.420 23.344 1.00 93.31 217 GLN A CA 1
ATOM 1749 C C . GLN A 1 217 ? -4.601 6.465 22.271 1.00 93.31 217 GLN A C 1
ATOM 1751 O O . GLN A 1 217 ? -5.765 6.837 22.085 1.00 93.31 217 GLN A O 1
ATOM 1756 N N . SER A 1 218 ? -3.581 6.910 21.533 1.00 94.06 218 SER A N 1
ATOM 1757 C CA . SER A 1 218 ? -3.749 7.808 20.385 1.00 94.06 218 SER A CA 1
ATOM 1758 C C . SER A 1 218 ? -4.605 7.158 19.297 1.00 94.06 218 SER A C 1
ATOM 1760 O O . SER A 1 218 ? -5.534 7.783 18.779 1.00 94.06 218 SER A O 1
ATOM 1762 N N . LEU A 1 219 ? -4.365 5.873 19.018 1.00 94.50 219 LEU A N 1
ATOM 1763 C CA . LEU A 1 219 ? -5.143 5.080 18.077 1.00 94.50 219 LEU A CA 1
ATOM 1764 C C . LEU A 1 219 ? -6.600 4.967 18.517 1.00 94.50 219 LEU A C 1
ATOM 1766 O O . LEU A 1 219 ? -7.478 5.189 17.688 1.00 94.50 219 LEU A O 1
ATOM 1770 N N . ARG A 1 220 ? -6.902 4.699 19.793 1.00 90.62 220 ARG A N 1
ATOM 1771 C CA . ARG A 1 220 ? -8.296 4.625 20.270 1.00 90.62 220 ARG A CA 1
ATOM 1772 C C . ARG A 1 220 ? -9.025 5.964 20.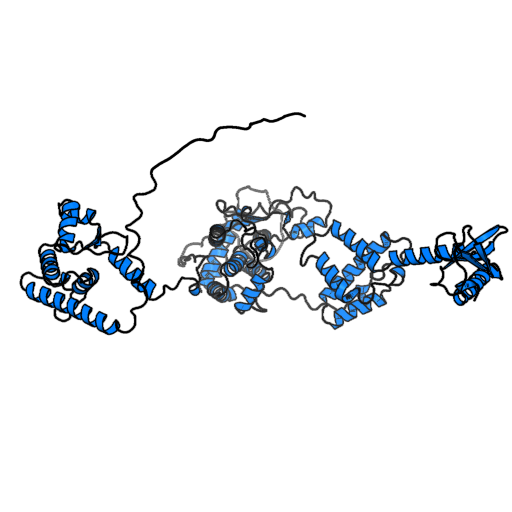228 1.00 90.62 220 ARG A C 1
ATOM 1774 O O . ARG A 1 220 ? -10.231 5.986 19.989 1.00 90.62 220 ARG A O 1
ATOM 1781 N N . LYS A 1 221 ? -8.310 7.072 20.424 1.00 90.50 221 LYS A N 1
ATOM 1782 C CA . LYS A 1 221 ? -8.851 8.441 20.353 1.00 90.50 221 LYS A CA 1
ATOM 1783 C C . LYS A 1 221 ? -8.859 9.015 18.929 1.00 90.50 221 LYS A C 1
ATOM 1785 O O . LYS A 1 221 ? -9.252 10.169 18.740 1.00 90.50 221 LYS A O 1
ATOM 1790 N N . TYR A 1 222 ? -8.439 8.240 17.926 1.00 90.69 222 TYR A N 1
ATOM 1791 C CA . TYR A 1 222 ? -8.326 8.701 16.548 1.00 90.69 222 TYR A CA 1
ATOM 1792 C C . TYR A 1 222 ? -9.654 9.257 16.011 1.00 90.69 222 TYR A C 1
ATOM 1794 O O . TYR A 1 222 ? -10.663 8.560 15.923 1.00 90.69 222 TYR A O 1
ATOM 1802 N N . ARG A 1 223 ? -9.639 10.532 15.602 1.00 85.06 223 ARG A N 1
ATOM 1803 C CA . ARG A 1 223 ? -10.822 11.254 15.094 1.00 85.06 223 ARG A CA 1
ATOM 1804 C C . ARG A 1 223 ? -11.088 11.062 13.596 1.00 85.06 223 ARG A C 1
ATOM 1806 O O . ARG A 1 223 ? -11.993 11.682 13.048 1.00 85.06 223 ARG A O 1
ATOM 1813 N N . GLY A 1 224 ? -10.279 10.257 12.906 1.00 87.62 224 GLY A N 1
ATOM 1814 C CA . GLY A 1 224 ? -10.540 9.911 11.509 1.00 87.62 224 GLY A CA 1
ATOM 1815 C C . GLY A 1 224 ? -11.553 8.774 11.372 1.00 87.62 224 GLY A C 1
ATOM 1816 O O . GLY A 1 224 ? -12.146 8.319 12.342 1.00 87.62 224 GLY A O 1
ATOM 1817 N N . LYS A 1 225 ? -11.753 8.292 10.141 1.00 89.75 225 LYS A N 1
ATOM 1818 C CA . LYS A 1 225 ? -12.747 7.247 9.851 1.00 89.75 225 LYS A CA 1
ATOM 1819 C C . LYS A 1 225 ? -12.484 5.961 10.644 1.00 89.75 225 LYS A C 1
ATOM 1821 O O . LYS A 1 225 ? -11.345 5.493 10.693 1.00 89.75 225 LYS A O 1
ATOM 1826 N N . LEU A 1 226 ? -13.564 5.352 11.132 1.00 91.25 226 LEU A N 1
ATOM 1827 C CA . LEU A 1 226 ? -13.544 4.102 11.893 1.00 91.25 226 LEU A CA 1
ATOM 1828 C C . LEU A 1 226 ? -12.859 2.960 11.125 1.00 91.25 226 LEU A C 1
ATOM 1830 O O . LEU A 1 226 ? -11.936 2.345 11.645 1.00 91.25 226 LEU A O 1
ATOM 1834 N N . ASN A 1 227 ? -13.174 2.773 9.838 1.00 93.44 227 ASN A N 1
ATOM 1835 C CA . ASN A 1 227 ? -12.514 1.754 9.007 1.00 93.44 227 ASN A CA 1
ATOM 1836 C C . ASN A 1 227 ? -10.988 1.943 8.928 1.00 93.44 227 ASN A C 1
ATOM 1838 O O . ASN A 1 227 ? -10.240 0.973 8.857 1.00 93.44 227 ASN A O 1
ATOM 1842 N N . THR A 1 228 ? -10.502 3.189 8.950 1.00 94.75 228 THR A N 1
ATOM 1843 C CA . THR A 1 228 ? -9.061 3.474 8.964 1.00 94.75 228 THR A CA 1
ATOM 1844 C C . THR A 1 228 ? -8.440 3.118 10.314 1.00 94.75 228 THR A C 1
ATOM 1846 O O . THR A 1 228 ? -7.361 2.533 10.345 1.00 94.75 228 THR A O 1
ATOM 1849 N N . GLN A 1 229 ? -9.120 3.441 11.417 1.00 94.75 229 GLN A N 1
AT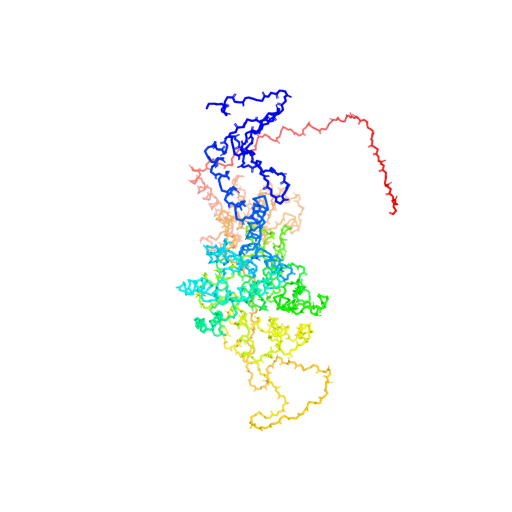OM 1850 C CA . GLN A 1 229 ? -8.710 3.051 12.769 1.00 94.75 229 GLN A CA 1
ATOM 1851 C C . GLN A 1 229 ? -8.604 1.524 12.888 1.00 94.75 229 GLN A C 1
ATOM 1853 O O . GLN A 1 229 ? -7.583 0.997 13.328 1.00 94.75 229 GLN A O 1
ATOM 1858 N N . MET A 1 230 ? -9.627 0.817 12.407 1.00 95.31 230 MET A N 1
ATOM 1859 C CA . MET A 1 230 ? -9.689 -0.643 12.351 1.00 95.31 230 MET A CA 1
ATOM 1860 C C . MET A 1 230 ? -8.597 -1.238 11.475 1.00 95.31 230 MET A C 1
ATOM 1862 O O . MET A 1 230 ? -7.992 -2.229 11.865 1.00 95.31 230 MET A O 1
ATOM 1866 N N . ALA A 1 231 ? -8.285 -0.618 10.333 1.00 96.38 231 ALA A N 1
ATOM 1867 C CA . ALA A 1 231 ? -7.188 -1.069 9.484 1.00 96.38 231 ALA A CA 1
ATOM 1868 C C . ALA A 1 231 ? -5.840 -1.020 10.218 1.00 96.38 231 ALA A C 1
ATOM 1870 O O . ALA A 1 231 ? -5.073 -1.976 10.157 1.00 96.38 231 ALA A O 1
ATOM 1871 N N . VAL A 1 232 ? -5.549 0.075 10.932 1.00 96.75 232 VAL A N 1
ATOM 1872 C CA . VAL A 1 232 ? -4.316 0.198 11.730 1.00 96.75 232 VAL A CA 1
ATOM 1873 C C . VAL A 1 232 ? -4.295 -0.848 12.850 1.00 96.75 232 VAL A C 1
ATOM 1875 O O . VAL A 1 232 ? -3.284 -1.528 13.021 1.00 96.75 232 VAL A O 1
ATOM 1878 N N . ARG A 1 233 ? -5.416 -1.026 13.564 1.00 96.38 233 ARG A N 1
ATOM 1879 C CA . ARG A 1 233 ? -5.537 -1.993 14.668 1.00 96.38 233 ARG A CA 1
ATOM 1880 C C . ARG A 1 233 ? -5.378 -3.436 14.181 1.00 96.38 233 ARG A C 1
ATOM 1882 O O . ARG A 1 233 ? -4.599 -4.179 14.763 1.00 96.38 233 ARG A O 1
ATOM 1889 N N . LEU A 1 234 ? -6.010 -3.809 13.065 1.00 97.06 234 LEU A N 1
ATOM 1890 C CA . LEU A 1 234 ? -5.840 -5.126 12.439 1.00 97.06 234 LEU A CA 1
ATOM 1891 C C . LEU A 1 234 ? -4.394 -5.391 12.022 1.00 97.06 234 LEU A C 1
ATOM 1893 O O . LEU A 1 234 ? -3.901 -6.493 12.244 1.00 97.06 234 LEU A O 1
ATOM 1897 N N . LEU A 1 235 ? -3.691 -4.408 11.447 1.00 96.81 235 LEU A N 1
ATOM 1898 C CA . LEU A 1 235 ? -2.274 -4.574 11.096 1.00 96.81 235 LEU A CA 1
ATOM 1899 C C . LEU A 1 235 ? -1.405 -4.836 12.328 1.00 96.81 235 LEU A C 1
ATOM 1901 O O . LEU A 1 235 ? -0.486 -5.647 12.249 1.00 96.81 235 LEU A O 1
ATOM 1905 N N . LEU A 1 236 ? -1.704 -4.187 13.454 1.00 95.94 236 LEU A N 1
ATOM 1906 C CA . LEU A 1 236 ? -0.982 -4.391 14.708 1.00 95.94 236 LEU A CA 1
ATOM 1907 C C . LEU A 1 236 ? -1.342 -5.722 15.388 1.00 95.94 236 LEU A C 1
ATOM 1909 O O . LEU A 1 236 ? -0.477 -6.341 15.992 1.00 95.94 236 LEU A O 1
ATOM 1913 N N . LEU A 1 237 ? -2.590 -6.180 15.259 1.00 97.12 237 LEU A N 1
ATOM 1914 C CA . LEU A 1 237 ? -3.067 -7.444 15.833 1.00 97.12 237 LEU A CA 1
ATOM 1915 C C . LEU A 1 237 ? -2.652 -8.678 15.033 1.00 97.12 237 LEU A C 1
ATOM 1917 O O . LEU A 1 237 ? -2.572 -9.757 15.596 1.00 97.12 237 LEU A O 1
ATOM 1921 N N . THR A 1 238 ? -2.428 -8.545 13.725 1.00 96.00 238 THR A N 1
ATOM 1922 C CA . THR A 1 238 ? -2.162 -9.694 12.838 1.00 96.00 238 THR A CA 1
ATOM 1923 C C . THR A 1 238 ? -0.752 -9.688 12.265 1.00 96.00 238 THR A C 1
ATOM 1925 O O . THR A 1 238 ? -0.258 -10.719 11.817 1.00 96.00 238 THR A O 1
ATOM 1928 N N . GLY A 1 239 ? -0.097 -8.529 12.218 1.00 93.38 239 GLY A N 1
ATOM 1929 C CA . GLY A 1 239 ? 1.214 -8.387 11.607 1.00 93.38 239 GLY A CA 1
ATOM 1930 C C . GLY A 1 239 ? 1.222 -8.598 10.097 1.00 93.38 239 GLY A C 1
ATOM 1931 O O . GLY A 1 239 ? 2.305 -8.696 9.540 1.00 93.38 239 GLY A O 1
ATOM 1932 N N . VAL A 1 240 ? 0.086 -8.662 9.391 1.00 92.12 240 VAL A N 1
ATOM 1933 C CA . VAL A 1 240 ? 0.051 -8.811 7.920 1.00 92.12 240 VAL A CA 1
ATOM 1934 C C . VAL A 1 240 ? 0.559 -7.563 7.203 1.00 92.12 240 VAL A C 1
ATOM 1936 O O . VAL A 1 240 ? 0.603 -6.462 7.755 1.00 92.12 240 VAL A O 1
ATOM 1939 N N . ARG A 1 241 ? 0.967 -7.693 5.939 1.00 90.44 241 ARG A N 1
ATOM 1940 C CA . ARG A 1 241 ? 1.399 -6.533 5.149 1.00 90.44 241 ARG A CA 1
ATOM 1941 C C . ARG A 1 241 ? 0.197 -5.646 4.840 1.00 90.44 241 ARG A C 1
ATOM 1943 O O . ARG A 1 241 ? -0.875 -6.136 4.504 1.00 90.44 241 ARG A O 1
ATOM 1950 N N . THR A 1 242 ? 0.402 -4.328 4.788 1.00 90.62 242 THR A N 1
ATOM 1951 C CA . THR A 1 242 ? -0.652 -3.379 4.377 1.00 90.62 242 THR A CA 1
ATOM 1952 C C . THR A 1 242 ? -1.265 -3.750 3.024 1.00 90.62 242 THR A C 1
ATOM 1954 O O . THR A 1 242 ? -2.463 -3.599 2.829 1.00 90.62 242 THR A O 1
ATOM 1957 N N . GLY A 1 243 ? -0.464 -4.274 2.089 1.00 87.69 243 GLY A N 1
ATOM 1958 C CA . GLY A 1 243 ? -0.968 -4.764 0.806 1.00 87.69 243 GLY A CA 1
ATOM 1959 C C . GLY A 1 243 ? -1.910 -5.968 0.925 1.00 87.69 243 GLY A C 1
ATOM 1960 O O . GLY A 1 243 ? -2.877 -6.027 0.178 1.00 87.69 243 GLY A O 1
ATOM 1961 N N . GLU A 1 244 ? -1.658 -6.888 1.859 1.00 90.56 244 GLU A N 1
ATOM 1962 C CA . GLU A 1 244 ? -2.507 -8.065 2.103 1.00 90.56 244 GLU A CA 1
ATOM 1963 C C . GLU A 1 244 ? -3.866 -7.620 2.666 1.00 90.56 244 GLU A C 1
ATOM 1965 O O . GLU A 1 244 ? -4.896 -7.961 2.094 1.00 90.56 244 GLU A O 1
ATOM 1970 N N . LEU A 1 245 ? -3.876 -6.732 3.669 1.00 94.06 245 LEU A N 1
ATOM 1971 C CA . LEU A 1 245 ? -5.116 -6.169 4.222 1.00 94.06 245 LEU A CA 1
ATOM 1972 C C . LEU A 1 245 ? -5.914 -5.337 3.210 1.00 94.06 245 LEU A C 1
ATOM 1974 O O . LEU A 1 245 ? -7.139 -5.403 3.179 1.00 94.06 245 LEU A O 1
ATOM 1978 N N . ARG A 1 246 ? -5.240 -4.552 2.361 1.00 92.88 246 ARG A N 1
ATOM 1979 C CA . ARG A 1 246 ? -5.918 -3.726 1.348 1.00 92.88 246 ARG A CA 1
ATOM 1980 C C . ARG A 1 246 ? -6.763 -4.547 0.390 1.00 92.88 246 ARG A C 1
ATOM 1982 O O . ARG A 1 246 ? -7.846 -4.111 0.032 1.00 92.88 246 ARG A O 1
ATOM 1989 N N . TYR A 1 247 ? -6.251 -5.691 -0.045 1.00 91.69 247 TYR A N 1
ATOM 1990 C CA . TYR A 1 247 ? -6.931 -6.558 -1.003 1.00 91.69 247 TYR A CA 1
ATOM 1991 C C . TYR A 1 247 ? -7.618 -7.753 -0.329 1.00 91.69 247 TYR A C 1
ATOM 1993 O O . TYR A 1 247 ? -7.938 -8.724 -1.013 1.00 91.69 247 TYR A O 1
ATOM 2001 N N . ALA A 1 248 ? -7.835 -7.690 0.988 1.00 94.19 248 ALA A N 1
ATOM 2002 C CA . ALA A 1 248 ? -8.577 -8.702 1.720 1.00 94.19 248 ALA A CA 1
ATOM 2003 C C . ALA A 1 248 ? -10.040 -8.695 1.264 1.00 94.19 248 ALA A C 1
ATOM 2005 O O . ALA A 1 248 ? -10.657 -7.630 1.167 1.00 94.19 248 ALA A O 1
ATOM 2006 N N . THR A 1 249 ? -10.582 -9.870 0.978 1.00 94.38 249 THR A N 1
ATOM 2007 C CA . THR A 1 249 ? -11.982 -10.075 0.596 1.00 94.38 249 THR A CA 1
ATOM 2008 C C . THR A 1 249 ? -12.688 -10.887 1.687 1.00 94.38 249 THR A C 1
ATOM 2010 O O . THR A 1 249 ? -12.006 -11.623 2.405 1.00 94.38 249 THR A O 1
ATOM 2013 N N . PRO A 1 250 ? -14.012 -10.732 1.875 1.00 94.00 250 PRO A N 1
ATOM 2014 C CA . PRO A 1 250 ? -14.746 -11.403 2.953 1.00 94.00 250 PRO A CA 1
ATOM 2015 C C . PRO A 1 250 ? -14.553 -12.922 3.013 1.00 94.00 250 PRO A C 1
ATOM 2017 O O . PRO A 1 250 ? -14.389 -13.468 4.095 1.00 94.00 250 PRO A O 1
ATOM 2020 N N . ASP A 1 251 ? -14.491 -13.581 1.855 1.00 92.50 251 ASP A N 1
ATOM 2021 C CA . ASP A 1 251 ? -14.321 -15.032 1.690 1.00 92.50 251 ASP A CA 1
ATOM 2022 C C . ASP A 1 251 ? -13.003 -15.584 2.254 1.00 92.50 251 ASP A C 1
ATOM 2024 O O . ASP A 1 251 ? -12.864 -16.788 2.438 1.00 92.50 251 ASP A O 1
ATOM 2028 N N . GLN A 1 252 ? -12.029 -14.720 2.547 1.00 93.50 252 GLN A N 1
ATOM 2029 C CA . GLN A 1 252 ? -10.752 -15.135 3.126 1.00 93.50 252 GLN A CA 1
ATOM 2030 C C . GLN A 1 252 ? -10.824 -15.356 4.642 1.00 93.50 252 GLN A C 1
ATOM 2032 O O . GLN A 1 252 ? -9.869 -15.884 5.212 1.00 93.50 252 GLN A O 1
ATOM 2037 N N . PHE A 1 253 ? -11.891 -14.905 5.305 1.00 95.25 253 PHE A N 1
ATOM 2038 C CA . PHE A 1 253 ? -12.021 -14.938 6.759 1.00 95.25 253 PHE A CA 1
ATOM 2039 C C . PHE A 1 253 ? -12.963 -16.059 7.183 1.00 95.25 253 PHE A C 1
ATOM 2041 O O . PHE A 1 253 ? -14.175 -15.958 7.012 1.00 95.25 253 PHE A O 1
ATOM 2048 N N . ASP A 1 254 ? -12.396 -17.094 7.793 1.00 93.62 254 ASP A N 1
ATOM 2049 C CA . ASP A 1 254 ? -13.145 -18.113 8.513 1.00 93.62 254 ASP A CA 1
ATOM 2050 C C . ASP A 1 254 ? -13.158 -17.721 9.995 1.00 93.62 254 ASP A C 1
ATOM 2052 O O . ASP A 1 254 ? -12.194 -17.929 10.736 1.00 93.62 254 ASP A O 1
ATOM 2056 N N . LEU A 1 255 ? -14.233 -17.051 10.409 1.00 92.88 255 LEU A N 1
ATOM 2057 C CA . LEU A 1 255 ? -14.379 -16.575 11.784 1.00 92.88 255 LEU A CA 1
ATOM 2058 C C . LEU A 1 255 ? -14.715 -17.696 12.771 1.00 92.88 255 LEU A C 1
ATOM 2060 O O . LEU A 1 255 ? -14.466 -17.506 13.959 1.00 92.88 255 LEU A O 1
ATOM 2064 N N . ASP A 1 256 ? -15.218 -18.838 12.301 1.00 91.19 256 ASP A N 1
ATOM 2065 C CA . ASP A 1 256 ? -15.542 -19.977 13.161 1.00 91.19 256 ASP A CA 1
ATOM 2066 C C . ASP A 1 256 ? -14.257 -20.694 13.592 1.00 91.19 256 ASP A C 1
ATOM 2068 O O . ASP A 1 256 ? -14.072 -20.997 14.771 1.00 91.19 256 ASP A O 1
ATOM 2072 N N . SER A 1 257 ? -13.309 -20.876 12.664 1.00 88.19 257 SER A N 1
ATOM 2073 C CA . SER A 1 257 ? -11.965 -21.382 12.989 1.00 88.19 257 SER A CA 1
ATOM 2074 C C . SER A 1 257 ? -10.993 -20.293 13.463 1.00 88.19 257 SER A C 1
ATOM 2076 O O . SER A 1 257 ? -9.873 -20.588 13.904 1.00 88.19 257 SER A O 1
ATOM 2078 N N . GLY A 1 258 ? -11.394 -19.020 13.398 1.00 92.88 258 GLY A N 1
ATOM 2079 C CA . GLY A 1 258 ? -10.568 -17.870 13.764 1.00 92.88 258 GLY A CA 1
ATOM 2080 C C . GLY A 1 258 ? -9.334 -17.725 12.871 1.00 92.88 258 GLY A C 1
ATOM 2081 O O . GLY A 1 258 ? -8.245 -17.434 13.370 1.00 92.88 258 GLY A O 1
ATOM 2082 N N . LEU A 1 259 ? -9.479 -17.964 11.568 1.00 93.44 259 LEU A N 1
ATOM 2083 C CA . LEU A 1 259 ? -8.399 -17.947 10.588 1.00 93.44 259 LEU A CA 1
ATOM 2084 C C . LEU A 1 259 ? -8.659 -16.930 9.474 1.00 93.44 259 LEU A C 1
ATOM 2086 O O . LEU A 1 259 ? -9.773 -16.743 8.990 1.00 93.44 259 LEU A O 1
ATOM 2090 N N . TRP A 1 260 ? -7.581 -16.305 9.013 1.00 94.81 260 TRP A N 1
ATOM 2091 C CA . TRP A 1 260 ? -7.552 -15.552 7.769 1.00 94.81 260 TRP A CA 1
ATOM 2092 C C . TRP A 1 260 ? -6.628 -16.245 6.763 1.00 94.81 260 TRP A C 1
ATOM 2094 O O . TRP A 1 260 ? -5.409 -16.314 6.940 1.00 94.81 260 TRP A O 1
ATOM 2104 N N . CYS A 1 261 ? -7.227 -16.762 5.695 1.00 90.75 261 CYS A N 1
ATOM 2105 C CA . CYS A 1 261 ? -6.580 -17.532 4.642 1.00 90.75 261 CYS A CA 1
ATOM 2106 C C . CYS A 1 261 ? -6.236 -16.628 3.451 1.00 90.75 261 CYS A C 1
ATOM 2108 O O . CYS A 1 261 ? -7.061 -16.382 2.573 1.00 90.75 261 CYS A O 1
ATOM 2110 N N . ILE A 1 262 ? -4.998 -16.134 3.394 1.00 86.88 262 ILE A N 1
ATOM 2111 C CA . ILE A 1 262 ? -4.544 -15.242 2.322 1.00 86.88 262 ILE A CA 1
ATOM 2112 C C . ILE A 1 262 ? -4.090 -16.081 1.114 1.00 86.88 262 ILE A C 1
ATOM 2114 O O . ILE A 1 262 ? -3.116 -16.838 1.218 1.00 86.88 262 ILE A O 1
ATOM 2118 N N . PRO A 1 263 ? -4.715 -15.929 -0.071 1.00 78.94 263 PRO A N 1
ATOM 2119 C CA . PRO A 1 263 ? -4.353 -16.718 -1.242 1.00 78.94 263 PRO A CA 1
ATOM 2120 C C . PRO A 1 263 ? -2.902 -16.492 -1.681 1.00 78.94 263 PRO A C 1
ATOM 2122 O O . PRO A 1 263 ? -2.457 -15.350 -1.851 1.00 78.94 263 PRO A O 1
ATOM 2125 N N . ALA A 1 264 ? -2.184 -17.576 -1.995 1.00 66.75 264 ALA A N 1
ATOM 2126 C CA . ALA A 1 264 ? -0.783 -17.527 -2.422 1.00 66.75 264 ALA A CA 1
ATOM 2127 C C . ALA A 1 264 ? -0.548 -16.595 -3.623 1.00 66.75 264 ALA A C 1
ATOM 2129 O O . ALA A 1 264 ? 0.507 -15.966 -3.746 1.00 66.75 264 ALA A O 1
ATOM 2130 N N . HIS A 1 265 ? -1.556 -16.436 -4.495 1.00 63.38 265 HIS A N 1
ATOM 2131 C CA . HIS A 1 265 ? -1.468 -15.560 -5.657 1.00 63.38 265 HIS A CA 1
ATOM 2132 C C . HIS A 1 265 ? -1.249 -14.074 -5.313 1.00 63.38 265 HIS A C 1
ATOM 2134 O O . HIS A 1 265 ? -0.716 -13.349 -6.156 1.00 63.38 265 HIS A O 1
ATOM 2140 N N . ARG A 1 266 ? -1.599 -13.649 -4.090 1.00 62.66 266 ARG A N 1
ATOM 2141 C CA . ARG A 1 266 ? -1.477 -12.275 -3.574 1.00 62.66 266 ARG A CA 1
ATOM 2142 C C . ARG A 1 266 ? -0.204 -12.027 -2.760 1.00 62.66 266 ARG A C 1
ATOM 2144 O O . ARG A 1 266 ? 0.115 -10.870 -2.486 1.00 62.66 266 ARG A O 1
ATOM 2151 N N . LEU A 1 267 ? 0.545 -13.070 -2.398 1.00 58.66 267 LEU A N 1
ATOM 2152 C CA . LEU A 1 267 ? 1.727 -12.936 -1.548 1.00 58.66 267 LEU A CA 1
ATOM 2153 C C . LEU A 1 267 ? 2.897 -12.289 -2.292 1.00 58.66 267 LEU A C 1
ATOM 2155 O O . LEU A 1 267 ? 3.254 -12.664 -3.412 1.00 58.66 267 LEU A O 1
ATOM 2159 N N . LYS A 1 268 ? 3.582 -11.352 -1.627 1.00 58.62 268 LYS A N 1
ATOM 2160 C CA . LYS A 1 268 ? 4.817 -10.747 -2.155 1.00 58.62 268 LYS A CA 1
ATOM 2161 C C . LYS A 1 268 ? 5.919 -11.801 -2.354 1.00 58.62 268 LYS A C 1
ATOM 2163 O O . LYS A 1 268 ? 6.685 -11.683 -3.306 1.00 58.62 268 LYS A O 1
ATOM 2168 N N . GLN A 1 269 ? 5.958 -12.848 -1.525 1.00 50.78 269 GLN A N 1
ATOM 2169 C CA . GLN A 1 269 ? 6.872 -13.987 -1.681 1.00 50.78 269 GLN A CA 1
ATOM 2170 C C . GLN A 1 269 ? 6.652 -14.747 -2.993 1.00 50.78 269 GLN A C 1
ATOM 2172 O O . GLN A 1 269 ? 7.627 -15.086 -3.657 1.00 50.78 269 GLN A O 1
ATOM 2177 N N . ARG A 1 270 ? 5.405 -14.917 -3.462 1.00 51.50 270 ARG A N 1
ATOM 2178 C CA . ARG A 1 270 ? 5.145 -15.494 -4.794 1.00 51.50 270 ARG A CA 1
ATOM 2179 C C . ARG A 1 270 ? 5.821 -14.687 -5.902 1.00 51.50 270 ARG A C 1
ATOM 2181 O O . ARG A 1 270 ? 6.309 -15.272 -6.863 1.00 51.50 270 ARG A O 1
ATOM 2188 N N . ARG A 1 271 ? 5.900 -13.354 -5.777 1.00 54.56 271 ARG A N 1
ATOM 2189 C CA . ARG A 1 271 ? 6.615 -12.506 -6.755 1.00 54.56 271 ARG A CA 1
ATOM 2190 C C . ARG A 1 271 ? 8.119 -12.803 -6.789 1.00 54.56 271 ARG A C 1
ATOM 2192 O O . ARG A 1 271 ? 8.728 -12.654 -7.843 1.00 54.56 271 ARG A O 1
ATOM 2199 N N . GLN A 1 272 ? 8.704 -13.233 -5.670 1.00 50.09 272 GLN A N 1
ATOM 2200 C CA . GLN A 1 272 ? 10.100 -13.678 -5.597 1.00 50.09 272 GLN A CA 1
ATOM 2201 C C . GLN A 1 272 ? 10.257 -15.121 -6.108 1.00 50.09 272 GLN A C 1
ATOM 2203 O O . GLN A 1 272 ? 11.162 -15.381 -6.896 1.00 50.09 272 GLN A O 1
ATOM 2208 N N . LEU A 1 273 ? 9.333 -16.024 -5.759 1.00 48.00 273 LEU A N 1
ATOM 2209 C CA . LEU A 1 273 ? 9.346 -17.434 -6.172 1.00 48.00 273 LEU A CA 1
ATOM 2210 C C . LEU A 1 273 ? 9.076 -17.629 -7.677 1.00 48.00 273 LEU A C 1
ATOM 2212 O O . LEU A 1 273 ? 9.756 -18.430 -8.307 1.00 48.00 273 LEU A O 1
ATOM 2216 N N . LYS A 1 274 ? 8.200 -16.825 -8.308 1.00 49.78 274 LYS A N 1
ATOM 2217 C CA . LYS A 1 274 ? 7.999 -16.810 -9.779 1.00 49.78 274 LYS A CA 1
ATOM 2218 C C . LYS A 1 274 ? 9.296 -16.541 -10.562 1.00 49.78 274 LYS A C 1
ATOM 2220 O O . LYS A 1 274 ? 9.393 -16.922 -11.727 1.00 49.78 274 LYS A O 1
ATOM 2225 N N . ARG A 1 275 ? 10.293 -15.880 -9.953 1.00 50.44 275 ARG A N 1
ATOM 2226 C CA . ARG A 1 275 ? 11.598 -15.619 -10.587 1.00 50.44 275 ARG A CA 1
ATOM 2227 C C . ARG A 1 275 ? 12.406 -16.909 -10.774 1.00 50.44 275 ARG A C 1
ATOM 2229 O O . ARG A 1 275 ? 13.177 -17.007 -11.725 1.00 50.44 275 ARG A O 1
ATOM 2236 N N . ASN A 1 276 ? 12.163 -17.910 -9.929 1.00 49.97 276 ASN A N 1
ATOM 2237 C CA . ASN A 1 276 ? 12.765 -19.233 -9.998 1.00 49.97 276 ASN A CA 1
ATOM 2238 C C . ASN A 1 276 ? 11.792 -20.171 -10.734 1.00 49.97 276 ASN A C 1
ATOM 2240 O O . ASN A 1 276 ? 11.009 -20.890 -10.125 1.00 49.97 276 ASN A O 1
ATOM 2244 N N . LYS A 1 277 ? 11.831 -20.132 -12.074 1.00 49.84 277 LYS A N 1
ATOM 2245 C CA . LYS A 1 277 ? 10.919 -20.785 -13.048 1.00 49.84 277 LYS A CA 1
ATOM 2246 C C . LYS A 1 277 ? 10.661 -22.307 -12.899 1.00 49.84 277 LYS A C 1
ATOM 2248 O O . LYS A 1 277 ? 10.016 -22.879 -13.770 1.00 49.84 277 LYS A O 1
ATOM 2253 N N . ARG A 1 278 ? 11.164 -22.990 -11.865 1.00 51.25 278 ARG A N 1
ATOM 2254 C CA . ARG A 1 278 ? 11.099 -24.460 -11.737 1.00 51.25 278 ARG A CA 1
ATOM 2255 C C . ARG A 1 278 ? 9.999 -24.995 -10.816 1.00 51.25 278 ARG A C 1
ATOM 2257 O O . ARG A 1 278 ? 9.704 -26.179 -10.907 1.00 51.25 278 ARG A O 1
ATOM 2264 N N . GLN A 1 279 ? 9.368 -24.174 -9.977 1.00 48.41 279 GLN A N 1
ATOM 2265 C CA . GLN A 1 279 ? 8.250 -24.637 -9.146 1.00 48.41 279 GLN A CA 1
ATOM 2266 C C . GLN A 1 279 ? 6.916 -24.372 -9.847 1.00 48.41 279 GLN A C 1
ATOM 2268 O O . GLN A 1 279 ? 6.571 -23.227 -10.153 1.00 48.41 279 GLN A O 1
ATOM 2273 N N . ARG A 1 280 ? 6.181 -25.453 -10.141 1.00 46.66 280 ARG A N 1
ATOM 2274 C CA . ARG A 1 280 ? 4.823 -25.391 -10.691 1.00 46.66 280 ARG A CA 1
ATOM 2275 C C . ARG A 1 280 ? 3.950 -24.579 -9.733 1.00 46.66 280 ARG A C 1
ATOM 2277 O O . ARG A 1 280 ? 3.936 -24.813 -8.532 1.00 46.66 280 ARG A O 1
ATOM 2284 N N . LEU A 1 281 ? 3.206 -23.627 -10.288 1.00 47.00 281 LEU A N 1
ATOM 2285 C CA . LEU A 1 281 ? 2.342 -22.672 -9.584 1.00 47.00 281 LEU A CA 1
ATOM 2286 C C . LEU A 1 281 ? 1.171 -23.290 -8.788 1.00 47.00 281 LEU A C 1
ATOM 2288 O O . LEU A 1 281 ? 0.366 -22.534 -8.250 1.00 47.00 281 LEU A O 1
ATOM 2292 N N . ILE A 1 282 ? 1.061 -24.618 -8.741 1.00 45.28 282 ILE A N 1
ATOM 2293 C CA . ILE A 1 282 ? -0.135 -25.354 -8.313 1.00 45.28 282 ILE A CA 1
ATOM 2294 C C . ILE A 1 282 ? -0.057 -25.797 -6.836 1.00 45.28 282 ILE A C 1
ATOM 2296 O O . ILE A 1 282 ? -1.088 -26.081 -6.246 1.00 45.28 282 ILE A O 1
ATOM 2300 N N . GLU A 1 283 ? 1.107 -25.741 -6.180 1.00 53.09 283 GLU A N 1
ATOM 2301 C CA . GLU A 1 283 ? 1.279 -26.274 -4.812 1.00 53.09 283 GLU A CA 1
ATOM 2302 C C . GLU A 1 283 ? 1.854 -25.250 -3.818 1.00 53.09 283 GLU A C 1
ATOM 2304 O O . GLU A 1 283 ? 2.676 -25.595 -2.978 1.00 53.09 283 GLU A O 1
ATOM 2309 N N . ILE A 1 284 ? 1.484 -23.964 -3.904 1.00 54.94 284 ILE A N 1
ATOM 2310 C CA . ILE A 1 284 ? 1.809 -23.015 -2.820 1.00 54.94 284 ILE A CA 1
ATOM 2311 C C . ILE A 1 284 ? 0.581 -22.898 -1.912 1.00 54.94 284 ILE A C 1
ATOM 2313 O O . ILE A 1 284 ? -0.411 -22.306 -2.352 1.00 54.94 284 ILE A O 1
ATOM 2317 N N . PRO A 1 285 ? 0.615 -23.441 -0.678 1.00 60.12 285 PRO A N 1
ATOM 2318 C CA . PRO A 1 285 ? -0.515 -23.372 0.233 1.00 60.12 285 PRO A CA 1
ATOM 2319 C C . PRO A 1 285 ? -0.823 -21.916 0.611 1.00 60.12 285 PRO A C 1
ATOM 2321 O O . PRO A 1 285 ? 0.055 -21.044 0.542 1.00 60.12 285 PRO A O 1
ATOM 2324 N N . PRO A 1 286 ? -2.083 -21.622 0.976 1.00 70.38 286 PRO A N 1
ATOM 2325 C CA . PRO A 1 286 ? -2.468 -20.294 1.426 1.00 70.38 286 PRO A CA 1
ATOM 2326 C C . PRO A 1 286 ? -1.648 -19.887 2.652 1.00 70.38 286 PRO A C 1
ATOM 2328 O O . PRO A 1 286 ? -1.258 -20.708 3.483 1.00 70.38 286 PRO A O 1
ATOM 2331 N N . TYR A 1 287 ? -1.391 -18.589 2.770 1.00 82.06 287 TYR A N 1
ATOM 2332 C CA . TYR A 1 287 ? -0.782 -18.037 3.967 1.00 82.06 287 TYR A CA 1
ATOM 2333 C C . TYR A 1 287 ? -1.861 -17.894 5.040 1.00 82.06 287 TYR A C 1
ATOM 2335 O O . TYR A 1 287 ? -2.758 -17.059 4.920 1.00 82.06 287 TYR A O 1
ATOM 2343 N N . ILE A 1 288 ? -1.779 -18.745 6.061 1.00 87.81 288 ILE A N 1
ATOM 2344 C CA . ILE A 1 288 ? -2.760 -18.824 7.144 1.00 87.81 288 ILE A CA 1
ATOM 2345 C C . ILE A 1 288 ? -2.336 -17.891 8.281 1.00 87.81 288 ILE A C 1
ATOM 2347 O O . ILE A 1 288 ? -1.219 -17.991 8.802 1.00 87.81 288 ILE A O 1
ATOM 2351 N N . VAL A 1 289 ? -3.236 -16.998 8.680 1.00 92.75 289 VAL A N 1
ATOM 2352 C CA . VAL A 1 289 ? -3.050 -16.024 9.758 1.00 92.75 289 VAL A CA 1
ATOM 2353 C C . VAL A 1 289 ? -4.075 -16.311 10.857 1.00 92.75 289 VAL A C 1
ATOM 2355 O O . VAL A 1 289 ? -5.264 -16.105 10.615 1.00 92.75 289 VAL A O 1
ATOM 2358 N N . PRO A 1 290 ? -3.666 -16.773 12.051 1.00 93.94 290 PRO A N 1
ATOM 2359 C CA . PRO A 1 290 ? -4.591 -16.907 13.169 1.00 93.94 290 PRO A CA 1
ATOM 2360 C C . PRO A 1 290 ? -5.062 -15.527 13.645 1.00 93.94 290 PRO A C 1
ATOM 2362 O O . PRO A 1 290 ? -4.276 -14.578 13.723 1.00 93.94 290 PRO A O 1
ATOM 2365 N N . LEU A 1 291 ? -6.353 -15.420 13.951 1.00 96.31 291 LEU A N 1
ATOM 2366 C CA . LEU A 1 291 ? -7.006 -14.202 14.417 1.00 96.31 291 LEU A CA 1
ATOM 2367 C C . LEU A 1 291 ? -7.275 -14.301 15.919 1.00 96.31 291 LEU A C 1
ATOM 2369 O O . LEU A 1 291 ? -8.027 -15.171 16.363 1.00 96.31 291 LEU A O 1
ATOM 2373 N N . SER A 1 292 ? -6.714 -13.369 16.689 1.00 96.44 292 SER A N 1
ATOM 2374 C CA . SER A 1 292 ? -7.098 -13.170 18.088 1.00 96.44 292 SER A CA 1
ATOM 2375 C C . SER A 1 292 ? -8.557 -12.729 18.204 1.00 96.44 292 SER A C 1
ATOM 2377 O O . SER A 1 292 ? -9.138 -12.216 17.242 1.00 96.44 292 SER A O 1
ATOM 2379 N N . VAL A 1 293 ? -9.153 -12.871 19.389 1.00 95.12 293 VAL A N 1
ATOM 2380 C CA . VAL A 1 293 ? -10.546 -12.461 19.635 1.00 95.12 293 VAL A CA 1
ATOM 2381 C C . VAL A 1 293 ? -10.764 -10.988 19.264 1.00 95.12 293 VAL A C 1
ATOM 2383 O O . VAL A 1 293 ? -11.713 -10.665 18.551 1.00 95.12 293 VAL A O 1
ATOM 2386 N N . GLN A 1 294 ? -9.828 -10.110 19.630 1.00 96.25 294 GLN A N 1
ATOM 2387 C CA . GLN A 1 294 ? -9.842 -8.688 19.282 1.00 96.25 294 GLN A CA 1
ATOM 2388 C C . GLN A 1 294 ? -9.826 -8.461 17.757 1.00 96.25 294 GLN A C 1
ATOM 2390 O O . GLN A 1 294 ? -10.513 -7.577 17.241 1.00 96.25 294 GLN A O 1
ATOM 2395 N N . ALA A 1 295 ? -9.059 -9.257 17.001 1.00 97.50 295 ALA A N 1
ATOM 2396 C CA . ALA A 1 295 ? -9.041 -9.165 15.541 1.00 97.50 295 ALA A CA 1
ATOM 2397 C C . ALA A 1 295 ? -10.361 -9.660 14.930 1.00 97.50 295 ALA A C 1
ATOM 2399 O O . ALA A 1 295 ? -10.895 -9.016 14.024 1.00 97.50 295 ALA A O 1
ATOM 2400 N N . GLN A 1 296 ? -10.917 -10.757 15.452 1.00 97.25 296 GLN A N 1
ATOM 2401 C CA . GLN A 1 296 ? -12.206 -11.295 15.018 1.00 97.25 296 GLN A CA 1
ATOM 2402 C C . GLN A 1 296 ? -13.356 -10.313 15.273 1.00 97.25 296 GLN A C 1
ATOM 2404 O O . GLN A 1 296 ? -14.227 -10.175 14.419 1.00 97.25 296 GLN A O 1
ATOM 2409 N N . GLU A 1 297 ? -13.357 -9.590 16.397 1.00 95.50 297 GLU A N 1
ATOM 2410 C CA . GLU A 1 297 ? -14.334 -8.525 16.677 1.00 95.50 297 GLU A CA 1
ATOM 2411 C C . GLU A 1 297 ? -14.323 -7.436 15.598 1.00 95.50 297 GLU A C 1
ATOM 2413 O O . GLU A 1 297 ? -15.381 -7.045 15.101 1.00 95.50 297 GLU A O 1
ATOM 2418 N N . ILE A 1 298 ? -13.133 -6.978 15.193 1.00 96.75 298 ILE A N 1
ATOM 2419 C CA . ILE A 1 298 ? -13.006 -5.975 14.129 1.00 96.75 298 ILE A CA 1
ATOM 2420 C C . ILE A 1 298 ? -13.510 -6.533 12.799 1.00 96.75 298 ILE A C 1
ATOM 2422 O O . ILE A 1 298 ? -14.271 -5.855 12.110 1.00 96.75 298 ILE A O 1
ATOM 2426 N N . VAL A 1 299 ? -13.097 -7.748 12.425 1.00 97.31 299 VAL A N 1
ATOM 2427 C CA . VAL A 1 299 ? -13.536 -8.360 11.162 1.00 97.31 299 VAL A CA 1
ATOM 2428 C C . VAL A 1 299 ? -15.052 -8.544 11.160 1.00 97.31 299 VAL A C 1
ATOM 2430 O O . VAL A 1 299 ? -15.697 -8.148 10.196 1.00 97.31 299 VAL A O 1
ATOM 2433 N N . ARG A 1 300 ? -15.642 -9.045 12.251 1.00 96.69 300 ARG A N 1
ATOM 2434 C CA . ARG A 1 300 ? -17.095 -9.214 12.391 1.00 96.69 300 ARG A CA 1
ATOM 2435 C C . ARG A 1 300 ? -17.838 -7.889 12.226 1.00 96.69 300 ARG A C 1
ATOM 2437 O O . ARG A 1 300 ? -18.841 -7.846 11.522 1.00 96.69 300 ARG A O 1
ATOM 2444 N N . HIS A 1 301 ? -17.330 -6.805 12.809 1.00 95.12 301 HIS A N 1
ATOM 2445 C CA . HIS A 1 301 ? -17.916 -5.477 12.624 1.00 95.12 301 HIS A CA 1
ATOM 2446 C C . HIS A 1 301 ? -17.805 -4.979 11.175 1.00 95.12 301 HIS A C 1
ATOM 2448 O O . HIS A 1 301 ? -18.791 -4.518 10.609 1.00 95.12 301 HIS A O 1
ATOM 2454 N N . LEU A 1 302 ? -16.638 -5.128 10.539 1.00 95.62 302 LEU A N 1
ATOM 2455 C CA . LEU A 1 302 ? -16.449 -4.750 9.132 1.00 95.62 302 LEU A CA 1
ATOM 2456 C C . LEU A 1 302 ? -17.335 -5.568 8.176 1.00 95.62 302 LEU A C 1
ATOM 2458 O O . LEU A 1 302 ? -17.768 -5.042 7.153 1.00 95.62 302 LEU A O 1
ATOM 2462 N N . LEU A 1 303 ? -17.596 -6.839 8.499 1.00 95.75 303 LEU A N 1
ATOM 2463 C CA . LEU A 1 303 ? -18.506 -7.703 7.745 1.00 95.75 303 LEU A CA 1
ATOM 2464 C C . LEU A 1 303 ? -19.978 -7.337 7.971 1.00 95.75 303 LEU A C 1
ATOM 2466 O O . LEU A 1 303 ? -20.754 -7.381 7.022 1.00 95.75 303 LEU A O 1
ATOM 2470 N N . ALA A 1 304 ? -20.361 -6.934 9.186 1.00 93.88 304 ALA A N 1
ATOM 2471 C CA . ALA A 1 304 ? -21.719 -6.467 9.473 1.00 93.88 304 ALA A CA 1
ATOM 2472 C C . ALA A 1 304 ? -22.070 -5.187 8.691 1.00 93.88 304 ALA A C 1
ATOM 2474 O O . ALA A 1 304 ? -23.191 -5.046 8.209 1.00 93.88 304 ALA A O 1
ATOM 2475 N N . ASP A 1 305 ? -21.093 -4.297 8.495 1.00 91.19 305 ASP A N 1
ATOM 2476 C CA . ASP A 1 305 ? -21.237 -3.063 7.709 1.00 91.19 305 ASP A CA 1
ATOM 2477 C C . ASP A 1 305 ? -20.987 -3.260 6.195 1.00 91.19 305 ASP A C 1
ATOM 2479 O O . ASP A 1 305 ? -20.922 -2.287 5.427 1.00 91.19 305 ASP A O 1
ATOM 2483 N N . PHE A 1 306 ? -20.814 -4.506 5.738 1.00 92.19 306 PHE A N 1
ATOM 2484 C CA . PHE A 1 306 ? -20.471 -4.811 4.353 1.00 92.19 306 PHE A CA 1
ATOM 2485 C C . PHE A 1 306 ? -21.637 -4.521 3.401 1.00 92.19 306 PHE A C 1
ATOM 2487 O O . PHE A 1 306 ? -22.774 -4.940 3.609 1.00 92.19 306 PHE A O 1
ATOM 2494 N N . LYS A 1 307 ? -21.353 -3.808 2.305 1.00 91.56 307 LYS A N 1
ATOM 2495 C CA . LYS A 1 307 ? -22.376 -3.369 1.341 1.00 91.56 307 LYS A CA 1
ATOM 2496 C C . LYS A 1 307 ? -22.422 -4.272 0.104 1.00 91.56 307 LYS A C 1
ATOM 2498 O O . LYS A 1 307 ? -21.365 -4.688 -0.356 1.00 91.56 307 LYS A O 1
ATOM 2503 N N . PRO A 1 308 ? -23.584 -4.464 -0.552 1.00 90.94 308 PRO A N 1
ATOM 2504 C CA . PRO A 1 308 ? -23.687 -5.331 -1.736 1.00 90.94 308 PRO A CA 1
ATOM 2505 C C . PRO A 1 308 ? -22.730 -4.989 -2.893 1.00 90.94 308 PRO A C 1
ATOM 2507 O O . PRO A 1 308 ? -22.259 -5.875 -3.595 1.00 90.94 308 PRO A O 1
ATOM 2510 N N . ALA A 1 309 ? -22.410 -3.706 -3.101 1.00 89.75 309 ALA A N 1
ATOM 2511 C CA . ALA A 1 309 ? -21.492 -3.263 -4.161 1.00 89.75 309 ALA A CA 1
ATOM 2512 C C . ALA A 1 309 ? -19.999 -3.280 -3.757 1.00 89.75 309 ALA A C 1
ATOM 2514 O O . ALA A 1 309 ? -19.141 -2.861 -4.542 1.00 89.75 309 ALA A O 1
ATOM 2515 N N . GLN A 1 310 ? -19.689 -3.683 -2.523 1.00 93.75 310 GLN A N 1
ATOM 2516 C CA . GLN A 1 310 ? -18.340 -3.721 -1.969 1.00 93.75 310 GLN A CA 1
ATOM 2517 C C . GLN A 1 310 ? -17.629 -5.017 -2.360 1.00 93.75 310 GLN A C 1
ATOM 2519 O O . GLN A 1 310 ? -18.229 -6.083 -2.393 1.00 93.75 310 GLN A O 1
ATOM 2524 N N . VAL A 1 311 ? -16.333 -4.918 -2.664 1.00 92.06 311 VAL A N 1
ATOM 2525 C CA . VAL A 1 311 ? -15.507 -6.085 -3.038 1.00 92.06 311 VAL A CA 1
ATOM 2526 C C . VAL A 1 311 ? -14.519 -6.454 -1.932 1.00 92.06 311 VAL A C 1
ATOM 2528 O O . VAL A 1 311 ? -14.293 -7.626 -1.654 1.00 92.06 311 VAL A O 1
ATOM 2531 N N . TYR A 1 312 ? -13.921 -5.452 -1.291 1.00 95.50 312 TYR A N 1
ATOM 2532 C CA . TYR A 1 312 ? -12.863 -5.637 -0.296 1.00 95.50 312 TYR A CA 1
ATOM 2533 C C . TYR A 1 312 ? -13.393 -5.415 1.115 1.00 95.50 312 TYR A C 1
ATOM 2535 O O . TYR A 1 312 ? -14.295 -4.602 1.297 1.00 95.50 312 TYR A O 1
ATOM 2543 N N . LEU A 1 313 ? -12.794 -6.060 2.120 1.00 95.19 313 LEU A N 1
ATOM 2544 C CA . LEU A 1 313 ? -13.171 -5.906 3.531 1.00 95.19 313 LEU A CA 1
ATOM 2545 C C . LEU A 1 313 ? -13.194 -4.427 3.953 1.00 95.19 313 LEU A C 1
ATOM 2547 O O . LEU A 1 313 ? -14.104 -3.988 4.646 1.00 95.19 313 LEU A O 1
ATOM 2551 N N . ILE A 1 314 ? -12.215 -3.643 3.483 1.00 95.25 314 ILE A N 1
ATOM 2552 C CA . ILE A 1 314 ? -12.152 -2.195 3.701 1.00 95.25 314 ILE A CA 1
ATOM 2553 C C . ILE A 1 314 ? -12.107 -1.469 2.342 1.00 95.25 314 ILE A C 1
ATOM 2555 O O . ILE A 1 314 ? -11.064 -1.469 1.673 1.00 95.25 314 ILE A O 1
ATOM 2559 N N . PRO A 1 315 ? -13.206 -0.822 1.913 1.00 94.25 315 PRO A N 1
ATOM 2560 C CA . PRO A 1 315 ? -13.281 -0.182 0.606 1.00 94.25 315 PRO A CA 1
ATOM 2561 C C . PRO A 1 315 ? -12.657 1.218 0.587 1.00 94.25 315 PRO A C 1
ATOM 2563 O O . PRO A 1 315 ? -12.408 1.853 1.616 1.00 94.25 315 PRO A O 1
ATOM 2566 N N . SER A 1 316 ? -12.447 1.740 -0.620 1.00 91.44 316 SER A N 1
ATOM 2567 C CA . SER A 1 316 ? -12.206 3.160 -0.857 1.00 91.44 316 SER A CA 1
ATOM 2568 C C . SER A 1 316 ? -13.460 3.975 -0.549 1.00 91.44 316 SER A C 1
ATOM 2570 O O . SER A 1 316 ? -14.581 3.559 -0.829 1.00 91.44 316 SER A O 1
ATOM 2572 N N . GLN A 1 317 ? -13.256 5.193 -0.048 1.00 84.19 317 GLN A N 1
ATOM 2573 C CA . GLN A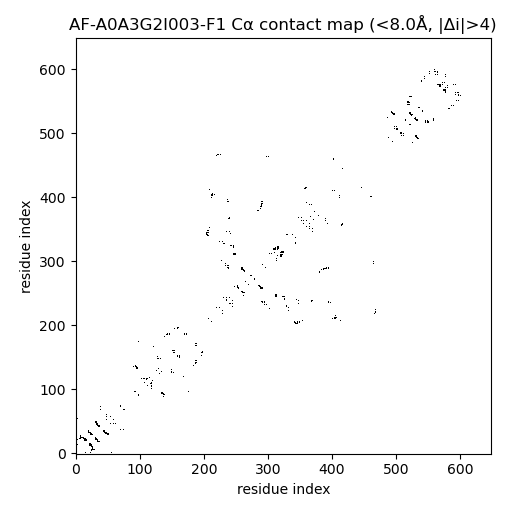 1 317 ? -14.346 6.141 0.200 1.00 84.19 317 GLN A CA 1
ATOM 2574 C C . GLN A 1 317 ? -15.007 6.626 -1.091 1.00 84.19 317 GLN A C 1
ATOM 2576 O O . GLN A 1 317 ? -16.181 6.967 -1.087 1.00 84.19 317 GLN A O 1
ATOM 2581 N N . GLN A 1 318 ? -14.246 6.676 -2.184 1.00 85.88 318 GLN A N 1
ATOM 2582 C CA . GLN A 1 318 ? -14.736 7.187 -3.463 1.00 85.88 318 GLN A CA 1
ATOM 2583 C C . GLN A 1 318 ? -15.539 6.135 -4.228 1.00 85.88 318 GLN A C 1
ATOM 2585 O O . GLN A 1 318 ? -16.416 6.481 -5.009 1.00 85.88 318 GLN A O 1
ATOM 2590 N N . CYS A 1 319 ? -15.221 4.850 -4.046 1.00 89.50 319 CYS A N 1
ATOM 2591 C CA . CYS A 1 319 ? -15.874 3.772 -4.775 1.00 89.50 319 CYS A CA 1
ATOM 2592 C C . CYS A 1 319 ? -15.667 2.425 -4.072 1.00 89.50 319 CYS A C 1
ATOM 2594 O O . CYS A 1 319 ? -14.535 1.985 -3.861 1.00 89.50 319 CYS A O 1
ATOM 2596 N N . LEU A 1 320 ? -16.781 1.751 -3.776 1.00 91.12 320 LEU A N 1
ATOM 2597 C CA . LEU A 1 320 ? -16.829 0.498 -3.012 1.00 91.12 320 LEU A CA 1
ATOM 2598 C C . LEU A 1 320 ? -16.146 -0.688 -3.717 1.00 91.12 320 LEU A C 1
ATOM 2600 O O . LEU A 1 320 ? -15.734 -1.648 -3.066 1.00 91.12 320 LEU A O 1
ATOM 2604 N N . LYS A 1 321 ? -15.971 -0.596 -5.041 1.00 90.25 321 LYS A N 1
ATOM 2605 C CA . LYS A 1 321 ? -15.287 -1.611 -5.857 1.00 90.25 321 LYS A CA 1
ATOM 2606 C C . LYS A 1 321 ? -13.765 -1.577 -5.719 1.00 90.25 321 LYS A C 1
ATOM 2608 O O . LYS A 1 321 ? -13.100 -2.514 -6.150 1.00 90.25 321 LYS A O 1
ATOM 2613 N N . TYR A 1 322 ? -13.199 -0.506 -5.163 1.00 89.81 322 TYR A N 1
ATOM 2614 C CA . TYR A 1 322 ? -11.755 -0.355 -4.989 1.00 89.81 322 TYR A CA 1
ATOM 2615 C C . TYR A 1 322 ? -11.367 -0.480 -3.517 1.00 89.81 322 TYR A C 1
ATOM 2617 O O . TYR A 1 322 ? -12.151 -0.103 -2.648 1.00 89.81 322 TYR A O 1
ATOM 2625 N N . PRO A 1 323 ? -10.154 -0.967 -3.210 1.00 92.19 323 PRO A N 1
ATOM 2626 C CA . PRO A 1 323 ? -9.676 -1.016 -1.838 1.00 92.19 323 PRO A CA 1
ATOM 2627 C C . PRO A 1 323 ? -9.299 0.385 -1.360 1.00 92.19 323 PRO A C 1
ATOM 2629 O O . PRO A 1 323 ? -9.051 1.291 -2.165 1.00 92.19 323 PRO A O 1
ATOM 2632 N N . PHE A 1 324 ? -9.156 0.563 -0.049 1.00 92.06 324 PHE A N 1
ATOM 2633 C CA . PHE A 1 324 ? -8.608 1.807 0.484 1.00 92.06 324 PHE A CA 1
ATOM 2634 C C . PHE A 1 324 ? -7.196 2.112 -0.068 1.00 92.06 324 PHE A C 1
ATOM 2636 O O . PHE A 1 324 ? -6.460 1.233 -0.536 1.00 92.06 324 PHE A O 1
ATOM 2643 N N . SER A 1 325 ? -6.804 3.390 -0.051 1.00 91.19 325 SER A N 1
ATOM 2644 C CA . SER A 1 325 ? -5.512 3.840 -0.592 1.00 91.19 325 SER A CA 1
ATOM 2645 C C . SER A 1 325 ? -4.323 3.264 0.184 1.00 91.19 325 SER A C 1
ATOM 2647 O O . SER A 1 325 ? -4.370 3.105 1.398 1.00 91.19 325 SER A O 1
ATOM 2649 N N . GLU A 1 326 ? -3.210 3.008 -0.503 1.00 85.25 326 GLU A N 1
ATOM 2650 C CA . GLU A 1 326 ? -1.965 2.544 0.133 1.00 85.25 326 GLU A CA 1
ATOM 2651 C C . GLU A 1 326 ? -1.436 3.508 1.197 1.00 85.25 326 GLU A C 1
ATOM 2653 O O . GLU A 1 326 ? -0.853 3.081 2.190 1.00 85.25 326 GLU A O 1
ATOM 2658 N N . ASN A 1 327 ? -1.722 4.798 1.026 1.00 90.69 327 ASN A N 1
ATOM 2659 C CA . ASN A 1 327 ? -1.287 5.841 1.941 1.00 90.69 327 ASN A CA 1
ATOM 2660 C C . ASN A 1 327 ? -2.240 6.039 3.121 1.00 90.69 327 ASN A C 1
ATOM 2662 O O . ASN A 1 327 ? -1.881 6.757 4.045 1.00 90.69 327 ASN A O 1
ATOM 2666 N N . THR A 1 328 ? -3.435 5.435 3.134 1.00 94.19 328 THR A N 1
ATOM 2667 C CA . THR A 1 328 ? -4.438 5.699 4.181 1.00 94.19 328 THR A CA 1
ATOM 2668 C C . THR A 1 328 ? -3.897 5.424 5.585 1.00 94.19 328 THR A C 1
ATOM 2670 O O . THR A 1 328 ? -4.099 6.246 6.474 1.00 94.19 328 THR A O 1
ATOM 2673 N N . VAL A 1 329 ? -3.173 4.314 5.770 1.00 95.06 329 VAL A N 1
ATOM 2674 C CA . VAL A 1 329 ? -2.558 3.945 7.058 1.00 95.06 329 VAL A CA 1
ATOM 2675 C C . VAL A 1 329 ? -1.477 4.952 7.455 1.00 95.06 329 VAL A C 1
ATOM 2677 O O . VAL A 1 329 ? -1.529 5.492 8.553 1.00 95.06 329 VAL A O 1
ATOM 2680 N N . ASN A 1 330 ? -0.553 5.289 6.550 1.00 94.81 330 ASN A N 1
ATOM 2681 C CA . ASN A 1 330 ? 0.504 6.272 6.827 1.00 94.81 330 ASN A CA 1
ATOM 2682 C C . ASN A 1 330 ? -0.062 7.667 7.129 1.00 94.81 330 ASN A C 1
ATOM 2684 O O . ASN A 1 330 ? 0.392 8.332 8.053 1.00 94.81 330 ASN A O 1
ATOM 2688 N N . GLN A 1 331 ? -1.096 8.096 6.402 1.00 94.81 331 GLN A N 1
ATOM 2689 C CA . GLN A 1 331 ? -1.764 9.371 6.659 1.00 94.81 331 GLN A CA 1
ATOM 2690 C C . GLN A 1 331 ? -2.506 9.364 8.000 1.00 94.81 331 GLN A C 1
ATOM 2692 O O . GLN A 1 331 ? -2.613 10.407 8.639 1.00 94.81 331 GLN A O 1
ATOM 2697 N N . ALA A 1 332 ? -3.020 8.214 8.446 1.00 94.88 332 ALA A N 1
ATOM 2698 C CA . ALA A 1 332 ? -3.598 8.087 9.778 1.00 94.88 332 ALA A CA 1
ATOM 2699 C C . ALA A 1 332 ? -2.529 8.215 10.867 1.00 94.88 332 ALA A C 1
ATOM 2701 O O . ALA A 1 332 ? -2.709 9.019 11.775 1.00 94.88 332 ALA A O 1
ATOM 2702 N N . LEU A 1 333 ? -1.406 7.506 10.725 1.00 95.50 333 LEU A N 1
ATOM 2703 C CA . LEU A 1 333 ? -0.261 7.586 11.639 1.00 95.50 333 LEU A CA 1
ATOM 2704 C C . LEU A 1 333 ? 0.290 9.016 11.734 1.00 95.50 333 LEU A C 1
ATOM 2706 O O . LEU A 1 333 ? 0.452 9.536 12.835 1.00 95.50 333 LEU A O 1
ATOM 2710 N N . LYS A 1 334 ? 0.458 9.700 10.594 1.00 95.06 334 LYS A N 1
ATOM 2711 C CA . LYS A 1 334 ? 0.860 11.114 10.542 1.00 95.06 334 LYS A CA 1
ATOM 2712 C C . LYS A 1 334 ? -0.112 12.023 11.300 1.00 95.06 334 LYS A C 1
ATOM 2714 O O . LYS A 1 334 ? 0.318 12.838 12.105 1.00 95.06 334 LYS A O 1
ATOM 2719 N N . ARG A 1 335 ? -1.426 11.861 11.101 1.00 94.12 335 ARG A N 1
ATOM 2720 C CA . ARG A 1 335 ? -2.448 12.639 11.835 1.00 94.12 335 ARG A CA 1
ATOM 2721 C C . ARG A 1 335 ? -2.471 12.353 13.338 1.00 94.12 335 ARG A C 1
ATOM 2723 O O . ARG A 1 335 ? -2.963 13.188 14.083 1.00 94.12 335 ARG A O 1
ATOM 2730 N N . MET A 1 336 ? -1.987 11.189 13.766 1.00 94.12 336 MET A N 1
ATOM 2731 C CA . MET A 1 336 ? -1.827 10.844 15.182 1.00 94.12 336 MET A CA 1
ATOM 2732 C C . MET A 1 336 ? -0.506 11.358 15.777 1.00 94.12 336 MET A C 1
ATOM 2734 O O . MET A 1 336 ? -0.262 11.116 16.950 1.00 94.12 336 MET A O 1
ATOM 2738 N N . GLY A 1 337 ? 0.331 12.055 14.998 1.00 94.12 337 GLY A N 1
ATOM 2739 C CA . GLY A 1 337 ? 1.603 12.615 15.463 1.00 94.12 337 GLY A CA 1
ATOM 2740 C C . GLY A 1 337 ? 2.819 11.704 15.273 1.00 94.12 337 GLY A C 1
ATOM 2741 O O . GLY A 1 337 ? 3.897 12.048 15.730 1.00 94.12 337 GLY A O 1
ATOM 2742 N N . TYR A 1 338 ? 2.684 10.576 14.567 1.00 94.62 338 TYR A N 1
ATOM 2743 C CA . TYR A 1 338 ? 3.769 9.600 14.377 1.00 94.62 338 TYR A CA 1
ATOM 2744 C C . TYR A 1 338 ? 4.529 9.762 13.050 1.00 94.62 338 TYR A C 1
ATOM 2746 O O . TYR A 1 338 ? 5.106 8.805 12.525 1.00 94.62 338 TYR A O 1
ATOM 2754 N N . GLU A 1 339 ? 4.520 10.959 12.461 1.00 91.75 339 GLU A N 1
ATOM 2755 C CA . GLU A 1 339 ? 5.308 11.233 11.257 1.00 91.75 339 GLU A CA 1
ATOM 2756 C C . GLU A 1 339 ? 6.805 11.057 11.538 1.00 91.75 339 GLU A C 1
ATOM 2758 O O . GLU A 1 339 ? 7.324 11.568 12.521 1.00 91.75 339 GLU A O 1
ATOM 2763 N N . GLY A 1 340 ? 7.497 10.285 10.698 1.00 88.94 340 GLY A N 1
ATOM 2764 C CA . GLY A 1 340 ? 8.916 9.967 10.897 1.00 88.94 340 GLY A CA 1
ATOM 2765 C C . GLY A 1 340 ? 9.211 8.957 12.016 1.00 88.94 340 GLY A C 1
ATOM 2766 O O . GLY A 1 340 ? 10.313 8.424 12.044 1.00 88.94 340 GLY A O 1
ATOM 2767 N N . MET A 1 341 ? 8.237 8.630 12.874 1.00 91.44 341 MET A N 1
ATOM 2768 C CA . MET A 1 341 ? 8.405 7.705 14.009 1.00 91.44 341 MET A CA 1
ATOM 2769 C C . MET A 1 341 ? 7.791 6.323 13.762 1.00 91.44 341 MET A C 1
ATOM 2771 O O . MET A 1 341 ? 8.318 5.310 14.211 1.00 91.44 341 MET A O 1
ATOM 2775 N N . LEU A 1 342 ? 6.676 6.256 13.030 1.00 94.00 342 LEU A N 1
ATOM 2776 C CA . LEU A 1 342 ? 6.009 4.995 12.720 1.00 94.00 342 LEU A CA 1
ATOM 2777 C C . LEU A 1 342 ? 5.402 5.038 11.322 1.00 94.00 342 LEU A C 1
ATOM 2779 O O . LEU A 1 342 ? 4.669 5.952 10.950 1.00 94.00 342 LEU A O 1
ATOM 2783 N N . THR A 1 343 ? 5.667 3.992 10.547 1.00 93.44 343 THR A N 1
ATOM 2784 C CA . THR A 1 343 ? 5.028 3.773 9.243 1.00 93.44 343 THR A CA 1
ATOM 2785 C C . THR A 1 343 ? 4.121 2.548 9.283 1.00 93.44 343 THR A C 1
ATOM 2787 O O . THR A 1 343 ? 4.237 1.690 10.155 1.00 93.44 343 THR A O 1
ATOM 2790 N N . GLY A 1 344 ? 3.252 2.399 8.283 1.00 88.88 344 GLY A N 1
ATOM 2791 C CA . GLY A 1 344 ? 2.429 1.201 8.121 1.00 88.88 344 GLY A CA 1
ATOM 2792 C C . GLY A 1 344 ? 3.257 -0.081 7.973 1.00 88.88 344 GLY A C 1
ATOM 2793 O O . GLY A 1 344 ? 2.803 -1.145 8.379 1.00 88.88 344 GLY A O 1
ATOM 2794 N N . HIS A 1 345 ? 4.485 0.010 7.443 1.00 86.69 345 HIS A N 1
ATOM 2795 C CA . HIS A 1 345 ? 5.430 -1.111 7.467 1.00 86.69 345 HIS A CA 1
ATOM 2796 C C . HIS A 1 345 ? 6.107 -1.266 8.836 1.00 86.69 345 HIS A C 1
ATOM 2798 O O . HIS A 1 345 ? 6.321 -2.391 9.281 1.00 86.69 345 HIS A O 1
ATOM 2804 N N . GLY A 1 346 ? 6.379 -0.151 9.517 1.00 92.06 346 GLY A N 1
ATOM 2805 C CA . GLY A 1 346 ? 6.891 -0.107 10.885 1.00 92.06 346 GLY A CA 1
ATOM 2806 C C . GLY A 1 346 ? 6.014 -0.852 11.891 1.00 92.06 346 GLY A C 1
ATOM 2807 O O . GLY A 1 346 ? 6.560 -1.528 12.747 1.00 92.06 346 GLY A O 1
ATOM 2808 N N . LEU A 1 347 ? 4.683 -0.865 11.729 1.00 94.19 347 LEU A N 1
ATOM 2809 C CA . LEU A 1 347 ? 3.773 -1.661 12.579 1.00 94.19 347 LEU A CA 1
ATOM 2810 C C . LEU A 1 347 ? 4.168 -3.146 12.647 1.00 94.19 347 LEU A C 1
ATOM 2812 O O . LEU A 1 347 ? 4.118 -3.766 13.707 1.00 94.19 347 LEU A O 1
ATOM 2816 N N . ARG A 1 348 ? 4.605 -3.715 11.518 1.00 93.44 348 ARG A N 1
ATOM 2817 C CA . ARG A 1 348 ? 5.084 -5.102 11.466 1.00 93.44 348 ARG A CA 1
ATOM 2818 C C . ARG A 1 348 ? 6.433 -5.280 12.143 1.00 93.44 348 ARG A C 1
ATOM 2820 O O . ARG A 1 348 ? 6.657 -6.314 12.759 1.00 93.44 348 ARG A O 1
ATOM 2827 N N . ALA A 1 349 ? 7.326 -4.302 12.003 1.00 92.88 349 ALA A N 1
ATOM 2828 C CA . ALA A 1 349 ? 8.616 -4.322 12.683 1.00 92.88 349 ALA A CA 1
ATOM 2829 C C . ALA A 1 349 ? 8.437 -4.201 14.204 1.00 92.88 349 ALA A C 1
ATOM 2831 O O . ALA A 1 349 ? 9.098 -4.927 14.938 1.00 92.88 349 ALA A O 1
ATOM 2832 N N . THR A 1 350 ? 7.489 -3.381 14.667 1.00 95.94 350 THR A N 1
ATOM 2833 C CA . THR A 1 350 ? 7.080 -3.286 16.074 1.00 95.94 350 THR A CA 1
ATOM 2834 C C . THR A 1 350 ? 6.597 -4.627 16.614 1.00 95.94 350 THR A C 1
ATOM 2836 O O . THR A 1 350 ? 7.145 -5.097 17.603 1.00 95.94 350 THR A O 1
ATOM 2839 N N . LEU A 1 351 ? 5.649 -5.288 15.936 1.00 95.88 351 LEU A N 1
ATOM 2840 C CA . LEU A 1 351 ? 5.174 -6.618 16.339 1.00 95.88 351 LEU A CA 1
ATOM 2841 C C . LEU A 1 351 ? 6.310 -7.645 16.343 1.00 95.88 351 LEU A C 1
ATOM 2843 O O . LEU A 1 351 ? 6.491 -8.353 17.325 1.00 95.88 351 LEU A O 1
ATOM 2847 N N . SER A 1 352 ? 7.101 -7.708 15.266 1.00 94.44 352 SER A N 1
ATOM 2848 C CA . SER A 1 352 ? 8.227 -8.642 15.166 1.00 94.44 352 SER A CA 1
ATOM 2849 C C . SER A 1 352 ? 9.188 -8.463 16.331 1.00 94.44 352 SER A C 1
ATOM 2851 O O . SER A 1 352 ? 9.596 -9.433 16.956 1.00 94.44 352 SER A O 1
ATOM 2853 N N . THR A 1 353 ? 9.560 -7.217 16.607 1.00 94.25 353 THR A N 1
ATOM 2854 C CA . THR A 1 353 ? 10.517 -6.875 17.653 1.00 94.25 353 THR A CA 1
ATOM 2855 C C . THR A 1 353 ? 9.964 -7.236 19.025 1.00 94.25 353 THR A C 1
ATOM 2857 O O . THR A 1 353 ? 10.627 -7.961 19.756 1.00 94.25 353 THR A O 1
ATOM 2860 N N . ALA A 1 354 ? 8.731 -6.825 19.328 1.00 94.56 354 ALA A N 1
ATOM 2861 C CA . ALA A 1 354 ? 8.091 -7.106 20.606 1.00 94.56 354 ALA A CA 1
ATOM 2862 C C . ALA A 1 354 ? 7.945 -8.614 20.860 1.00 94.56 354 ALA A C 1
ATOM 2864 O O . ALA A 1 354 ? 8.294 -9.084 21.934 1.00 94.56 354 ALA A O 1
ATOM 2865 N N . LEU A 1 355 ? 7.507 -9.404 19.871 1.00 93.38 355 LEU A N 1
ATOM 2866 C CA . LEU A 1 355 ? 7.381 -10.857 20.040 1.00 93.38 355 LEU A CA 1
ATOM 2867 C C . LEU A 1 355 ? 8.731 -11.547 20.290 1.00 93.38 355 LEU A C 1
ATOM 2869 O O . LEU A 1 355 ? 8.796 -12.474 21.095 1.00 93.38 355 LEU A O 1
ATOM 2873 N N . ASN A 1 356 ? 9.807 -11.099 19.630 1.00 92.00 356 ASN A N 1
ATOM 2874 C CA . ASN A 1 356 ? 11.148 -11.629 19.899 1.00 92.00 356 ASN A CA 1
ATOM 2875 C C . ASN A 1 356 ? 11.649 -11.207 21.290 1.00 92.00 356 ASN A C 1
ATOM 2877 O O . ASN A 1 356 ? 12.223 -12.031 21.992 1.00 92.00 356 ASN A O 1
ATOM 2881 N N . GLU A 1 357 ? 11.409 -9.958 21.702 1.00 90.31 357 GLU A N 1
ATOM 2882 C CA . GLU A 1 357 ? 11.764 -9.459 23.039 1.00 90.31 357 GLU A CA 1
ATOM 2883 C C . GLU A 1 357 ? 10.997 -10.205 24.144 1.00 90.31 357 GLU A C 1
ATOM 2885 O O . GLU A 1 357 ? 11.579 -10.532 25.167 1.00 90.31 357 GLU A O 1
ATOM 2890 N N . LEU A 1 358 ? 9.731 -10.572 23.920 1.00 87.50 358 LEU A N 1
ATOM 2891 C CA . LEU A 1 358 ? 8.934 -11.370 24.863 1.00 87.50 358 LEU A CA 1
ATOM 2892 C C . LEU A 1 358 ? 9.426 -12.822 25.019 1.00 87.50 358 LEU A C 1
ATOM 2894 O O . LEU A 1 358 ? 9.052 -13.481 25.991 1.00 87.50 358 LEU A O 1
ATOM 2898 N N . GLY A 1 359 ? 10.261 -13.312 24.096 1.00 84.81 359 GLY A N 1
ATOM 2899 C CA . GLY A 1 359 ? 10.858 -14.649 24.141 1.00 84.81 359 GLY A CA 1
ATOM 2900 C C . GLY A 1 359 ? 10.186 -15.698 23.251 1.00 84.81 359 GLY A C 1
ATOM 2901 O O . GLY A 1 359 ? 10.460 -16.888 23.408 1.00 84.81 359 GLY A O 1
ATOM 2902 N N . TYR A 1 360 ? 9.317 -15.306 22.311 1.00 87.06 360 TYR A N 1
ATOM 2903 C CA . TYR A 1 360 ? 8.712 -16.269 21.387 1.00 87.06 360 TYR A CA 1
ATOM 2904 C C . TYR A 1 360 ? 9.738 -16.850 20.398 1.00 87.06 360 TYR A C 1
ATOM 2906 O O . TYR A 1 360 ? 10.627 -16.132 19.929 1.00 87.06 360 TYR A O 1
ATOM 2914 N N . PRO A 1 361 ? 9.596 -18.128 19.992 1.00 86.19 361 PRO A N 1
ATOM 2915 C CA . PRO A 1 361 ? 10.462 -18.725 18.984 1.00 86.19 361 PRO A CA 1
ATOM 2916 C C . PRO A 1 361 ? 10.454 -17.937 17.669 1.00 86.19 361 PRO A C 1
ATOM 2918 O O . PRO A 1 361 ? 9.405 -17.730 17.052 1.00 86.19 361 PRO A O 1
ATOM 2921 N N . LYS A 1 362 ? 11.645 -17.574 17.175 1.00 85.38 362 LYS A N 1
ATOM 2922 C CA . LYS A 1 362 ? 11.822 -16.816 15.922 1.00 85.38 362 LYS A CA 1
ATOM 2923 C C . LYS A 1 362 ? 11.094 -17.448 14.729 1.00 85.38 362 LYS A C 1
ATOM 2925 O O . LYS A 1 362 ? 10.550 -16.729 13.897 1.00 85.38 362 LYS A O 1
ATOM 2930 N N . VAL A 1 363 ? 11.036 -18.781 14.669 1.00 83.81 363 VAL A N 1
ATOM 2931 C CA . VAL A 1 363 ? 10.334 -19.532 13.611 1.00 83.81 363 VAL A CA 1
ATOM 2932 C C . VAL A 1 363 ? 8.840 -19.191 13.574 1.00 83.81 363 VAL A C 1
ATOM 2934 O O . VAL A 1 363 ? 8.274 -19.032 12.495 1.00 83.81 363 VAL A O 1
ATOM 2937 N N . TRP A 1 364 ? 8.202 -19.012 14.733 1.00 87.12 364 TRP A N 1
ATOM 2938 C CA . TRP A 1 364 ? 6.778 -18.674 14.820 1.00 87.12 364 TRP A CA 1
ATOM 2939 C C . TRP A 1 364 ? 6.523 -17.237 14.385 1.00 87.12 364 TRP A C 1
ATOM 2941 O O . TRP A 1 364 ? 5.589 -16.978 13.624 1.00 87.12 364 TRP A O 1
ATOM 2951 N N . VAL A 1 365 ? 7.392 -16.316 14.811 1.00 89.12 365 VAL A N 1
ATOM 2952 C CA . VAL A 1 365 ? 7.331 -14.903 14.421 1.00 89.12 365 VAL A CA 1
ATOM 2953 C C . VAL A 1 365 ? 7.542 -14.751 12.911 1.00 89.12 365 VAL A C 1
ATOM 2955 O O . VAL A 1 365 ? 6.761 -14.079 12.240 1.00 89.12 365 VAL A O 1
ATOM 2958 N N . ASP A 1 366 ? 8.538 -15.425 12.337 1.00 86.12 366 ASP A N 1
ATOM 2959 C CA . ASP A 1 366 ? 8.799 -15.384 10.895 1.00 86.12 366 ASP A CA 1
ATOM 2960 C C . ASP A 1 366 ? 7.669 -16.027 10.076 1.00 86.12 366 ASP A C 1
ATOM 2962 O O . ASP A 1 366 ? 7.281 -15.485 9.032 1.00 86.12 366 ASP A O 1
ATOM 2966 N N . ALA A 1 367 ? 7.086 -17.128 10.566 1.00 84.12 367 ALA A N 1
ATOM 2967 C CA . ALA A 1 367 ? 5.910 -17.749 9.962 1.00 84.12 367 ALA A CA 1
ATOM 2968 C C . ALA A 1 367 ? 4.694 -16.803 9.989 1.00 84.12 367 ALA A C 1
ATOM 2970 O O . ALA A 1 367 ? 4.018 -16.666 8.967 1.00 84.12 367 ALA A O 1
ATOM 2971 N N . GLN A 1 368 ? 4.475 -16.080 11.096 1.00 89.31 368 GLN A N 1
ATOM 2972 C CA . GLN A 1 368 ? 3.442 -15.041 11.247 1.00 89.31 368 GLN A CA 1
ATOM 2973 C C . GLN A 1 368 ? 3.687 -13.794 10.394 1.00 89.31 368 GLN A C 1
ATOM 2975 O O . GLN A 1 368 ? 2.798 -12.974 10.189 1.00 89.31 368 GLN A O 1
ATOM 2980 N N . LEU A 1 369 ? 4.901 -13.602 9.900 1.00 86.75 369 LEU A N 1
ATOM 2981 C CA . LEU A 1 369 ? 5.234 -12.480 9.040 1.00 86.75 369 LEU A CA 1
ATOM 2982 C C . LEU A 1 369 ? 5.320 -12.907 7.572 1.00 86.75 369 LEU A C 1
ATOM 2984 O O . LEU A 1 369 ? 5.537 -12.052 6.708 1.00 86.75 369 LEU A O 1
ATOM 2988 N N . SER A 1 370 ? 5.113 -14.182 7.227 1.00 76.88 370 SER A N 1
ATOM 2989 C CA . SER A 1 370 ? 5.357 -14.664 5.860 1.00 76.88 370 SER A CA 1
ATOM 2990 C C . SER A 1 370 ? 6.749 -14.182 5.391 1.00 76.88 370 SER A C 1
ATOM 2992 O O . SER A 1 370 ? 6.917 -13.537 4.347 1.00 76.88 370 SER A O 1
ATOM 2994 N N . HIS A 1 371 ? 7.761 -14.362 6.246 1.00 68.12 371 HIS A N 1
ATOM 2995 C CA . HIS A 1 371 ? 9.163 -14.194 5.868 1.00 68.12 371 HIS A CA 1
ATOM 2996 C C . HIS A 1 371 ? 9.633 -15.459 5.151 1.00 68.12 371 HIS A C 1
ATOM 2998 O O . HIS A 1 371 ? 9.212 -16.564 5.478 1.00 68.12 371 HIS A O 1
ATOM 3004 N N . ALA A 1 372 ? 10.404 -15.291 4.071 1.00 51.69 372 ALA A N 1
ATOM 3005 C CA . ALA A 1 372 ? 10.911 -16.441 3.329 1.00 51.69 372 ALA A CA 1
ATOM 3006 C C . ALA A 1 372 ? 12.129 -16.933 4.093 1.00 51.69 372 ALA A C 1
ATOM 3008 O O . ALA A 1 372 ? 13.029 -16.129 4.335 1.00 51.69 372 ALA A O 1
ATOM 3009 N N . ASP A 1 373 ? 12.137 -18.206 4.485 1.00 48.84 373 ASP A N 1
ATOM 3010 C CA . ASP A 1 373 ? 13.323 -18.811 5.079 1.00 48.84 373 ASP A CA 1
ATOM 3011 C C . ASP A 1 373 ? 14.475 -18.713 4.058 1.00 48.84 373 ASP A C 1
ATOM 3013 O O . ASP A 1 373 ? 14.336 -19.229 2.941 1.00 48.84 373 ASP A O 1
ATOM 3017 N N . PRO A 1 374 ? 15.589 -18.028 4.384 1.00 41.03 374 PRO A N 1
ATOM 3018 C CA . PRO A 1 374 ? 16.738 -17.925 3.491 1.00 41.03 374 PRO A CA 1
ATOM 3019 C C . PRO A 1 374 ? 17.336 -19.289 3.127 1.00 41.03 374 PRO A C 1
ATOM 3021 O O . PRO A 1 374 ? 17.954 -19.413 2.071 1.00 41.03 374 PRO A O 1
ATOM 3024 N N . ASN A 1 375 ? 17.156 -20.305 3.979 1.00 42.41 375 ASN A N 1
ATOM 3025 C CA . ASN A 1 375 ? 17.963 -21.520 3.955 1.00 42.41 375 ASN A CA 1
ATOM 3026 C C . ASN A 1 375 ? 17.288 -22.765 3.377 1.00 42.41 375 ASN A C 1
ATOM 3028 O O . ASN A 1 375 ? 17.922 -23.820 3.381 1.00 42.41 375 ASN A O 1
ATOM 3032 N N . ARG A 1 376 ? 16.056 -22.723 2.846 1.00 40.47 376 ARG A N 1
ATOM 3033 C CA . ARG A 1 376 ? 15.429 -23.976 2.384 1.00 40.47 376 ARG A CA 1
ATOM 3034 C C . ARG A 1 376 ? 14.461 -23.860 1.209 1.00 40.47 376 ARG A C 1
ATOM 3036 O O . ARG A 1 376 ? 13.519 -23.078 1.187 1.00 40.47 376 ARG A O 1
ATOM 3043 N N . ILE A 1 377 ? 14.624 -24.834 0.312 1.00 40.62 377 ILE A N 1
ATOM 3044 C CA . ILE A 1 377 ? 13.699 -25.313 -0.733 1.00 40.62 377 ILE A CA 1
ATOM 3045 C C . ILE A 1 377 ? 12.293 -25.658 -0.160 1.00 40.62 377 ILE A C 1
ATOM 3047 O O . ILE A 1 377 ? 11.334 -25.809 -0.912 1.00 40.62 377 ILE A O 1
ATOM 3051 N N . SER A 1 378 ? 12.149 -25.685 1.173 1.00 38.41 378 SER A N 1
ATOM 3052 C CA . SER A 1 378 ? 10.925 -25.925 1.952 1.00 38.41 378 SER A CA 1
ATOM 3053 C C . SER A 1 378 ? 10.159 -24.652 2.374 1.00 38.41 378 SER A C 1
ATOM 3055 O O . SER A 1 378 ? 9.339 -24.703 3.289 1.00 38.41 378 SER A O 1
ATOM 3057 N N . ALA A 1 379 ? 10.371 -23.504 1.720 1.00 44.53 379 ALA A N 1
ATOM 3058 C CA . ALA A 1 379 ? 9.606 -22.270 1.984 1.00 44.53 379 ALA A CA 1
ATOM 3059 C C . ALA A 1 379 ? 8.085 -22.404 1.734 1.00 44.53 379 ALA A C 1
ATOM 3061 O O . ALA A 1 379 ? 7.315 -21.511 2.075 1.00 44.53 379 ALA A O 1
ATOM 3062 N N . THR A 1 380 ? 7.658 -23.519 1.141 1.00 39.41 380 THR A N 1
ATOM 3063 C CA . THR A 1 380 ? 6.283 -23.765 0.703 1.00 39.41 380 THR A CA 1
ATOM 3064 C C . THR A 1 380 ? 5.465 -24.559 1.728 1.00 39.41 380 THR A C 1
ATOM 3066 O O . THR A 1 380 ? 4.249 -24.490 1.686 1.00 39.41 380 THR A O 1
ATOM 3069 N N . TYR A 1 381 ? 6.086 -25.249 2.693 1.00 46.34 381 TYR A N 1
ATOM 3070 C CA . TYR A 1 381 ? 5.376 -26.184 3.588 1.00 46.34 381 TYR A CA 1
ATOM 3071 C C . TYR A 1 381 ? 5.121 -25.656 5.016 1.00 46.34 381 TYR A C 1
ATOM 3073 O O . TYR A 1 381 ? 4.364 -26.261 5.766 1.00 46.34 381 TYR A O 1
ATOM 3081 N N . ASN A 1 382 ? 5.668 -24.492 5.387 1.00 50.09 382 ASN A N 1
ATOM 3082 C CA . ASN A 1 382 ? 5.782 -24.085 6.799 1.00 50.09 382 ASN A CA 1
ATOM 3083 C C . ASN A 1 382 ? 4.635 -23.208 7.353 1.00 50.09 382 ASN A C 1
ATOM 3085 O O . ASN A 1 382 ? 4.644 -22.837 8.525 1.00 50.09 382 ASN A O 1
ATOM 3089 N N . HIS A 1 383 ? 3.647 -22.814 6.537 1.00 52.66 383 HIS A N 1
ATOM 3090 C CA . HIS A 1 383 ? 2.583 -21.908 7.008 1.00 52.66 383 HIS A CA 1
ATOM 3091 C C . HIS A 1 383 ? 1.518 -22.609 7.866 1.00 52.66 383 HIS A C 1
ATOM 3093 O O . HIS A 1 383 ? 0.939 -21.962 8.740 1.00 52.66 383 HIS A O 1
ATOM 3099 N N . ALA A 1 384 ? 1.287 -23.908 7.645 1.00 60.16 384 ALA A N 1
ATOM 3100 C CA . ALA A 1 384 ? 0.326 -24.709 8.407 1.00 60.16 384 ALA A CA 1
ATOM 3101 C C . ALA A 1 384 ? 0.935 -25.346 9.673 1.00 60.16 384 ALA A C 1
ATOM 3103 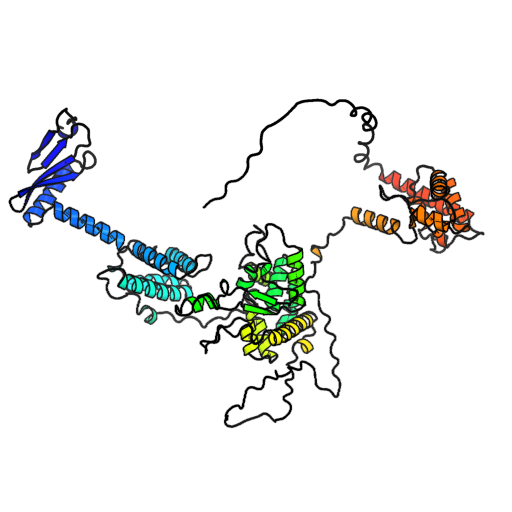O O . ALA A 1 384 ? 0.226 -25.525 10.658 1.00 60.16 384 ALA A O 1
ATOM 3104 N N . GLU A 1 385 ? 2.243 -25.628 9.671 1.00 63.38 385 GLU A N 1
ATOM 3105 C CA . GLU A 1 385 ? 2.924 -26.438 10.699 1.00 63.38 385 GLU A CA 1
ATOM 3106 C C . GLU A 1 385 ? 2.864 -25.833 12.115 1.00 63.38 385 GLU A C 1
ATOM 3108 O O . GLU A 1 385 ? 2.872 -26.568 13.098 1.00 63.38 385 GLU A O 1
ATOM 3113 N N . TYR A 1 386 ? 2.727 -24.505 12.229 1.00 73.44 386 TYR A N 1
ATOM 3114 C CA . TYR A 1 386 ? 2.713 -23.798 13.519 1.00 73.44 386 TYR A CA 1
ATOM 3115 C C . TYR A 1 386 ? 1.445 -22.968 13.771 1.00 73.44 386 TYR A C 1
ATOM 3117 O O . TYR A 1 386 ? 1.501 -21.963 14.480 1.00 73.44 386 TYR A O 1
ATOM 3125 N N . VAL A 1 387 ? 0.312 -23.283 13.131 1.00 82.44 387 VAL A N 1
ATOM 3126 C CA . VAL A 1 387 ? -0.906 -22.448 13.243 1.00 82.44 387 VAL A CA 1
ATOM 3127 C C . VAL A 1 387 ? -1.414 -22.368 14.682 1.00 82.44 387 VAL A C 1
ATOM 3129 O O . VAL A 1 387 ? -1.688 -21.265 15.149 1.00 82.44 387 VAL A O 1
ATOM 3132 N N . GLU A 1 388 ? -1.475 -23.486 15.404 1.00 83.38 388 GLU A N 1
ATOM 3133 C CA . GLU A 1 388 ? -2.009 -23.506 16.773 1.00 83.38 388 GLU A CA 1
ATOM 3134 C C . GLU A 1 388 ? -1.076 -22.819 17.776 1.00 83.38 388 GLU A C 1
ATOM 3136 O O . GLU A 1 388 ? -1.514 -22.033 18.614 1.00 83.38 388 GLU A O 1
ATOM 3141 N N . GLN A 1 389 ? 0.234 -22.991 17.626 1.00 83.62 389 GLN A N 1
ATOM 3142 C CA . GLN A 1 389 ? 1.226 -22.275 18.424 1.00 83.62 389 GLN A CA 1
ATOM 3143 C C . GLN A 1 389 ? 1.164 -20.765 18.165 1.00 83.62 389 GLN A C 1
ATOM 3145 O O . GLN A 1 389 ? 1.183 -19.957 19.096 1.00 83.62 389 GLN A O 1
ATOM 3150 N N . ARG A 1 390 ? 1.023 -20.366 16.893 1.00 89.56 390 ARG A N 1
ATOM 3151 C CA . ARG A 1 390 ? 0.822 -18.960 16.532 1.00 89.56 390 ARG A CA 1
ATOM 3152 C C . ARG A 1 390 ? -0.517 -18.426 17.027 1.00 89.56 390 ARG A C 1
ATOM 3154 O O . ARG A 1 390 ? -0.582 -17.247 17.346 1.00 89.56 390 ARG A O 1
ATOM 3161 N N . ARG A 1 391 ? -1.568 -19.244 17.126 1.00 88.38 391 ARG A N 1
ATOM 3162 C CA . ARG A 1 391 ? -2.859 -18.830 17.696 1.00 88.38 391 ARG A CA 1
ATOM 3163 C C . ARG A 1 391 ? -2.697 -18.385 19.145 1.00 88.38 391 ARG A C 1
ATOM 3165 O O . ARG A 1 391 ? -3.148 -17.294 19.481 1.00 88.38 391 ARG A O 1
ATOM 3172 N N . VAL A 1 392 ? -1.993 -19.174 19.959 1.00 87.06 392 VAL A N 1
ATOM 3173 C CA . VAL A 1 392 ? -1.680 -18.818 21.354 1.00 87.06 392 VAL A CA 1
ATOM 3174 C C . VAL A 1 392 ? -0.834 -17.545 21.410 1.00 87.06 392 VAL A C 1
ATOM 3176 O O . VAL A 1 392 ? -1.209 -16.591 22.085 1.00 87.06 392 VAL A O 1
ATOM 3179 N N . MET A 1 393 ? 0.250 -17.488 20.629 1.00 92.19 393 MET A N 1
ATOM 3180 C CA . MET A 1 393 ? 1.138 -16.320 20.558 1.00 92.19 393 MET A CA 1
ATOM 3181 C C . MET A 1 393 ? 0.391 -15.036 20.169 1.00 92.19 393 MET A C 1
ATOM 3183 O O . MET A 1 393 ? 0.587 -13.986 20.775 1.00 92.19 393 MET A O 1
ATOM 3187 N N . MET A 1 394 ? -0.468 -15.103 19.151 1.00 94.94 394 MET A N 1
ATOM 3188 C CA . MET A 1 394 ? -1.200 -13.939 18.656 1.00 94.94 394 MET A CA 1
ATOM 3189 C C . MET A 1 394 ? -2.346 -13.525 19.580 1.00 94.94 394 MET A C 1
ATOM 3191 O O . MET A 1 394 ? -2.690 -12.342 19.608 1.00 94.94 394 MET A O 1
ATOM 3195 N N . GLN A 1 395 ? -2.917 -14.457 20.348 1.00 93.31 395 GLN A N 1
ATOM 3196 C CA . GLN A 1 395 ? -3.882 -14.128 21.392 1.00 93.31 395 GLN A CA 1
ATOM 3197 C C . GLN A 1 395 ? -3.202 -13.422 22.572 1.00 93.31 395 GLN A C 1
ATOM 3199 O O . GLN A 1 395 ? -3.636 -12.332 22.932 1.00 93.31 395 GLN A O 1
ATOM 3204 N N . ASP A 1 396 ? -2.098 -13.967 23.095 1.00 91.38 396 ASP A N 1
ATOM 3205 C CA . ASP A 1 396 ? -1.308 -13.325 24.159 1.00 91.38 396 ASP A CA 1
ATOM 3206 C C . ASP A 1 396 ? -0.814 -11.936 23.730 1.00 91.38 396 ASP A C 1
ATOM 3208 O O . ASP A 1 396 ? -0.940 -10.966 24.473 1.00 91.38 396 ASP A O 1
ATOM 3212 N N . TRP A 1 397 ? -0.341 -11.793 22.487 1.00 95.31 397 TRP A N 1
ATOM 3213 C CA . TRP A 1 397 ? 0.011 -10.487 21.929 1.00 95.31 397 TRP A CA 1
ATOM 3214 C C . TRP A 1 397 ? -1.157 -9.496 21.959 1.00 95.31 397 TRP A C 1
ATOM 3216 O O . TRP A 1 397 ? -0.980 -8.344 22.354 1.00 95.31 397 TRP A O 1
ATOM 3226 N N . ALA A 1 398 ? -2.353 -9.924 21.554 1.00 95.31 398 ALA A N 1
ATOM 3227 C CA . ALA A 1 398 ? -3.533 -9.068 21.559 1.00 95.31 398 ALA A CA 1
ATOM 3228 C C . ALA A 1 398 ? -3.950 -8.664 22.982 1.00 95.31 398 ALA A C 1
ATOM 3230 O O . ALA A 1 398 ? -4.274 -7.500 23.214 1.00 95.31 398 ALA A O 1
ATOM 3231 N N . ASP A 1 399 ? -3.867 -9.589 23.938 1.00 90.88 399 ASP A N 1
ATOM 3232 C CA . ASP A 1 399 ? -4.163 -9.322 25.345 1.00 90.88 399 ASP A CA 1
ATOM 3233 C C . ASP A 1 399 ? -3.126 -8.359 25.960 1.00 90.88 399 ASP A C 1
ATOM 3235 O O . ASP A 1 399 ? -3.487 -7.424 26.676 1.00 90.88 399 ASP A O 1
ATOM 3239 N N . ARG A 1 400 ? -1.842 -8.473 25.590 1.00 93.50 400 ARG A N 1
ATOM 3240 C CA . ARG A 1 400 ? -0.797 -7.503 25.972 1.00 93.50 400 ARG A CA 1
ATOM 3241 C C . ARG A 1 400 ? -1.012 -6.124 25.367 1.00 93.50 400 ARG A C 1
ATOM 3243 O O . ARG A 1 400 ? -0.741 -5.131 26.037 1.00 93.50 400 ARG A O 1
ATOM 3250 N N . LEU A 1 401 ? -1.505 -6.026 24.131 1.00 95.25 401 LEU A N 1
ATOM 3251 C CA . LEU A 1 401 ? -1.887 -4.735 23.552 1.00 95.25 401 LEU A CA 1
ATOM 3252 C C . LEU A 1 401 ? -3.014 -4.076 24.357 1.00 95.25 401 LEU A C 1
ATOM 3254 O O . LEU A 1 401 ? -2.939 -2.877 24.618 1.00 95.25 401 LEU A O 1
ATOM 3258 N N . ASP A 1 402 ? -4.012 -4.839 24.808 1.00 92.12 402 ASP A N 1
ATOM 3259 C CA . ASP A 1 402 ? -5.059 -4.301 25.684 1.00 92.12 402 ASP A CA 1
ATOM 3260 C C . ASP A 1 402 ? -4.482 -3.817 27.026 1.00 92.12 402 ASP A C 1
ATOM 3262 O O . ASP A 1 402 ? -4.875 -2.750 27.507 1.00 92.12 402 ASP A O 1
ATOM 3266 N N . LEU A 1 403 ? -3.514 -4.538 27.603 1.00 92.00 403 LEU A N 1
ATOM 3267 C CA . LEU A 1 403 ? -2.805 -4.121 28.818 1.00 92.00 403 LEU A CA 1
ATOM 3268 C C . LEU A 1 403 ? -1.971 -2.845 28.612 1.00 92.00 403 LEU A C 1
ATOM 3270 O O . LEU A 1 403 ? -2.062 -1.914 29.415 1.00 92.00 403 LEU A O 1
ATOM 3274 N N . PHE A 1 404 ? -1.188 -2.765 27.530 1.00 93.88 404 PHE A N 1
ATOM 3275 C CA . PHE A 1 404 ? -0.429 -1.559 27.179 1.00 93.88 404 PHE A CA 1
ATOM 3276 C C . PHE A 1 404 ? -1.357 -0.357 27.023 1.00 93.88 404 PHE A C 1
ATOM 3278 O O . PHE A 1 404 ? -1.060 0.735 27.504 1.00 93.88 404 PHE A O 1
ATOM 3285 N N . GLU A 1 405 ? -2.508 -0.550 26.385 1.00 93.06 405 GLU A N 1
ATOM 3286 C CA . GLU A 1 405 ? -3.483 0.515 26.200 1.00 93.06 405 GLU A CA 1
ATOM 3287 C C . GLU A 1 405 ? -4.074 1.016 27.532 1.00 93.06 405 GLU A C 1
ATOM 3289 O O . GLU A 1 405 ? -4.334 2.214 27.683 1.00 93.06 405 GLU A O 1
ATOM 3294 N N . GLN A 1 406 ? -4.208 0.127 28.520 1.00 90.94 406 GLN A N 1
ATOM 3295 C CA . GLN A 1 406 ? -4.628 0.424 29.896 1.00 90.94 406 GLN A CA 1
ATOM 3296 C C . GLN A 1 406 ? -3.510 0.994 30.786 1.00 90.94 406 GLN A C 1
ATOM 3298 O O . GLN A 1 406 ? -3.716 1.144 31.988 1.00 90.94 406 GLN A O 1
ATOM 3303 N N . ASN A 1 407 ? -2.338 1.323 30.226 1.00 92.25 407 ASN A N 1
ATOM 3304 C CA . ASN A 1 407 ? -1.130 1.718 30.965 1.00 92.25 407 ASN A CA 1
ATOM 3305 C C . ASN A 1 407 ? -0.600 0.647 31.939 1.00 92.25 407 ASN A C 1
ATOM 3307 O O . ASN A 1 407 ? 0.191 0.961 32.825 1.00 92.25 407 ASN A O 1
ATOM 3311 N N . GLN A 1 408 ? -0.961 -0.626 31.765 1.00 87.69 408 GLN A N 1
ATOM 3312 C CA . GLN A 1 408 ? -0.406 -1.738 32.546 1.00 87.69 408 GLN A CA 1
ATOM 3313 C C . GLN A 1 408 ? 0.904 -2.249 31.916 1.00 87.69 408 GLN A C 1
ATOM 3315 O O . GLN A 1 408 ? 1.072 -3.438 31.641 1.00 87.69 408 GLN A O 1
ATOM 3320 N N . THR A 1 409 ? 1.838 -1.330 31.650 1.00 88.19 409 THR A N 1
ATOM 3321 C CA . THR A 1 409 ? 3.062 -1.572 30.864 1.00 88.19 409 THR A CA 1
ATOM 3322 C C . THR A 1 409 ? 3.975 -2.620 31.493 1.00 88.19 409 THR A C 1
ATOM 3324 O O . THR A 1 409 ? 4.557 -3.429 30.772 1.00 88.19 409 THR A O 1
ATOM 3327 N N . GLU A 1 410 ? 4.088 -2.638 32.824 1.00 83.56 410 GLU A N 1
ATOM 3328 C CA . GLU A 1 410 ? 4.928 -3.609 33.535 1.00 83.56 410 GLU A CA 1
ATOM 3329 C C . GLU A 1 410 ? 4.446 -5.039 33.314 1.00 83.56 410 GLU A C 1
ATOM 3331 O O . GLU A 1 410 ? 5.239 -5.904 32.958 1.00 83.56 410 GLU A O 1
ATOM 3336 N N . VAL A 1 411 ? 3.139 -5.276 33.467 1.00 81.31 411 VAL A N 1
ATOM 3337 C CA . VAL A 1 411 ? 2.518 -6.588 33.252 1.00 81.31 411 VAL A CA 1
ATOM 3338 C C . VAL A 1 411 ? 2.627 -6.985 31.780 1.00 81.31 411 VAL A C 1
ATOM 3340 O O . VAL A 1 411 ? 3.051 -8.098 31.473 1.00 81.31 411 VAL A O 1
ATOM 3343 N N . ALA A 1 412 ? 2.328 -6.054 30.869 1.00 84.25 412 ALA A N 1
ATOM 3344 C CA . ALA A 1 412 ? 2.375 -6.285 29.427 1.00 84.25 412 ALA A CA 1
ATOM 3345 C C . ALA A 1 412 ? 3.785 -6.613 28.903 1.00 84.25 412 ALA A C 1
ATOM 3347 O O . ALA A 1 412 ? 3.917 -7.360 27.932 1.00 84.25 412 ALA A O 1
ATOM 3348 N N . SER A 1 413 ? 4.832 -6.095 29.553 1.00 85.38 413 SER A N 1
ATOM 3349 C CA . SER A 1 413 ? 6.236 -6.282 29.151 1.00 85.38 413 SER A CA 1
ATOM 3350 C C . SER A 1 413 ? 6.921 -7.470 29.838 1.00 85.38 413 SER A C 1
ATOM 3352 O O . SER A 1 413 ? 8.112 -7.692 29.619 1.00 85.38 413 SER A O 1
ATOM 3354 N N . ARG A 1 414 ? 6.215 -8.242 30.681 1.00 83.50 414 ARG A N 1
ATOM 3355 C CA . ARG A 1 414 ? 6.802 -9.423 31.338 1.00 83.50 414 ARG A CA 1
ATOM 3356 C C . ARG A 1 414 ? 7.205 -10.462 30.296 1.00 83.50 414 ARG A C 1
ATOM 3358 O O . ARG A 1 414 ? 6.362 -10.906 29.514 1.00 83.50 414 ARG A O 1
ATOM 3365 N N . HIS A 1 415 ? 8.475 -10.856 30.325 1.00 77.75 415 HIS A N 1
ATOM 3366 C CA . HIS A 1 415 ? 9.009 -11.926 29.488 1.00 77.75 415 HIS A CA 1
ATOM 3367 C C . HIS A 1 415 ? 8.298 -13.245 29.793 1.00 77.75 415 HIS A C 1
ATOM 3369 O O . HIS A 1 415 ? 7.845 -13.474 30.918 1.00 77.75 415 HIS A O 1
ATOM 3375 N N . LEU A 1 416 ? 8.221 -14.122 28.795 1.00 73.81 416 LEU A N 1
ATOM 3376 C CA . LEU A 1 416 ? 7.751 -15.483 29.006 1.00 73.81 416 LEU A CA 1
ATOM 3377 C C . LEU A 1 416 ? 8.752 -16.224 29.899 1.00 73.81 416 LEU A C 1
ATOM 3379 O O . LEU A 1 416 ? 9.932 -16.342 29.567 1.00 73.81 416 LEU A O 1
ATOM 3383 N N . THR A 1 417 ? 8.289 -16.738 31.036 1.00 53.59 417 THR A N 1
ATOM 3384 C CA . THR A 1 417 ? 9.086 -17.651 31.857 1.00 53.59 417 THR A CA 1
ATOM 3385 C C . THR A 1 417 ? 9.102 -19.010 31.165 1.00 53.59 417 THR A C 1
ATOM 3387 O O . THR A 1 417 ? 8.167 -19.792 31.304 1.00 53.59 417 THR A O 1
ATOM 3390 N N . ILE A 1 418 ? 10.143 -19.296 30.382 1.00 48.00 418 ILE A N 1
ATOM 3391 C CA . ILE A 1 418 ? 10.360 -20.644 29.848 1.00 48.00 418 ILE A CA 1
ATOM 3392 C C . ILE A 1 418 ? 10.931 -21.484 30.993 1.00 48.00 418 ILE A C 1
ATOM 3394 O O . ILE A 1 418 ? 12.140 -21.501 31.226 1.00 48.00 418 ILE A O 1
ATOM 3398 N N . THR A 1 419 ? 10.066 -22.160 31.746 1.00 33.88 419 THR A N 1
ATOM 3399 C CA . THR A 1 419 ? 10.478 -23.194 32.698 1.00 33.88 419 THR A CA 1
ATOM 3400 C C . THR A 1 419 ? 10.975 -24.407 31.916 1.00 33.88 419 THR A C 1
ATOM 3402 O O . THR A 1 419 ? 10.225 -25.320 31.582 1.00 33.88 419 THR A O 1
ATOM 3405 N N . LEU A 1 420 ? 12.272 -24.422 31.607 1.00 34.41 420 LEU A N 1
ATOM 3406 C CA . LEU A 1 420 ? 12.970 -25.656 31.264 1.00 34.41 420 LEU A CA 1
ATOM 3407 C C . LEU A 1 420 ? 13.018 -26.499 32.541 1.00 34.41 420 LEU A C 1
ATOM 3409 O O . LEU A 1 420 ? 13.780 -26.200 33.460 1.00 34.41 420 LEU A O 1
ATOM 3413 N N . GLN A 1 421 ? 12.169 -27.521 32.634 1.00 29.47 421 GLN A N 1
ATOM 3414 C CA . GLN A 1 421 ? 12.307 -28.543 33.668 1.00 29.47 421 GLN A CA 1
ATOM 3415 C C . GLN A 1 421 ? 13.682 -29.210 33.516 1.00 29.47 421 GLN A C 1
ATOM 3417 O O . GLN A 1 421 ? 13.877 -30.061 32.656 1.00 29.47 421 GLN A O 1
ATOM 3422 N N . GLY A 1 422 ? 14.622 -28.786 34.366 1.00 36.34 422 GLY A N 1
ATOM 3423 C CA . GLY A 1 422 ? 15.876 -29.470 34.670 1.00 36.34 422 GLY A CA 1
ATOM 3424 C C . GLY A 1 422 ? 16.979 -29.365 33.617 1.00 36.34 422 GLY A C 1
ATOM 3425 O O . GLY A 1 422 ? 17.117 -30.268 32.803 1.00 36.34 422 GLY A O 1
ATOM 3426 N N . LEU A 1 423 ? 17.810 -28.316 33.699 1.00 28.23 423 LEU A N 1
ATOM 3427 C CA . LEU A 1 423 ? 19.292 -28.361 33.687 1.00 28.23 423 LEU A CA 1
ATOM 3428 C C . LEU A 1 423 ? 19.867 -26.922 33.715 1.00 28.23 423 LEU A C 1
ATOM 3430 O O . LEU A 1 423 ? 19.247 -26.014 33.159 1.00 28.23 423 LEU A O 1
ATOM 3434 N N . PRO A 1 424 ? 21.017 -26.681 34.379 1.00 29.25 424 PRO A N 1
ATOM 3435 C CA . PRO A 1 424 ? 21.570 -25.345 34.570 1.00 29.25 424 PRO A CA 1
ATOM 3436 C C . PRO A 1 424 ? 22.182 -24.798 33.275 1.00 29.25 424 PRO A C 1
ATOM 3438 O O . PRO A 1 424 ? 22.837 -25.514 32.517 1.00 29.25 424 PRO A O 1
ATOM 3441 N N . THR A 1 425 ? 21.989 -23.504 33.045 1.00 34.62 425 THR A N 1
ATOM 3442 C CA . THR A 1 425 ? 22.541 -22.763 31.906 1.00 34.62 425 THR A CA 1
ATOM 3443 C C . THR A 1 425 ? 23.860 -22.076 32.299 1.00 34.62 425 THR A C 1
ATOM 3445 O O . THR A 1 425 ? 23.966 -21.581 33.420 1.00 34.62 425 THR A O 1
ATOM 3448 N N . ILE A 1 426 ? 24.768 -21.928 31.310 1.00 29.50 426 ILE A N 1
ATOM 3449 C CA . ILE A 1 426 ? 26.011 -21.101 31.212 1.00 29.50 426 ILE A CA 1
ATOM 3450 C C . ILE A 1 426 ? 27.330 -21.905 31.452 1.00 29.50 426 ILE A C 1
ATOM 3452 O O . ILE A 1 426 ? 27.379 -22.697 32.384 1.00 29.50 426 ILE A O 1
ATOM 3456 N N . PRO A 1 427 ? 28.467 -21.655 30.748 1.00 35.38 427 PRO A N 1
ATOM 3457 C CA . PRO A 1 427 ? 28.756 -21.643 29.302 1.00 35.38 427 PRO A CA 1
ATOM 3458 C C . PRO A 1 427 ? 30.036 -22.458 28.926 1.00 35.38 427 PRO A C 1
ATOM 3460 O O . PRO A 1 427 ? 31.070 -22.351 29.580 1.00 35.38 427 PRO A O 1
ATOM 3463 N N . GLY A 1 428 ? 30.047 -23.156 27.784 1.00 36.34 428 GLY A N 1
ATOM 3464 C CA . GLY A 1 428 ? 31.293 -23.667 27.185 1.00 36.34 428 GLY A CA 1
ATOM 3465 C C . GLY A 1 428 ? 31.233 -25.118 26.709 1.00 36.34 428 GLY A C 1
ATOM 3466 O O . GLY A 1 428 ? 31.151 -26.038 27.506 1.00 36.34 428 GLY A O 1
ATOM 3467 N N . GLN A 1 429 ? 31.384 -25.268 25.392 1.00 29.03 429 GLN A N 1
ATOM 3468 C CA . GLN A 1 429 ? 31.666 -26.483 24.615 1.00 29.03 429 GLN A CA 1
ATOM 3469 C C . GLN A 1 429 ? 30.535 -27.460 24.218 1.00 29.03 429 GLN A C 1
ATOM 3471 O O . GLN A 1 429 ? 29.942 -28.174 25.012 1.00 29.03 429 GLN A O 1
ATOM 3476 N N . ALA A 1 430 ? 30.407 -27.491 22.881 1.00 26.91 430 ALA A N 1
ATOM 3477 C CA . ALA A 1 430 ? 30.232 -28.591 21.928 1.00 26.91 430 ALA A CA 1
ATOM 3478 C C . ALA A 1 430 ? 28.959 -29.460 21.947 1.00 26.91 430 ALA A C 1
ATOM 3480 O O . ALA A 1 430 ? 28.713 -30.279 22.823 1.00 26.91 430 ALA A O 1
ATOM 3481 N N . ALA A 1 431 ? 28.215 -29.326 20.845 1.00 42.53 431 ALA A N 1
ATOM 3482 C CA . ALA A 1 431 ? 27.056 -30.121 20.471 1.00 42.53 431 ALA A CA 1
ATOM 3483 C C . ALA A 1 431 ? 27.406 -31.581 20.145 1.00 42.53 431 ALA A C 1
ATOM 3485 O O . ALA A 1 431 ? 28.405 -31.847 19.480 1.00 42.53 431 ALA A O 1
ATOM 3486 N N . THR A 1 432 ? 26.503 -32.501 20.480 1.00 27.17 432 THR A N 1
ATOM 3487 C CA . THR A 1 432 ? 26.367 -33.798 19.800 1.00 27.17 432 THR A CA 1
ATOM 3488 C C . THR A 1 432 ? 24.884 -34.165 19.637 1.00 27.17 432 THR A C 1
ATOM 3490 O O . THR A 1 432 ? 24.019 -33.662 20.345 1.00 27.17 432 THR A O 1
ATOM 3493 N N . HIS A 1 433 ? 24.617 -34.935 18.581 1.00 27.00 433 HIS A N 1
ATOM 3494 C CA . HIS A 1 433 ? 23.402 -35.027 17.755 1.00 27.00 433 HIS A CA 1
ATOM 3495 C C . HIS A 1 433 ? 22.060 -35.384 18.439 1.00 27.00 433 HIS A C 1
ATOM 3497 O O . HIS A 1 433 ? 22.049 -35.998 19.503 1.00 27.00 433 HIS A O 1
ATOM 3503 N N . PRO A 1 434 ? 20.912 -35.054 17.797 1.00 38.16 434 PRO A N 1
ATOM 3504 C CA . PRO A 1 434 ? 19.585 -35.255 18.377 1.00 38.16 434 PRO A CA 1
ATOM 3505 C C . PRO A 1 434 ? 19.125 -36.716 18.241 1.00 38.16 434 PRO A C 1
ATOM 3507 O O . PRO A 1 434 ? 19.322 -37.300 17.171 1.00 38.16 434 PRO A O 1
ATOM 3510 N N . PRO A 1 435 ? 18.426 -37.299 19.233 1.00 29.80 435 PRO A N 1
ATOM 3511 C CA . PRO A 1 435 ? 17.652 -38.504 19.008 1.00 29.80 435 PRO A CA 1
ATOM 3512 C C . PRO A 1 435 ? 16.170 -38.182 18.767 1.00 29.80 435 PRO A C 1
ATOM 3514 O O . PRO A 1 435 ? 15.545 -37.423 19.500 1.00 29.80 435 PRO A O 1
ATOM 3517 N N . LEU A 1 436 ? 15.670 -38.802 17.696 1.00 27.48 436 LEU A N 1
ATOM 3518 C CA . LEU A 1 436 ? 14.298 -39.210 17.377 1.00 27.48 436 LEU A CA 1
ATOM 3519 C C . LEU A 1 436 ? 13.130 -38.272 17.726 1.00 27.48 436 LEU A C 1
ATOM 3521 O O . LEU A 1 436 ? 12.748 -38.068 18.873 1.00 27.48 436 LEU A O 1
ATOM 3525 N N . VAL A 1 437 ? 12.480 -37.833 16.643 1.00 37.97 437 VAL A N 1
ATOM 3526 C CA . VAL A 1 437 ? 11.128 -37.267 16.594 1.00 37.97 437 VAL A CA 1
ATOM 3527 C C . VAL A 1 437 ? 10.182 -38.099 17.461 1.00 37.97 437 VAL A C 1
ATOM 3529 O O . VAL A 1 437 ? 9.849 -39.231 17.114 1.00 37.97 437 VAL A O 1
ATOM 3532 N N . ASN A 1 438 ? 9.729 -37.512 18.566 1.00 31.11 438 ASN A N 1
ATOM 3533 C CA . ASN A 1 438 ? 8.604 -38.010 19.341 1.00 31.11 438 ASN A CA 1
ATOM 3534 C C . ASN A 1 438 ? 7.420 -37.050 19.141 1.00 31.11 438 ASN A C 1
ATOM 3536 O O . ASN A 1 438 ? 7.549 -35.845 19.344 1.00 31.11 438 ASN A O 1
ATOM 3540 N N . LEU A 1 439 ? 6.281 -37.588 18.702 1.00 34.97 439 LEU A N 1
ATOM 3541 C CA . LEU A 1 439 ? 5.052 -36.880 18.304 1.00 34.97 439 LEU A CA 1
ATOM 3542 C C . LEU A 1 439 ? 4.221 -36.345 19.490 1.00 34.97 439 LEU A C 1
ATOM 3544 O O . LEU A 1 439 ? 3.019 -36.127 19.365 1.00 34.97 439 LEU A O 1
ATOM 3548 N N . ALA A 1 440 ? 4.846 -36.084 20.634 1.00 30.16 440 ALA A N 1
ATOM 3549 C CA . ALA A 1 440 ? 4.222 -35.358 21.730 1.00 30.16 440 ALA A CA 1
ATOM 3550 C C . ALA A 1 440 ? 4.704 -33.906 21.663 1.00 30.16 440 ALA A C 1
ATOM 3552 O O . ALA A 1 440 ? 5.822 -33.590 22.066 1.00 30.16 440 ALA A O 1
ATOM 3553 N N . ALA A 1 441 ? 3.879 -33.035 21.079 1.00 29.39 441 ALA A N 1
ATOM 3554 C CA . ALA A 1 441 ? 4.133 -31.601 21.031 1.00 29.39 441 ALA A CA 1
ATOM 3555 C C . ALA A 1 441 ? 4.531 -31.083 22.430 1.00 29.39 441 ALA A C 1
ATOM 3557 O O . ALA A 1 441 ? 3.867 -31.446 23.405 1.00 29.39 441 ALA A O 1
ATOM 3558 N N . PRO A 1 442 ? 5.569 -30.234 22.565 1.00 30.52 442 PRO A N 1
ATOM 3559 C CA . PRO A 1 442 ? 5.830 -29.584 23.837 1.00 30.52 442 PRO A CA 1
ATOM 3560 C C . PRO A 1 442 ? 4.612 -28.719 24.166 1.00 30.52 442 PRO A C 1
ATOM 3562 O O . PRO A 1 442 ? 4.281 -27.783 23.434 1.00 30.52 442 PRO A O 1
ATOM 3565 N N . LEU A 1 443 ? 3.918 -29.072 25.248 1.00 29.75 443 LEU A N 1
ATOM 3566 C CA . LEU A 1 443 ? 2.922 -28.218 25.877 1.00 29.75 443 LEU A CA 1
ATOM 3567 C C . LEU A 1 443 ? 3.629 -26.923 26.261 1.00 29.75 443 LEU A C 1
ATOM 3569 O O . LEU A 1 443 ? 4.399 -26.879 27.219 1.00 29.75 443 LEU A O 1
ATOM 3573 N N . LEU A 1 444 ? 3.392 -25.869 25.485 1.00 30.38 444 LEU A N 1
ATOM 3574 C CA . LEU A 1 444 ? 3.814 -24.535 25.861 1.00 30.38 444 LEU A CA 1
ATOM 3575 C C . LEU A 1 444 ? 2.837 -24.058 26.934 1.00 30.38 444 LEU A C 1
ATOM 3577 O O . LEU A 1 444 ? 1.779 -23.507 26.641 1.00 30.38 444 LEU A O 1
ATOM 3581 N N . VAL A 1 445 ? 3.161 -24.377 28.186 1.00 29.92 445 VAL A N 1
ATOM 3582 C CA . VAL A 1 445 ? 2.413 -23.903 29.347 1.00 29.92 445 VAL A CA 1
ATOM 3583 C C . VAL A 1 445 ? 2.705 -22.416 29.493 1.00 29.92 445 VAL A C 1
ATOM 3585 O O . VAL A 1 445 ? 3.745 -22.009 30.001 1.00 29.92 445 VAL A O 1
ATOM 3588 N N . VAL A 1 446 ? 1.780 -21.592 29.011 1.00 36.97 446 VAL A N 1
ATOM 3589 C CA . VAL A 1 446 ? 1.714 -20.170 29.346 1.00 36.97 446 VAL A CA 1
ATOM 3590 C C . VAL A 1 446 ? 0.958 -20.059 30.673 1.00 36.97 446 VAL A C 1
ATOM 3592 O O . VAL A 1 446 ? -0.247 -19.833 30.686 1.00 36.97 446 VAL A O 1
ATOM 3595 N N . ALA A 1 447 ? 1.639 -20.296 31.797 1.00 31.34 447 ALA A N 1
ATOM 3596 C CA . ALA A 1 447 ? 1.163 -19.915 33.134 1.00 31.34 447 ALA A CA 1
ATOM 3597 C C . ALA A 1 447 ? 2.315 -19.933 34.165 1.00 31.34 447 ALA A C 1
ATOM 3599 O O . ALA A 1 447 ? 3.251 -20.719 34.006 1.00 31.34 447 ALA A O 1
ATOM 3600 N N . PRO A 1 448 ? 2.277 -19.062 35.194 1.00 33.44 448 PRO A N 1
ATOM 3601 C CA . PRO A 1 448 ? 3.400 -18.805 36.096 1.00 33.44 448 PRO A CA 1
ATOM 3602 C C . PRO A 1 448 ? 3.587 -19.920 37.136 1.00 33.44 448 PRO A C 1
ATOM 3604 O O . PRO A 1 448 ? 2.640 -20.609 37.506 1.00 33.44 448 PRO A O 1
ATOM 3607 N N . SER A 1 449 ? 4.816 -20.074 37.631 1.00 34.28 449 SER A N 1
ATOM 3608 C CA . SER A 1 449 ? 5.167 -20.997 38.715 1.00 34.28 449 SER A CA 1
ATOM 3609 C C . SER A 1 449 ? 4.750 -20.455 40.089 1.00 34.28 449 SER A C 1
ATOM 3611 O O . SER A 1 449 ? 5.076 -19.316 40.428 1.00 34.28 449 SER A O 1
ATOM 3613 N N . ASP A 1 450 ? 4.087 -21.294 40.883 1.00 38.75 450 ASP A N 1
ATOM 3614 C CA . ASP A 1 450 ? 3.706 -21.050 42.279 1.00 38.75 450 ASP A CA 1
ATOM 3615 C C . ASP A 1 450 ? 4.915 -20.956 43.230 1.00 38.75 450 ASP A C 1
ATOM 3617 O O . ASP A 1 450 ? 5.799 -21.810 43.205 1.00 38.75 450 ASP A O 1
ATOM 3621 N N . GLN A 1 451 ? 4.920 -19.928 44.088 1.00 40.06 451 GLN A N 1
ATOM 3622 C CA . GLN A 1 451 ? 4.840 -19.978 45.564 1.00 40.06 451 GLN A CA 1
ATOM 3623 C C . GLN A 1 451 ? 5.331 -18.629 46.129 1.00 40.06 451 GLN A C 1
ATOM 3625 O O . GLN A 1 451 ? 6.523 -18.339 46.162 1.00 40.06 451 GLN A O 1
ATOM 3630 N N . GLY A 1 452 ? 4.376 -17.783 46.534 1.00 34.69 452 GLY A N 1
ATOM 3631 C CA . GLY A 1 452 ? 4.568 -16.352 46.815 1.00 34.69 452 GLY A CA 1
ATOM 3632 C C . GLY A 1 452 ? 3.818 -15.509 45.783 1.00 34.69 452 GLY A C 1
ATOM 3633 O O . GLY A 1 452 ? 4.427 -14.843 44.952 1.00 34.69 452 GLY A O 1
ATOM 3634 N N . GLY A 1 453 ? 2.489 -15.652 45.764 1.00 31.31 453 GLY A N 1
ATOM 3635 C CA . GLY A 1 453 ? 1.638 -15.301 44.627 1.00 31.31 453 GLY A CA 1
ATOM 3636 C C . GLY A 1 453 ? 1.772 -13.851 44.140 1.00 31.31 453 GLY A C 1
ATOM 3637 O O . GLY A 1 453 ? 1.471 -12.925 44.894 1.00 31.31 453 GLY A O 1
ATOM 3638 N N . PRO A 1 454 ? 2.121 -13.624 42.861 1.00 33.19 454 PRO A N 1
ATOM 3639 C CA . PRO A 1 454 ? 1.836 -12.370 42.197 1.00 33.19 454 PRO A CA 1
ATOM 3640 C C . PRO A 1 454 ? 0.426 -12.465 41.610 1.00 33.19 454 PRO A C 1
ATOM 3642 O O . PRO A 1 454 ? 0.134 -13.335 40.792 1.00 33.19 454 PRO A O 1
ATOM 3645 N N . VAL A 1 455 ? -0.450 -11.558 42.037 1.00 33.59 455 VAL A N 1
ATOM 3646 C CA . VAL A 1 455 ? -1.800 -11.364 41.494 1.00 33.59 455 VAL A CA 1
ATOM 3647 C C . VAL A 1 455 ? -1.747 -11.429 39.963 1.00 33.59 455 VAL A C 1
ATOM 3649 O O . VAL A 1 455 ? -1.092 -10.598 39.326 1.00 33.59 455 VAL A O 1
ATOM 3652 N N . ALA A 1 456 ? -2.418 -12.419 39.363 1.00 40.62 456 ALA A N 1
ATOM 3653 C CA . ALA A 1 456 ? -2.770 -12.360 37.954 1.00 40.62 456 ALA A CA 1
ATOM 3654 C C . ALA A 1 456 ? -3.627 -11.105 37.799 1.00 40.62 456 ALA A C 1
ATOM 3656 O O . ALA A 1 456 ? -4.761 -11.071 38.277 1.00 40.62 456 ALA A O 1
ATOM 3657 N N . ALA A 1 457 ? -3.062 -10.038 37.232 1.00 44.59 457 ALA A N 1
ATOM 3658 C CA . ALA A 1 457 ? -3.852 -8.861 36.928 1.00 44.59 457 ALA A CA 1
ATOM 3659 C C . ALA A 1 457 ? -4.968 -9.334 35.985 1.00 44.59 457 ALA A C 1
ATOM 3661 O O . ALA A 1 457 ? -4.650 -9.886 34.926 1.00 44.59 457 ALA A O 1
ATOM 3662 N N . PRO A 1 458 ? -6.253 -9.213 36.359 1.00 54.03 458 PRO A N 1
ATOM 3663 C CA . PRO A 1 458 ? -7.324 -9.572 35.450 1.00 54.03 458 PRO A CA 1
ATOM 3664 C C . PRO A 1 458 ? -7.174 -8.692 34.209 1.00 54.03 458 PRO A C 1
ATOM 3666 O O . PRO A 1 458 ? -7.297 -7.469 34.288 1.00 54.03 458 PRO A O 1
ATOM 3669 N N . VAL A 1 459 ? -6.858 -9.304 33.065 1.00 62.81 459 VAL A N 1
ATOM 3670 C CA . VAL A 1 459 ? -6.788 -8.581 31.796 1.00 62.81 459 VAL A CA 1
ATOM 3671 C C . VAL A 1 459 ? -8.210 -8.178 31.443 1.00 62.81 459 VAL A C 1
ATOM 3673 O O . VAL A 1 459 ? -9.019 -9.001 31.009 1.00 62.81 459 VAL A O 1
ATOM 3676 N N . GLN A 1 460 ? -8.544 -6.905 31.643 1.00 77.38 460 GLN A N 1
ATOM 3677 C CA . GLN A 1 460 ? -9.816 -6.381 31.176 1.00 77.38 460 GLN A CA 1
ATOM 3678 C C . GLN A 1 460 ? -9.738 -6.248 29.654 1.00 77.38 460 GLN A C 1
ATOM 3680 O O . GLN A 1 460 ? -9.143 -5.306 29.138 1.00 77.38 460 GLN A O 1
ATOM 3685 N N . ARG A 1 461 ? -10.323 -7.197 28.916 1.00 80.56 461 ARG A N 1
ATOM 3686 C CA . ARG A 1 461 ? -10.353 -7.136 27.449 1.00 80.56 461 ARG A CA 1
ATOM 3687 C C . ARG A 1 461 ? -11.050 -5.855 26.993 1.00 80.56 461 ARG A C 1
ATOM 3689 O O . ARG A 1 461 ? -12.178 -5.565 27.401 1.00 80.56 461 ARG A O 1
ATOM 3696 N N . LEU A 1 462 ? -10.379 -5.084 26.142 1.00 81.88 462 LEU A N 1
ATOM 3697 C CA . LEU A 1 462 ? -10.945 -3.858 25.593 1.00 81.88 462 LEU A CA 1
ATOM 3698 C C . LEU A 1 462 ? -11.656 -4.182 24.275 1.00 81.88 462 LEU A C 1
ATOM 3700 O O . LEU A 1 462 ? -11.062 -4.842 23.426 1.00 81.88 462 LEU A O 1
ATOM 3704 N N . PRO A 1 463 ? -12.884 -3.675 24.042 1.00 82.88 463 PRO A N 1
ATOM 3705 C CA . PRO A 1 463 ? -13.535 -3.848 22.751 1.00 82.88 463 PRO A CA 1
ATOM 3706 C C . PRO A 1 463 ? -12.658 -3.266 21.649 1.00 82.88 463 PRO A C 1
ATOM 3708 O O . PRO A 1 463 ? -12.308 -2.076 21.685 1.00 82.88 463 PRO A O 1
ATOM 3711 N N . ALA A 1 464 ? -12.335 -4.085 20.652 1.00 79.69 464 ALA A N 1
ATOM 3712 C CA . ALA A 1 464 ? -11.515 -3.640 19.532 1.00 79.69 464 ALA A CA 1
ATOM 3713 C C . ALA A 1 464 ? -12.273 -2.636 18.636 1.00 79.69 464 ALA A C 1
ATOM 3715 O O . ALA A 1 464 ? -11.668 -1.833 17.919 1.00 79.69 464 ALA A O 1
ATOM 3716 N N . VAL A 1 465 ? -13.606 -2.643 18.739 1.00 81.00 465 VAL A N 1
ATOM 3717 C CA . VAL A 1 465 ? -14.552 -1.742 18.082 1.00 81.00 465 VAL A CA 1
ATOM 3718 C C . VAL A 1 465 ? -15.108 -0.763 19.122 1.00 81.00 465 VAL A C 1
ATOM 3720 O O . VAL A 1 465 ? -15.967 -1.115 19.927 1.00 81.00 465 VAL A O 1
ATOM 3723 N N . LYS A 1 466 ? -14.647 0.493 19.115 1.00 69.69 466 LYS A N 1
ATOM 3724 C CA . LYS A 1 466 ? -15.271 1.575 19.896 1.00 69.69 466 LYS A CA 1
ATOM 3725 C C . LYS A 1 466 ? -15.873 2.590 18.933 1.00 69.69 466 LYS A C 1
ATOM 3727 O O . LYS A 1 466 ? -15.132 3.258 18.220 1.00 69.69 466 LYS A O 1
ATOM 3732 N N . MET A 1 467 ? -17.201 2.726 18.940 1.00 58.59 467 MET A N 1
ATOM 3733 C CA . MET A 1 467 ? -17.890 3.790 18.202 1.00 58.59 467 MET A CA 1
ATOM 3734 C C . MET A 1 467 ? -17.371 5.146 18.702 1.00 58.59 467 MET A C 1
ATOM 3736 O O . MET A 1 467 ? -17.511 5.433 19.899 1.00 58.59 467 MET A O 1
ATOM 3740 N N . PRO A 1 468 ? -16.739 5.968 17.845 1.00 59.34 468 PRO A N 1
ATOM 3741 C CA . PRO A 1 468 ? -16.199 7.245 18.276 1.00 59.34 468 PRO A CA 1
ATOM 3742 C C . PRO A 1 468 ? -17.297 8.139 18.859 1.00 59.34 468 PRO A C 1
ATOM 3744 O O . PRO A 1 468 ? -18.399 8.215 18.323 1.00 59.34 468 PRO A O 1
ATOM 3747 N N . GLU A 1 469 ? -17.003 8.853 19.942 1.00 54.91 469 GLU A N 1
ATOM 3748 C CA . GLU A 1 469 ? -17.992 9.659 20.675 1.00 54.91 469 GLU A CA 1
ATOM 3749 C C . GLU A 1 469 ? -18.684 10.713 19.796 1.00 54.91 469 GLU A C 1
ATOM 3751 O O . GLU A 1 469 ? -19.876 10.957 19.933 1.00 54.91 469 GLU A O 1
ATOM 3756 N N . TYR A 1 470 ? -17.959 11.267 18.820 1.00 56.00 470 TYR A N 1
ATOM 3757 C CA . TYR A 1 470 ? -18.483 12.224 17.840 1.00 56.00 470 TYR A CA 1
ATOM 3758 C C . TYR A 1 470 ? -19.385 11.592 16.765 1.00 56.00 470 TYR A C 1
ATOM 3760 O O . TYR A 1 470 ? -20.054 12.315 16.035 1.00 56.00 470 TYR A O 1
ATOM 3768 N N . THR A 1 471 ? -19.381 10.261 16.632 1.00 44.09 471 THR A N 1
ATOM 3769 C CA . THR A 1 471 ? -20.290 9.514 15.742 1.00 44.09 471 THR A CA 1
ATOM 3770 C C . THR A 1 471 ? -21.540 9.018 16.457 1.00 44.09 471 THR A C 1
ATOM 3772 O O . THR A 1 471 ? -22.457 8.541 15.792 1.00 44.09 471 THR A O 1
ATOM 3775 N N . ARG A 1 472 ? -21.610 9.140 17.793 1.00 51.22 472 ARG A N 1
ATOM 3776 C CA . ARG A 1 472 ? -22.868 8.915 18.504 1.00 51.22 472 ARG A CA 1
ATOM 3777 C C . ARG A 1 472 ? -23.829 10.033 18.085 1.00 51.22 472 ARG A C 1
ATOM 3779 O O . ARG A 1 472 ? -23.458 11.200 18.234 1.00 51.22 472 ARG A O 1
ATOM 3786 N N . PRO A 1 473 ? -25.016 9.720 17.537 1.00 47.59 473 PRO A N 1
ATOM 3787 C CA . PRO A 1 473 ? -25.992 10.747 17.210 1.00 47.59 473 PRO A CA 1
ATOM 3788 C C . PRO A 1 473 ? -26.309 11.518 18.492 1.00 47.59 473 PRO A C 1
ATOM 3790 O O . PRO A 1 473 ? -26.751 10.931 19.477 1.00 47.59 473 PRO A O 1
ATOM 3793 N N . LYS A 1 474 ? -26.017 12.821 18.503 1.00 54.59 474 LYS A N 1
ATOM 3794 C CA . LYS A 1 474 ? -26.454 13.711 19.577 1.00 54.59 474 LYS A CA 1
ATOM 3795 C C . LYS A 1 474 ? -27.909 14.066 19.269 1.00 54.59 474 LYS A C 1
ATOM 3797 O O . LYS A 1 474 ? -28.123 14.733 18.255 1.00 54.59 474 LYS A O 1
ATOM 3802 N N . PRO A 1 475 ? -28.893 13.585 20.049 1.00 54.28 475 PRO A N 1
ATOM 3803 C CA . PRO A 1 475 ? -30.279 13.965 19.821 1.00 54.28 475 PRO A CA 1
ATOM 3804 C C . PRO A 1 475 ? -30.403 15.484 19.980 1.00 54.28 475 PRO A C 1
ATOM 3806 O O . PRO A 1 475 ? -29.826 16.052 20.914 1.00 54.28 475 PRO A O 1
ATOM 3809 N N . SER A 1 476 ? -31.115 16.136 19.056 1.00 73.56 476 SER A N 1
ATOM 3810 C CA . SER A 1 476 ? -31.507 17.540 19.218 1.00 73.56 476 SER A CA 1
ATOM 3811 C C . SER A 1 476 ? -32.311 17.715 20.507 1.00 73.56 476 SER A C 1
ATOM 3813 O O . SER A 1 476 ? -32.851 16.740 21.030 1.00 73.56 476 SER A O 1
ATOM 3815 N N . ASP A 1 477 ? -32.421 18.936 21.026 1.00 68.00 477 ASP A N 1
ATOM 3816 C CA . ASP A 1 477 ? -33.162 19.164 22.274 1.00 68.00 477 ASP A CA 1
ATOM 3817 C C . ASP A 1 477 ? -34.632 18.712 22.149 1.00 68.00 477 ASP A C 1
ATOM 3819 O O . ASP A 1 477 ? -35.115 17.981 23.006 1.00 68.00 477 ASP A O 1
ATOM 3823 N N . LEU A 1 478 ? -35.263 18.921 20.984 1.00 62.59 478 LEU A N 1
ATOM 3824 C CA . LEU A 1 478 ? -36.588 18.363 20.662 1.00 62.59 478 LEU A CA 1
ATOM 3825 C C . LEU A 1 478 ? -36.630 16.823 20.647 1.00 62.59 478 LEU A C 1
ATOM 3827 O O . LEU A 1 478 ? -37.639 16.210 20.991 1.00 62.59 478 LEU A O 1
ATOM 3831 N N . GLN A 1 479 ? -35.553 16.161 20.213 1.00 66.38 479 GLN A N 1
ATOM 3832 C CA . GLN A 1 479 ? -35.461 14.697 20.253 1.00 66.38 479 GLN A CA 1
ATOM 3833 C C . GLN A 1 479 ? -35.216 14.185 21.672 1.00 66.38 479 GLN A C 1
ATOM 3835 O O . GLN A 1 479 ? -35.665 13.087 21.994 1.00 66.38 479 GLN A O 1
ATOM 3840 N N . ARG A 1 480 ? -34.526 14.961 22.514 1.00 74.06 480 ARG A N 1
ATOM 3841 C CA . ARG A 1 480 ? -34.327 14.645 23.930 1.00 74.06 480 ARG A CA 1
ATOM 3842 C C . ARG A 1 480 ? -35.648 14.737 24.684 1.00 74.06 480 ARG A C 1
ATOM 3844 O O . ARG A 1 480 ? -36.046 13.741 25.271 1.00 74.06 480 ARG A O 1
ATOM 3851 N N . GLU A 1 481 ? -36.367 15.845 24.539 1.00 74.69 481 GLU A N 1
ATOM 3852 C CA . GLU A 1 481 ? -37.700 16.042 25.125 1.00 74.69 481 GLU A CA 1
ATOM 3853 C C . GLU A 1 481 ? -38.676 14.946 24.679 1.00 74.69 481 GLU A C 1
ATOM 3855 O O . GLU A 1 481 ? -39.386 14.345 25.485 1.00 74.69 481 GLU A O 1
ATOM 3860 N N . ARG A 1 482 ? -38.662 14.597 23.385 1.00 78.75 482 ARG A N 1
ATOM 3861 C CA . ARG A 1 482 ? -39.497 13.511 22.860 1.00 78.75 482 ARG A CA 1
ATOM 3862 C C . ARG A 1 482 ? -39.124 12.142 23.431 1.00 78.75 482 ARG A C 1
ATOM 3864 O O . ARG A 1 482 ? -40.013 11.316 23.631 1.00 78.75 482 ARG A O 1
ATOM 3871 N N . ASN A 1 483 ? -37.839 11.877 23.646 1.00 78.56 483 ASN A N 1
ATOM 3872 C CA . ASN A 1 483 ? -37.382 10.620 24.233 1.00 78.56 483 ASN A CA 1
ATOM 3873 C C . ASN A 1 483 ? -37.723 10.544 25.722 1.00 78.56 483 ASN A C 1
ATOM 3875 O O . ASN A 1 483 ? -38.231 9.517 26.149 1.00 78.56 483 ASN A O 1
ATOM 3879 N N . GLU A 1 484 ? -37.545 11.627 26.476 1.00 82.69 484 GLU A N 1
ATOM 3880 C CA . GLU A 1 484 ? -37.941 11.705 27.887 1.00 82.69 484 GLU A CA 1
ATOM 3881 C C . GLU A 1 484 ? -39.444 11.448 28.050 1.00 82.69 484 GLU A C 1
ATOM 3883 O O . GLU A 1 484 ? -39.852 10.618 28.862 1.00 82.69 484 GLU A O 1
ATOM 3888 N N . LEU A 1 485 ? -40.276 12.057 27.199 1.00 84.25 485 LEU A N 1
ATOM 3889 C CA . LEU A 1 485 ? -41.718 11.811 27.182 1.00 84.25 485 LEU A CA 1
ATOM 3890 C C . LEU A 1 485 ? -42.044 10.344 26.844 1.00 84.25 485 LEU A C 1
ATOM 3892 O O . LEU A 1 485 ? -42.920 9.735 27.463 1.00 84.25 485 LEU A O 1
ATOM 3896 N N . LEU A 1 486 ? -41.325 9.737 25.893 1.00 85.06 486 LEU A N 1
ATOM 3897 C CA . LEU A 1 486 ? -41.483 8.318 25.555 1.00 85.06 486 LEU A CA 1
ATOM 3898 C C . LEU A 1 486 ? -41.037 7.385 26.687 1.00 85.06 486 LEU A C 1
ATOM 3900 O O . LEU A 1 486 ? -41.687 6.359 26.897 1.00 85.06 486 LEU A O 1
ATOM 3904 N N . ASP A 1 487 ? -39.972 7.719 27.405 1.00 86.62 487 ASP A N 1
ATOM 3905 C CA . ASP A 1 487 ? -39.485 6.951 28.549 1.00 86.62 487 ASP A CA 1
ATOM 3906 C C . ASP A 1 487 ? -40.487 7.028 29.702 1.00 86.62 487 ASP A C 1
ATOM 3908 O O . ASP A 1 487 ? -40.867 5.998 30.259 1.00 86.62 487 ASP A O 1
ATOM 3912 N N . MET A 1 488 ? -41.028 8.218 29.980 1.00 86.69 488 MET A N 1
ATOM 3913 C CA . MET A 1 488 ? -42.116 8.398 30.943 1.00 86.69 488 MET A CA 1
ATOM 3914 C C . MET A 1 488 ? -43.368 7.622 30.528 1.00 86.69 488 MET A C 1
ATOM 3916 O O . MET A 1 488 ? -43.966 6.934 31.353 1.00 86.69 488 MET A O 1
ATOM 3920 N N . PHE A 1 489 ? -43.758 7.666 29.251 1.00 89.94 489 PHE A N 1
ATOM 3921 C CA . PHE A 1 489 ? -44.913 6.919 28.748 1.00 89.94 489 PHE A CA 1
ATOM 3922 C C . PHE A 1 489 ? -44.718 5.411 28.910 1.00 89.94 489 PHE A C 1
ATOM 3924 O O . PHE A 1 489 ? -45.646 4.712 29.303 1.00 89.94 489 PHE A O 1
ATOM 3931 N N . ASN A 1 490 ? -43.518 4.900 28.634 1.00 86.88 490 ASN A N 1
ATOM 3932 C CA . ASN A 1 490 ? -43.208 3.475 28.736 1.00 86.88 490 ASN A CA 1
ATOM 3933 C C . ASN A 1 490 ? -42.765 3.031 30.135 1.00 86.88 490 ASN A C 1
ATOM 3935 O O . ASN A 1 490 ? -42.427 1.856 30.295 1.00 86.88 490 ASN A O 1
ATOM 3939 N N . ALA A 1 491 ? -42.788 3.924 31.127 1.00 89.00 491 ALA A N 1
ATOM 3940 C CA . ALA A 1 491 ? -42.417 3.589 32.490 1.00 89.00 491 ALA A CA 1
ATOM 3941 C C . ALA A 1 491 ? -43.256 2.403 33.013 1.00 89.00 491 ALA A C 1
ATOM 3943 O O . ALA A 1 491 ? -44.443 2.309 32.683 1.00 89.00 491 ALA A O 1
ATOM 3944 N N . PRO A 1 492 ? -42.676 1.490 33.818 1.00 88.19 492 PRO A N 1
ATOM 3945 C CA . PRO A 1 492 ? -43.343 0.251 34.229 1.00 88.19 492 PRO A CA 1
ATOM 3946 C C . PRO A 1 492 ? -44.697 0.459 34.914 1.00 88.19 492 PRO A C 1
ATOM 3948 O O . PRO A 1 492 ? -45.614 -0.327 34.697 1.00 88.19 492 PRO A O 1
ATOM 3951 N N . HIS A 1 493 ? -44.844 1.544 35.676 1.00 88.88 493 HIS A N 1
ATOM 3952 C CA . HIS A 1 493 ? -46.086 1.902 36.362 1.00 88.88 493 HIS A CA 1
ATOM 3953 C C . HIS A 1 493 ? -47.150 2.506 35.434 1.00 88.88 493 HIS A C 1
ATOM 3955 O O . HIS A 1 493 ? -48.282 2.692 35.856 1.00 88.88 493 HIS A O 1
ATOM 3961 N N . ASN A 1 494 ? -46.836 2.825 34.175 1.00 92.62 494 ASN A N 1
ATOM 3962 C CA . ASN A 1 494 ? -47.798 3.319 33.188 1.00 92.62 494 ASN A CA 1
ATOM 3963 C C . ASN A 1 494 ? -48.299 2.153 32.330 1.00 92.62 494 ASN A C 1
ATOM 3965 O O . ASN A 1 494 ? -47.741 1.803 31.287 1.00 92.62 494 ASN A O 1
ATOM 3969 N N . LEU A 1 495 ? -49.379 1.525 32.782 1.00 93.31 495 LEU A N 1
ATOM 3970 C CA . LEU A 1 495 ? -49.880 0.268 32.239 1.00 93.31 495 LEU A CA 1
ATOM 3971 C C . LEU A 1 495 ? -50.687 0.478 30.961 1.00 93.31 495 LEU A C 1
ATOM 3973 O O . LEU A 1 495 ? -51.374 1.481 30.795 1.00 93.31 495 LEU A O 1
ATOM 3977 N N . ARG A 1 496 ? -50.690 -0.500 30.052 1.00 93.69 496 ARG A N 1
ATOM 3978 C CA . ARG A 1 496 ? -51.664 -0.485 28.947 1.00 93.69 496 ARG A CA 1
ATOM 3979 C C . ARG A 1 496 ? -53.071 -0.627 29.522 1.00 93.69 496 ARG A C 1
ATOM 3981 O O . ARG A 1 496 ? -53.265 -1.340 30.502 1.00 93.69 496 ARG A O 1
ATOM 3988 N N . VAL A 1 497 ? -54.072 -0.047 28.855 1.00 92.88 497 VAL A N 1
ATOM 3989 C CA . VAL A 1 497 ? -55.488 -0.114 29.287 1.00 92.88 497 VAL A CA 1
ATOM 3990 C C . VAL A 1 497 ? -55.948 -1.547 29.593 1.00 92.88 497 VAL A C 1
ATOM 3992 O O . VAL A 1 497 ? -56.708 -1.769 30.528 1.00 92.88 497 VAL A O 1
ATOM 3995 N N . VAL A 1 498 ? -55.477 -2.531 28.822 1.00 92.81 498 VAL A N 1
ATOM 3996 C CA . VAL A 1 498 ? -55.794 -3.955 29.033 1.00 92.81 498 VAL A CA 1
ATOM 3997 C C . VAL A 1 498 ? -55.227 -4.477 30.352 1.00 92.81 498 VAL A C 1
ATOM 3999 O O . VAL A 1 498 ? -55.911 -5.212 31.059 1.00 92.81 498 VAL A O 1
ATOM 4002 N N . ASP A 1 499 ? -53.988 -4.113 30.666 1.00 94.06 499 ASP A N 1
ATOM 4003 C CA . ASP A 1 499 ? -53.268 -4.604 31.839 1.00 94.06 499 ASP A CA 1
ATOM 4004 C C . ASP A 1 499 ? -53.819 -3.932 33.108 1.00 94.06 499 ASP A C 1
ATOM 4006 O O . ASP A 1 499 ? -54.132 -4.616 34.080 1.00 94.06 499 ASP A O 1
ATOM 4010 N N . TYR A 1 500 ? -54.103 -2.627 33.043 1.00 95.56 500 TYR A N 1
ATOM 4011 C CA . TYR A 1 500 ? -54.809 -1.904 34.103 1.00 95.56 500 TYR A CA 1
ATOM 4012 C C . TYR A 1 500 ? -56.213 -2.479 34.367 1.00 95.56 500 TYR A C 1
ATOM 4014 O O . TYR A 1 500 ? -56.592 -2.690 35.516 1.00 95.56 500 TYR A O 1
ATOM 4022 N N . ALA A 1 501 ? -56.982 -2.798 33.316 1.00 93.88 501 ALA A N 1
ATOM 4023 C CA . ALA A 1 501 ? -58.319 -3.386 33.456 1.00 93.88 501 ALA A CA 1
ATOM 4024 C C . ALA A 1 501 ? -58.299 -4.727 34.203 1.00 93.88 501 ALA A C 1
ATOM 4026 O O . ALA A 1 501 ? -59.162 -4.974 35.047 1.00 93.88 501 ALA A O 1
ATOM 4027 N N . LYS A 1 502 ? -57.296 -5.571 33.920 1.00 94.38 502 LYS A N 1
ATOM 4028 C CA . LYS A 1 502 ? -57.103 -6.850 34.614 1.00 94.38 502 LYS A CA 1
ATOM 4029 C C . LYS A 1 502 ? -56.844 -6.643 36.104 1.00 94.38 502 LYS A C 1
ATOM 4031 O O . LYS A 1 502 ? -57.501 -7.291 36.909 1.00 94.38 502 LYS A O 1
ATOM 4036 N N . LEU A 1 503 ? -55.942 -5.725 36.459 1.00 93.00 503 LEU A N 1
ATOM 4037 C CA . LEU A 1 503 ? -55.624 -5.428 37.860 1.00 93.00 503 LEU A CA 1
ATOM 4038 C C . LEU A 1 503 ? -56.802 -4.785 38.606 1.00 93.00 503 LEU A C 1
ATOM 4040 O O . LEU A 1 503 ? -57.028 -5.089 39.771 1.00 93.00 503 LEU A O 1
ATOM 4044 N N . ALA A 1 504 ? -57.602 -3.961 37.926 1.00 90.50 504 ALA A N 1
ATOM 4045 C CA . ALA A 1 504 ? -58.812 -3.364 38.489 1.00 90.50 504 ALA A CA 1
ATOM 4046 C C . ALA A 1 504 ? -59.993 -4.352 38.624 1.00 90.50 504 ALA A C 1
ATOM 4048 O O . ALA A 1 504 ? -61.035 -3.984 39.170 1.00 90.50 504 ALA A O 1
ATOM 4049 N N . GLY A 1 505 ? -59.889 -5.573 38.081 1.00 92.38 505 GLY A N 1
ATOM 4050 C CA . GLY A 1 505 ? -60.997 -6.533 38.036 1.00 92.38 505 GLY A CA 1
ATOM 4051 C C . GLY A 1 505 ? -62.175 -6.067 37.166 1.00 92.38 505 GLY A C 1
ATOM 4052 O O . GLY A 1 505 ? -63.332 -6.365 37.466 1.00 92.38 505 GLY A O 1
ATOM 4053 N N . LYS A 1 506 ? -61.909 -5.291 36.105 1.00 94.00 506 LYS A N 1
ATOM 4054 C CA . LYS A 1 506 ? -62.923 -4.698 35.213 1.00 94.00 506 LYS A CA 1
ATOM 4055 C C . LYS A 1 506 ? -62.675 -5.078 33.754 1.00 94.00 506 LYS A C 1
ATOM 4057 O O . LYS A 1 506 ? -61.596 -5.514 33.364 1.00 94.00 506 LYS A O 1
ATOM 4062 N N . SER A 1 507 ? -63.686 -4.896 32.905 1.00 94.38 507 SER A N 1
ATOM 4063 C CA . SER A 1 507 ? -63.517 -5.121 31.467 1.00 94.38 507 SER A CA 1
ATOM 4064 C C . SER A 1 507 ? -62.741 -3.971 30.813 1.00 94.38 507 SER A C 1
ATOM 4066 O O . SER A 1 507 ? -62.856 -2.812 31.212 1.00 94.38 507 SER A O 1
ATOM 4068 N N . ARG A 1 508 ? -62.000 -4.270 29.738 1.00 93.44 508 ARG A N 1
ATOM 4069 C CA . ARG A 1 508 ? -61.305 -3.247 28.934 1.00 93.44 508 ARG A CA 1
ATOM 4070 C C . ARG A 1 508 ? -62.256 -2.144 28.459 1.00 93.44 508 ARG A C 1
ATOM 4072 O O . ARG A 1 508 ? -61.892 -0.975 28.492 1.00 93.44 508 ARG A O 1
ATOM 4079 N N . ARG A 1 509 ? -63.467 -2.521 28.024 1.00 92.25 509 ARG A N 1
ATOM 4080 C CA . ARG A 1 509 ? -64.502 -1.574 27.572 1.00 92.25 509 ARG A CA 1
ATOM 4081 C C . ARG A 1 509 ? -64.936 -0.635 28.697 1.00 92.25 509 ARG A C 1
ATOM 4083 O O . ARG A 1 509 ? -65.093 0.550 28.440 1.00 92.25 509 ARG A O 1
ATOM 4090 N N . TRP A 1 510 ? -65.071 -1.148 29.921 1.00 93.31 510 TRP A N 1
ATOM 4091 C CA . TRP A 1 510 ? -65.413 -0.335 31.087 1.00 93.31 510 TRP A CA 1
ATOM 4092 C C . TRP A 1 510 ? -64.324 0.702 31.391 1.00 93.31 510 TRP A C 1
ATOM 4094 O O . TRP A 1 510 ? -64.635 1.876 31.526 1.00 93.31 510 TRP A O 1
ATOM 4104 N N . ILE A 1 511 ? -63.042 0.315 31.379 1.00 94.31 511 ILE A N 1
ATOM 4105 C CA . ILE A 1 511 ? -61.944 1.280 31.580 1.00 94.31 511 ILE A CA 1
ATOM 4106 C C . ILE A 1 511 ? -61.896 2.319 30.457 1.00 94.31 511 ILE A C 1
ATOM 4108 O O . ILE A 1 511 ? -61.705 3.500 30.724 1.00 94.31 511 ILE A O 1
ATOM 4112 N N . SER A 1 512 ? -62.102 1.914 29.200 1.00 92.06 512 SER A N 1
ATOM 4113 C CA . SER A 1 512 ? -62.186 2.870 28.089 1.00 92.06 512 SER A CA 1
ATOM 4114 C C . SER A 1 512 ? -63.331 3.873 28.266 1.00 92.06 512 SER A C 1
ATOM 4116 O O . SER A 1 512 ? -63.138 5.050 27.974 1.00 92.06 512 SER A O 1
ATOM 4118 N N . TYR A 1 513 ? -64.482 3.433 28.782 1.00 94.94 513 TYR A N 1
ATOM 4119 C CA . TYR A 1 513 ? -65.595 4.318 29.126 1.00 94.94 513 TYR A CA 1
ATOM 4120 C C . TYR A 1 513 ? -65.227 5.285 30.259 1.00 94.94 513 TYR A C 1
ATOM 4122 O O . TYR A 1 513 ? -65.459 6.480 30.129 1.00 94.94 513 TYR A O 1
ATOM 4130 N N . GLU A 1 514 ? -64.589 4.814 31.332 1.00 93.44 514 GLU A N 1
ATOM 4131 C CA . GLU A 1 514 ? -64.165 5.671 32.452 1.00 93.44 514 GLU A CA 1
ATOM 4132 C C . GLU A 1 514 ? -63.124 6.722 32.040 1.00 93.44 514 GLU A C 1
ATOM 4134 O O . GLU A 1 514 ? -63.153 7.848 32.532 1.00 93.44 514 GLU A O 1
ATOM 4139 N N . ILE A 1 515 ? -62.232 6.390 31.101 1.00 92.00 515 ILE A N 1
ATOM 4140 C CA . ILE A 1 515 ? -61.298 7.357 30.506 1.00 92.00 515 ILE A CA 1
ATOM 4141 C C . ILE A 1 515 ? -62.075 8.427 29.723 1.00 92.00 515 ILE A C 1
ATOM 4143 O O . ILE A 1 515 ? -61.828 9.618 29.896 1.00 92.00 515 ILE A O 1
ATOM 4147 N N . GLN A 1 516 ? -63.053 8.027 28.901 1.00 89.75 516 GLN A N 1
ATOM 4148 C CA . GLN A 1 516 ? -63.902 8.965 28.150 1.00 89.75 516 GLN A CA 1
ATOM 4149 C C . GLN A 1 516 ? -64.774 9.833 29.070 1.00 89.75 516 GLN A C 1
ATOM 4151 O O . GLN A 1 516 ? -64.966 11.019 28.804 1.00 89.75 516 GLN A O 1
ATOM 4156 N N . ALA A 1 517 ? -65.258 9.263 30.174 1.00 90.44 517 ALA A N 1
ATOM 4157 C CA . ALA A 1 517 ? -66.008 9.956 31.217 1.00 90.44 517 ALA A CA 1
ATOM 4158 C C . ALA A 1 517 ? -65.124 10.846 32.113 1.00 90.44 517 ALA A C 1
ATOM 4160 O O . ALA A 1 517 ? -65.655 11.547 32.971 1.00 90.44 517 ALA A O 1
ATOM 4161 N N . ARG A 1 518 ? -63.796 10.852 31.903 1.00 91.25 518 ARG A N 1
ATOM 4162 C CA . ARG A 1 518 ? -62.786 11.578 32.698 1.00 91.25 518 ARG A CA 1
ATOM 4163 C C . ARG A 1 518 ? -62.754 11.187 34.177 1.00 91.25 518 ARG A C 1
ATOM 4165 O O . ARG A 1 518 ? -62.436 11.999 35.038 1.00 91.25 518 ARG A O 1
ATOM 4172 N N . ASN A 1 519 ? -63.019 9.923 34.471 1.00 91.00 519 ASN A N 1
ATOM 4173 C CA . ASN A 1 519 ? -62.881 9.366 35.814 1.00 91.00 519 ASN A CA 1
ATOM 4174 C C . ASN A 1 519 ? -61.517 8.708 36.058 1.00 91.00 519 ASN A C 1
ATOM 4176 O O . ASN A 1 519 ? -61.171 8.444 37.210 1.00 91.00 519 ASN A O 1
ATOM 4180 N N . VAL A 1 520 ? -60.770 8.428 34.985 1.00 94.25 520 VAL A N 1
ATOM 4181 C CA . VAL A 1 520 ? -59.443 7.800 34.997 1.00 94.25 520 VAL A CA 1
ATOM 4182 C C . VAL A 1 520 ? -58.515 8.599 34.087 1.00 94.25 520 VAL A C 1
ATOM 4184 O O . VAL A 1 520 ? -58.854 8.877 32.936 1.00 94.25 520 VAL A O 1
ATOM 4187 N N . LEU A 1 521 ? -57.331 8.947 34.590 1.00 94.81 521 LEU A N 1
ATOM 4188 C CA . LEU A 1 521 ? -56.299 9.632 33.816 1.00 94.81 521 LEU A CA 1
ATOM 4189 C C . LEU A 1 521 ? -55.613 8.636 32.877 1.00 94.81 521 LEU A C 1
ATOM 4191 O O . LEU A 1 521 ? -55.114 7.601 33.325 1.00 94.81 521 LEU A O 1
ATOM 4195 N N . ALA A 1 522 ? -55.542 8.971 31.589 1.00 93.62 522 ALA A N 1
ATOM 4196 C CA . ALA A 1 522 ? -54.834 8.185 30.588 1.00 93.62 522 ALA A CA 1
ATOM 4197 C C . ALA A 1 522 ? -53.870 9.063 29.783 1.00 93.62 522 ALA A C 1
ATOM 4199 O O . ALA A 1 522 ? -54.246 10.109 29.267 1.00 93.62 522 ALA A O 1
ATOM 4200 N N . LEU A 1 523 ? -52.630 8.606 29.654 1.00 93.44 523 LEU A N 1
ATOM 4201 C CA . LEU A 1 523 ? -51.572 9.238 28.877 1.00 93.44 523 LEU A CA 1
ATOM 4202 C C . LEU A 1 523 ? -51.650 8.779 27.424 1.00 93.44 523 LEU A C 1
ATOM 4204 O O . LEU A 1 523 ? -51.885 7.596 27.156 1.00 93.44 523 LEU A O 1
ATOM 4208 N N . ASN A 1 524 ? -51.401 9.698 26.493 1.00 89.25 524 ASN A N 1
ATOM 4209 C CA . ASN A 1 524 ? -51.368 9.420 25.060 1.00 89.25 524 ASN A CA 1
ATOM 4210 C C . ASN A 1 524 ? -50.091 9.983 24.423 1.00 89.25 524 ASN A C 1
ATOM 4212 O O . ASN A 1 524 ? -49.674 11.092 24.744 1.00 89.25 524 ASN A O 1
ATOM 4216 N N . VAL A 1 525 ? -49.499 9.241 23.484 1.00 86.12 525 VAL A N 1
ATOM 4217 C CA . VAL A 1 525 ? -48.382 9.706 22.649 1.00 86.12 525 VAL A CA 1
ATOM 4218 C C . VAL A 1 525 ? -48.649 9.329 21.193 1.00 86.12 525 VAL A C 1
ATOM 4220 O O . VAL A 1 525 ? -48.262 8.256 20.719 1.00 86.12 525 VAL A O 1
ATOM 4223 N N . GLY A 1 526 ? -49.320 10.223 20.463 1.00 78.94 526 GLY A N 1
ATOM 4224 C CA . GLY A 1 526 ? -49.647 10.042 19.047 1.00 78.94 526 GLY A CA 1
ATOM 4225 C C . GLY A 1 526 ? -50.422 8.747 18.779 1.00 78.94 526 GLY A C 1
ATOM 4226 O O . GLY A 1 526 ? -51.520 8.550 19.282 1.00 78.94 526 GLY A O 1
ATOM 4227 N N . HIS A 1 527 ? -49.843 7.846 17.982 1.00 76.94 527 HIS A N 1
ATOM 4228 C CA . HIS A 1 527 ? -50.454 6.565 17.595 1.00 76.94 527 HIS A CA 1
ATOM 4229 C C . HIS A 1 527 ? -50.098 5.393 18.531 1.00 76.94 527 HIS A C 1
ATOM 4231 O O . HIS A 1 527 ? -50.410 4.245 18.224 1.00 76.94 527 HIS A O 1
ATOM 4237 N N . ARG A 1 528 ? -49.420 5.636 19.662 1.00 78.06 528 ARG A N 1
ATOM 4238 C CA . ARG A 1 528 ? -48.885 4.569 20.536 1.00 78.06 528 ARG A CA 1
ATOM 4239 C C . ARG A 1 528 ? -49.884 4.024 21.564 1.00 78.06 528 ARG A C 1
ATOM 4241 O O . ARG A 1 528 ? -49.506 3.231 22.426 1.00 78.06 528 ARG A O 1
ATOM 4248 N N . GLY A 1 529 ? -51.155 4.394 21.430 1.00 85.81 529 GLY A N 1
ATOM 4249 C CA . GLY A 1 529 ? -52.239 3.961 22.305 1.00 85.81 529 GLY A CA 1
ATOM 4250 C C . GLY A 1 529 ? -52.239 4.671 23.660 1.00 85.81 529 GLY A C 1
ATOM 4251 O O . GLY A 1 529 ? -51.412 5.537 23.930 1.00 85.81 529 GLY A O 1
ATOM 4252 N N . LEU A 1 530 ? -53.197 4.294 24.509 1.00 91.31 530 LEU A N 1
ATOM 4253 C CA . LEU A 1 530 ? -53.374 4.875 25.839 1.00 91.31 530 LEU A CA 1
ATOM 4254 C C . LEU A 1 530 ? -52.671 4.044 26.914 1.00 91.31 530 LEU A C 1
ATOM 4256 O O . LEU A 1 530 ? -52.738 2.807 26.900 1.00 91.31 530 LEU A O 1
ATOM 4260 N N . ARG A 1 531 ? -52.068 4.732 27.884 1.00 94.44 531 ARG A N 1
ATOM 4261 C CA . ARG A 1 531 ? -51.542 4.124 29.109 1.00 94.44 531 ARG A CA 1
ATOM 4262 C C . ARG A 1 531 ? -52.133 4.773 30.349 1.00 94.44 531 ARG A C 1
ATOM 4264 O O . ARG A 1 531 ? -52.356 5.974 30.374 1.00 94.44 531 ARG A O 1
ATOM 4271 N N . VAL A 1 532 ? -52.394 3.970 31.368 1.00 95.38 532 VAL A N 1
ATOM 4272 C CA . VAL A 1 532 ? -53.029 4.374 32.620 1.00 95.38 532 VAL A CA 1
ATOM 4273 C C . VAL A 1 532 ? -52.038 4.126 33.756 1.00 95.38 532 VAL A C 1
ATOM 4275 O O . VAL A 1 532 ? -51.607 2.983 33.933 1.00 95.38 532 VAL A O 1
ATOM 4278 N N . PRO A 1 533 ? -51.663 5.163 34.518 1.00 95.81 533 PRO A N 1
ATOM 4279 C CA . PRO A 1 533 ? -50.816 4.995 35.690 1.00 95.81 533 PRO A CA 1
ATOM 4280 C C . PRO A 1 533 ? -51.426 4.056 36.745 1.00 95.81 533 PRO A C 1
ATOM 4282 O O . PRO A 1 533 ? -52.563 4.250 37.180 1.00 95.81 533 PRO A O 1
ATOM 4285 N N . GLU A 1 534 ? -50.656 3.058 37.175 1.00 94.94 534 GLU A N 1
ATOM 4286 C CA . GLU A 1 534 ? -51.033 1.985 38.103 1.00 94.94 534 GLU A CA 1
ATOM 4287 C C . GLU A 1 534 ? -51.451 2.513 39.471 1.00 94.94 534 GLU A C 1
ATOM 4289 O O . GLU A 1 534 ? -52.385 1.995 40.077 1.00 94.94 534 GLU A O 1
ATOM 4294 N N . TRP A 1 535 ? -50.820 3.589 39.940 1.00 93.38 535 TRP A N 1
ATOM 4295 C CA . TRP A 1 535 ? -51.106 4.177 41.245 1.00 93.38 535 TRP A CA 1
ATOM 4296 C C . TRP A 1 535 ? -52.562 4.663 41.385 1.00 93.38 535 TRP A C 1
ATOM 4298 O O . TRP A 1 535 ? -53.014 4.885 42.502 1.00 93.38 535 TRP A O 1
ATOM 4308 N N . GLN A 1 536 ? -53.332 4.772 40.293 1.00 94.25 536 GLN A N 1
ATOM 4309 C CA . GLN A 1 536 ? -54.779 5.037 40.332 1.00 94.25 536 GLN A CA 1
ATOM 4310 C C . GLN A 1 536 ? -55.617 3.850 40.837 1.00 94.25 536 GLN A C 1
ATOM 4312 O O . GLN A 1 536 ? -56.813 4.016 41.065 1.00 94.25 536 GLN A O 1
ATOM 4317 N N . LEU A 1 537 ? -55.032 2.653 40.971 1.00 91.69 537 LEU A N 1
ATOM 4318 C CA . LEU A 1 537 ? -55.684 1.494 41.596 1.00 91.69 537 LEU A CA 1
ATOM 4319 C C . LEU A 1 537 ? -55.838 1.670 43.114 1.00 91.69 537 LEU A C 1
ATOM 4321 O O . LEU A 1 537 ? -56.721 1.058 43.713 1.00 91.69 537 LEU A O 1
ATOM 4325 N N . ASP A 1 538 ? -55.015 2.522 43.731 1.00 93.25 538 ASP A N 1
ATOM 4326 C CA . ASP A 1 538 ? -55.175 2.918 45.127 1.00 93.25 538 ASP A CA 1
ATOM 4327 C C . ASP A 1 538 ? -56.454 3.775 45.279 1.00 93.25 538 ASP A C 1
ATOM 4329 O O . ASP A 1 538 ? -56.582 4.809 44.612 1.00 93.25 538 ASP A O 1
ATOM 4333 N N . PRO A 1 539 ? -57.407 3.405 46.159 1.00 92.06 539 PRO A N 1
ATOM 4334 C CA . PRO A 1 539 ? -58.676 4.120 46.316 1.00 92.06 539 PRO A CA 1
ATOM 4335 C C . PRO A 1 539 ? -58.549 5.600 46.699 1.00 92.06 539 PRO A C 1
ATOM 4337 O O . PRO A 1 539 ? -59.450 6.398 46.427 1.00 92.06 539 PRO A O 1
ATOM 4340 N N . LEU A 1 540 ? -57.475 5.987 47.384 1.00 92.56 540 LEU A N 1
ATOM 4341 C CA . LEU A 1 540 ? -57.247 7.359 47.821 1.00 92.56 540 LEU A CA 1
ATOM 4342 C C . LEU A 1 540 ? -56.644 8.199 46.688 1.00 92.56 540 LEU A C 1
ATOM 4344 O O . LEU A 1 540 ? -57.141 9.289 46.400 1.00 92.56 540 LEU A O 1
ATOM 4348 N N . LYS A 1 541 ? -55.666 7.647 45.965 1.00 93.62 541 LYS A N 1
ATOM 4349 C CA . LYS A 1 541 ? -55.043 8.293 44.795 1.00 93.62 541 LYS A CA 1
ATOM 4350 C C . LYS A 1 541 ? -55.992 8.359 43.596 1.00 93.62 541 LYS A C 1
ATOM 4352 O O . LYS A 1 541 ? -56.049 9.370 42.901 1.00 93.62 541 LYS A O 1
ATOM 4357 N N . GLY A 1 542 ? -56.806 7.323 43.394 1.00 92.12 542 GLY A N 1
ATOM 4358 C CA . GLY A 1 542 ? -57.872 7.312 42.393 1.00 92.12 542 GLY A CA 1
ATOM 4359 C C . GLY A 1 542 ? -58.939 8.380 42.665 1.00 92.12 542 GLY A C 1
ATOM 4360 O O . GLY A 1 542 ? -59.404 9.035 41.732 1.00 92.12 542 GLY A O 1
ATOM 4361 N N . ARG A 1 543 ? -59.285 8.624 43.941 1.00 93.12 543 ARG A N 1
ATOM 4362 C CA . ARG A 1 543 ? -60.174 9.735 44.328 1.00 93.12 543 ARG A CA 1
ATOM 4363 C C . ARG A 1 543 ? -59.547 11.099 44.056 1.00 93.12 543 ARG A C 1
ATOM 4365 O O . ARG A 1 543 ? -60.223 11.939 43.473 1.00 93.12 543 ARG A O 1
ATOM 4372 N N . LEU A 1 544 ? -58.275 11.297 44.412 1.00 94.12 544 LEU A N 1
ATOM 4373 C CA . LEU A 1 544 ? -57.532 12.522 44.087 1.00 94.12 544 LEU A CA 1
ATOM 4374 C C . LEU A 1 544 ? -57.600 12.823 42.583 1.00 94.12 544 LEU A C 1
ATOM 4376 O O . LEU A 1 544 ? -58.025 13.908 42.195 1.00 94.12 544 LEU A O 1
ATOM 4380 N N . VAL A 1 545 ? -57.261 11.849 41.734 1.00 94.06 545 VAL A N 1
ATOM 4381 C CA . VAL A 1 545 ? -57.275 12.044 40.276 1.00 94.06 545 VAL A CA 1
ATOM 4382 C C . VAL A 1 545 ? -58.655 12.331 39.732 1.00 94.06 545 VAL A C 1
ATOM 4384 O O . VAL A 1 545 ? -58.797 13.245 38.925 1.00 94.06 545 VAL A O 1
ATOM 4387 N N . ARG A 1 546 ? -59.678 11.592 40.164 1.00 94.62 546 ARG A N 1
ATOM 4388 C CA . ARG A 1 546 ? -61.049 11.838 39.709 1.00 94.62 546 ARG A CA 1
ATOM 4389 C C . ARG A 1 546 ? -61.508 13.251 40.066 1.00 94.62 546 ARG A C 1
ATOM 4391 O O . ARG A 1 546 ? -62.108 13.923 39.232 1.00 94.62 546 ARG A O 1
ATOM 4398 N N . SER A 1 547 ? -61.184 13.720 41.270 1.00 93.06 547 SER A N 1
ATOM 4399 C CA . SER A 1 547 ? -61.494 15.084 41.701 1.00 93.06 547 SER A CA 1
ATOM 4400 C C . SER A 1 547 ? -60.739 16.136 40.884 1.00 93.06 547 SER A C 1
ATOM 4402 O O . SER A 1 547 ? -61.343 17.119 40.464 1.00 93.06 547 SER A O 1
ATOM 4404 N N . VAL A 1 548 ? -59.453 15.916 40.593 1.00 93.25 548 VAL A N 1
ATOM 4405 C CA . VAL A 1 548 ? -58.651 16.810 39.738 1.00 93.25 548 VAL A CA 1
ATOM 4406 C C . VAL A 1 548 ? -59.183 16.828 38.299 1.00 93.25 548 VAL A C 1
ATOM 4408 O O . VAL A 1 548 ? -59.359 17.894 37.714 1.00 93.25 548 VAL A O 1
ATOM 4411 N N . LEU A 1 549 ? -59.515 15.674 37.717 1.00 91.94 549 LEU A N 1
ATOM 4412 C CA . LEU A 1 549 ? -60.102 15.584 36.374 1.00 91.94 549 LEU A CA 1
ATOM 4413 C C . LEU A 1 549 ? -61.479 16.255 36.285 1.00 91.94 549 LEU A C 1
ATOM 4415 O O . LEU A 1 549 ? -61.805 16.833 35.249 1.00 91.94 549 LEU A O 1
ATOM 4419 N N . GLY A 1 550 ? -62.272 16.192 37.358 1.00 89.81 550 GLY A N 1
ATOM 4420 C CA . GLY A 1 550 ? -63.576 16.849 37.447 1.00 89.81 550 GLY A CA 1
ATOM 4421 C C . GLY A 1 550 ? -63.496 18.371 37.597 1.00 89.81 550 GLY A C 1
ATOM 4422 O O . GLY A 1 550 ? -64.379 19.067 37.103 1.00 89.81 550 GLY A O 1
ATOM 4423 N N . ARG A 1 551 ? -62.443 18.889 38.249 1.00 89.69 551 ARG A N 1
ATOM 4424 C CA . ARG A 1 551 ? -62.216 20.335 38.452 1.00 89.69 551 ARG A CA 1
ATOM 4425 C C . ARG A 1 551 ? -61.430 20.998 37.313 1.00 89.69 551 ARG A C 1
ATOM 4427 O O . ARG A 1 551 ? -61.553 22.200 37.122 1.00 89.69 551 ARG A O 1
ATOM 4434 N N . THR A 1 552 ? -60.675 20.233 36.523 1.00 86.69 552 THR A N 1
ATOM 4435 C CA . THR A 1 552 ? -59.916 20.744 35.366 1.00 86.69 552 THR A CA 1
ATOM 4436 C C . THR A 1 552 ? -60.752 20.744 34.079 1.00 86.69 552 THR A C 1
ATOM 4438 O O . THR A 1 552 ? -61.520 19.816 33.807 1.00 86.69 552 THR A O 1
ATOM 4441 N N . GLY A 1 553 ? -60.589 21.768 33.232 1.00 80.12 553 GLY A N 1
ATOM 4442 C CA . GLY A 1 553 ? -61.314 21.896 31.958 1.00 80.12 553 GLY A CA 1
ATOM 4443 C C . GLY A 1 553 ? -61.072 20.734 30.978 1.00 80.12 553 GLY A C 1
ATOM 4444 O O . GLY A 1 553 ? -60.051 20.052 31.036 1.00 80.12 553 GLY A O 1
ATOM 4445 N N . ARG A 1 554 ? -62.007 20.499 30.041 1.00 76.75 554 ARG A N 1
ATOM 4446 C CA . ARG A 1 554 ? -61.916 19.395 29.052 1.00 76.75 554 ARG A CA 1
ATOM 4447 C C . ARG A 1 554 ? -60.764 19.532 28.042 1.00 76.75 554 ARG A C 1
ATOM 4449 O O . ARG A 1 554 ? -60.455 18.550 27.379 1.00 76.75 554 ARG A O 1
ATOM 4456 N N . GLY A 1 555 ? -60.165 20.717 27.916 1.00 76.62 555 GLY A N 1
ATOM 4457 C CA . GLY A 1 555 ? -59.052 20.998 27.000 1.00 76.62 555 GLY A CA 1
ATOM 4458 C C . GLY A 1 555 ? -57.653 20.844 27.606 1.00 76.62 555 GLY A C 1
ATOM 4459 O O . GLY A 1 555 ? -56.679 21.081 26.902 1.00 76.62 555 GLY A O 1
ATOM 4460 N N . VAL A 1 556 ? -57.538 20.479 28.888 1.00 85.44 556 VAL A N 1
ATOM 4461 C CA . VAL A 1 556 ? -56.241 20.304 29.562 1.00 85.44 556 VAL A CA 1
ATOM 4462 C C . VAL A 1 556 ? -55.579 19.004 29.108 1.00 85.44 556 VAL A C 1
ATOM 4464 O O . VAL A 1 556 ? -56.221 17.949 29.106 1.00 85.44 556 VAL A O 1
ATOM 4467 N N . ASP A 1 557 ? -54.292 19.065 28.759 1.00 86.06 557 ASP A N 1
ATOM 4468 C CA . ASP A 1 557 ? -53.540 17.880 28.354 1.00 86.06 557 ASP A CA 1
ATOM 4469 C C . ASP A 1 557 ? -53.345 16.931 29.548 1.00 86.06 557 ASP A C 1
ATOM 4471 O O . ASP A 1 557 ? -52.998 17.324 30.664 1.00 86.06 557 ASP A O 1
ATOM 4475 N N . SER A 1 558 ? -53.538 15.636 29.303 1.00 89.88 558 SER A N 1
ATOM 4476 C CA . SER A 1 558 ? -53.362 14.594 30.316 1.00 89.88 558 SER A CA 1
ATOM 4477 C C . SER A 1 558 ? -51.924 14.546 30.840 1.00 89.88 558 SER A C 1
ATOM 4479 O O . SER A 1 558 ? -51.713 14.194 32.002 1.00 89.88 558 SER A O 1
ATOM 4481 N N . TRP A 1 559 ? -50.941 14.959 30.031 1.00 90.12 559 TRP A N 1
ATOM 4482 C CA . TRP A 1 559 ? -49.556 15.105 30.481 1.00 90.12 559 TRP A CA 1
ATOM 4483 C C . TRP A 1 559 ? -49.371 16.237 31.490 1.00 90.12 559 TRP A C 1
ATOM 4485 O O . TRP A 1 559 ? -48.630 16.051 32.451 1.00 90.12 559 TRP A O 1
ATOM 4495 N N . GLN A 1 560 ? -50.076 17.364 31.355 1.00 90.00 560 GLN A N 1
ATOM 4496 C CA . GLN A 1 560 ? -50.000 18.466 32.327 1.00 90.00 560 GLN A CA 1
ATOM 4497 C C . GLN A 1 560 ? -50.490 18.016 33.706 1.00 90.00 560 GLN A C 1
ATOM 4499 O O . GLN A 1 560 ? -49.825 18.245 34.714 1.00 90.00 560 GLN A O 1
ATOM 4504 N N . ILE A 1 561 ? -51.612 17.294 33.738 1.00 91.88 561 ILE A N 1
ATOM 4505 C CA . ILE A 1 561 ? -52.173 16.732 34.972 1.00 91.88 561 ILE A CA 1
ATOM 4506 C C . ILE A 1 561 ? -51.220 15.690 35.567 1.00 91.88 561 ILE A C 1
ATOM 4508 O O . ILE A 1 561 ? -50.953 15.702 36.766 1.00 91.88 561 ILE A O 1
ATOM 4512 N N . TYR A 1 562 ? -50.662 14.809 34.734 1.00 92.94 562 TYR A N 1
ATOM 4513 C CA . TYR A 1 562 ? -49.692 13.810 35.176 1.00 92.94 562 TYR A CA 1
ATOM 4514 C C . TYR A 1 562 ? -48.425 14.441 35.767 1.00 92.94 562 TYR A C 1
ATOM 4516 O O . TYR A 1 562 ? -47.967 14.018 36.827 1.00 92.94 562 TYR A O 1
ATOM 4524 N N . HIS A 1 563 ? -47.878 15.476 35.128 1.00 91.25 563 HIS A N 1
ATOM 4525 C CA . HIS A 1 563 ? -46.723 16.201 35.648 1.00 91.25 563 HIS A CA 1
ATOM 4526 C C . HIS A 1 563 ? -47.046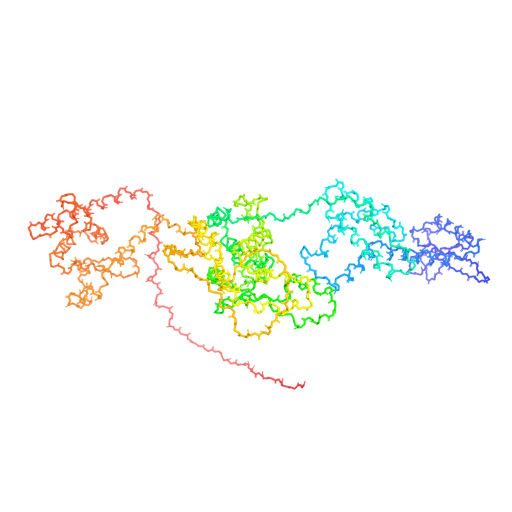 16.918 36.957 1.00 91.25 563 HIS A C 1
ATOM 4528 O O . HIS A 1 563 ? -46.262 16.810 37.895 1.00 91.25 563 HIS A O 1
ATOM 4534 N N . ALA A 1 564 ? -48.197 17.585 37.062 1.00 91.31 564 ALA A N 1
ATOM 4535 C CA . ALA A 1 564 ? -48.615 18.242 38.300 1.00 91.31 564 ALA A CA 1
ATOM 4536 C C . ALA A 1 564 ? -48.753 17.250 39.467 1.00 91.31 564 ALA A C 1
ATOM 4538 O O . ALA A 1 564 ? -48.372 17.561 40.589 1.00 91.31 564 ALA A O 1
ATOM 4539 N N . LEU A 1 565 ? -49.229 16.032 39.197 1.00 92.25 565 LEU A N 1
ATOM 4540 C CA . LEU A 1 565 ? -49.378 14.970 40.196 1.00 92.25 565 LEU A CA 1
ATOM 4541 C C . LEU A 1 565 ? -48.050 14.338 40.641 1.00 92.25 565 LEU A C 1
ATOM 4543 O O . LEU A 1 565 ? -47.956 13.855 41.769 1.00 92.25 565 LEU A O 1
ATOM 4547 N N . MET A 1 566 ? -47.044 14.325 39.765 1.00 90.75 566 MET A N 1
ATOM 4548 C CA . MET A 1 566 ? -45.737 13.705 40.016 1.00 90.75 566 MET A CA 1
ATOM 4549 C C . MET A 1 566 ? -44.665 14.706 40.463 1.00 90.75 566 MET A C 1
ATOM 4551 O O . MET A 1 566 ? -43.595 14.295 40.906 1.00 90.75 566 MET A O 1
ATOM 4555 N N . ARG A 1 567 ? -44.911 16.013 40.330 1.00 89.56 567 ARG A N 1
ATOM 4556 C CA . ARG A 1 567 ? -43.933 17.051 40.661 1.00 89.56 567 ARG A CA 1
ATOM 4557 C C . ARG A 1 567 ? -43.902 17.299 42.177 1.00 89.56 567 ARG A C 1
ATOM 4559 O O . ARG A 1 567 ? -44.949 17.592 42.751 1.00 89.56 567 ARG A O 1
ATOM 4566 N N . PRO A 1 568 ? -42.722 17.235 42.818 1.00 89.31 568 PRO A N 1
ATOM 4567 C CA . PRO A 1 568 ? -42.526 17.679 44.195 1.00 89.31 568 PRO A CA 1
ATOM 4568 C C . PRO A 1 568 ? -43.046 19.094 44.438 1.00 89.31 568 PRO A C 1
ATOM 4570 O O . PRO A 1 568 ? -42.824 19.982 43.610 1.00 89.31 568 PRO A O 1
ATOM 4573 N N . HIS A 1 569 ? -43.694 19.312 45.581 1.00 87.88 569 HIS A N 1
ATOM 4574 C CA . HIS A 1 569 ? -44.218 20.622 45.957 1.00 87.88 569 HIS A CA 1
ATOM 4575 C C . HIS A 1 569 ? -43.730 21.033 47.353 1.00 87.88 569 HIS A C 1
ATOM 4577 O O . HIS A 1 569 ? -43.749 20.232 48.285 1.00 87.88 569 HIS A O 1
ATOM 4583 N N . GLU A 1 570 ? -43.328 22.296 47.524 1.00 86.50 570 GLU A N 1
ATOM 4584 C CA . GLU A 1 570 ? -42.767 22.802 48.790 1.00 86.50 570 GLU A CA 1
ATOM 4585 C C . GLU A 1 570 ? -43.770 22.718 49.950 1.00 86.50 570 GLU A C 1
ATOM 4587 O O . GLU A 1 570 ? -43.427 22.281 51.040 1.00 86.50 570 GLU A O 1
ATOM 4592 N N . LEU A 1 571 ? -45.046 23.033 49.694 1.00 86.25 571 LEU A N 1
ATOM 4593 C CA . LEU A 1 571 ? -46.140 22.889 50.674 1.00 86.25 571 LEU A CA 1
ATOM 4594 C C . LEU A 1 571 ? -46.476 21.433 51.063 1.00 86.25 571 LEU A C 1
ATOM 4596 O O . LEU A 1 571 ? -47.358 21.227 51.898 1.00 86.25 571 LEU A O 1
ATOM 4600 N N . LEU A 1 572 ? -45.824 20.451 50.435 1.00 87.56 572 LEU A N 1
ATOM 4601 C CA . LEU A 1 572 ? -45.920 19.019 50.733 1.00 87.56 572 LEU A CA 1
ATOM 4602 C C . LEU A 1 572 ? -44.564 18.464 51.208 1.00 87.56 572 LEU A C 1
ATOM 4604 O O . LEU A 1 572 ? -44.276 17.289 50.998 1.00 87.56 572 LEU A O 1
ATOM 4608 N N . ASP A 1 573 ? -43.711 19.317 51.787 1.00 85.00 573 ASP A N 1
ATOM 4609 C CA . ASP A 1 573 ? -42.376 18.967 52.291 1.00 85.00 573 ASP A CA 1
ATOM 4610 C C . ASP A 1 573 ? -41.473 18.304 51.231 1.00 85.00 573 ASP A C 1
ATOM 4612 O O . ASP A 1 573 ? -40.645 17.443 51.527 1.00 85.00 573 ASP A O 1
ATOM 4616 N N . GLY A 1 574 ? -41.640 18.693 49.962 1.00 83.00 574 GLY A N 1
ATOM 4617 C CA . GLY A 1 574 ? -40.866 18.152 48.843 1.00 83.00 574 GLY A CA 1
ATOM 4618 C C . GLY A 1 574 ? -41.343 16.787 48.333 1.00 83.00 574 GLY A C 1
ATOM 4619 O O . GLY A 1 574 ? -40.710 16.231 47.438 1.00 83.00 574 GLY A O 1
ATOM 4620 N N . ALA A 1 575 ? -42.460 16.256 48.837 1.00 88.00 575 ALA A N 1
ATOM 4621 C CA . ALA A 1 575 ? -43.113 15.081 48.264 1.00 88.00 575 ALA A CA 1
ATOM 4622 C C . ALA A 1 575 ? -44.037 15.462 47.092 1.00 88.00 575 ALA A C 1
ATOM 4624 O O . ALA A 1 575 ? -44.536 16.591 46.998 1.00 88.00 575 ALA A O 1
ATOM 4625 N N . SER A 1 576 ? -44.275 14.517 46.178 1.00 91.75 576 SER A N 1
ATOM 4626 C CA . SER A 1 576 ? -45.267 14.704 45.112 1.00 91.75 576 SER A CA 1
ATOM 4627 C C . SER A 1 576 ? -46.700 14.566 45.652 1.00 91.75 576 SER A C 1
ATOM 4629 O O . SER A 1 576 ? -46.930 13.840 46.626 1.00 91.75 576 SER A O 1
ATOM 4631 N N . PRO A 1 577 ? -47.708 15.190 45.015 1.00 92.69 577 PRO A N 1
ATOM 4632 C CA . PRO A 1 577 ? -49.115 15.003 45.373 1.00 92.69 577 PRO A CA 1
ATOM 4633 C C . PRO A 1 577 ? -49.557 13.537 45.475 1.00 92.69 577 PRO A C 1
ATOM 4635 O O . PRO A 1 577 ? -50.368 13.201 46.332 1.00 92.69 577 PRO A O 1
ATOM 4638 N N . ILE A 1 578 ? -49.010 12.645 44.645 1.00 92.50 578 ILE A N 1
ATOM 4639 C CA . ILE A 1 578 ? -49.315 11.204 44.673 1.00 92.50 578 ILE A CA 1
ATOM 4640 C C . ILE A 1 578 ? -48.685 10.464 45.863 1.00 92.50 578 ILE A C 1
ATOM 4642 O O . ILE A 1 578 ? -49.190 9.411 46.264 1.00 92.50 578 ILE A O 1
ATOM 4646 N N . GLU A 1 579 ? -47.608 10.992 46.437 1.00 91.00 579 GLU A N 1
ATOM 4647 C CA . GLU A 1 579 ? -46.926 10.424 47.606 1.00 91.00 579 GLU A CA 1
ATOM 4648 C C . GLU A 1 579 ? -47.451 11.011 48.920 1.00 91.00 579 GLU A C 1
ATOM 4650 O O . GLU A 1 579 ? -47.584 10.285 49.900 1.00 91.00 579 GLU A O 1
ATOM 4655 N N . ALA A 1 580 ? -47.792 12.302 48.931 1.00 90.19 580 ALA A N 1
ATOM 4656 C CA . ALA A 1 580 ? -48.192 13.034 50.133 1.00 90.19 580 ALA A CA 1
ATOM 4657 C C . ALA A 1 580 ? -49.692 12.940 50.468 1.00 90.19 580 ALA A C 1
ATOM 4659 O O . ALA A 1 580 ? -50.116 13.369 51.546 1.00 90.19 580 ALA A O 1
ATOM 4660 N N . VAL A 1 581 ? -50.521 12.448 49.541 1.00 92.38 581 VAL A N 1
ATOM 4661 C CA . VAL A 1 581 ? -51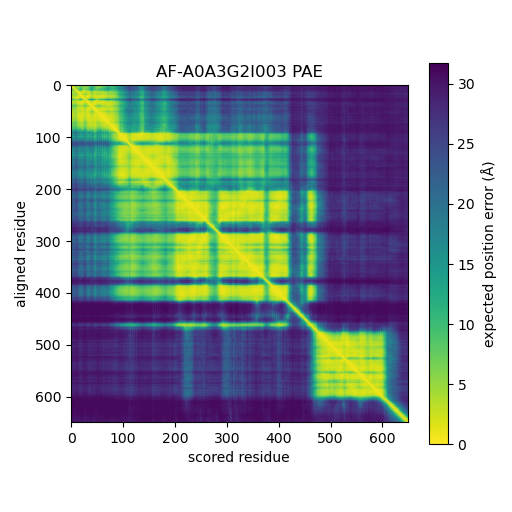.976 12.426 49.727 1.00 92.38 581 VAL A CA 1
ATOM 4662 C C . VAL A 1 581 ? -52.392 11.442 50.829 1.00 92.38 581 VAL A C 1
ATOM 4664 O O . VAL A 1 581 ? -52.052 10.262 50.823 1.00 92.38 581 VAL A O 1
ATOM 4667 N N . ALA A 1 582 ? -53.185 11.943 51.770 1.00 91.19 582 ALA A N 1
ATOM 4668 C CA . ALA A 1 582 ? -53.753 11.242 52.909 1.00 91.19 582 ALA A CA 1
ATOM 4669 C C . ALA A 1 582 ? -55.218 11.669 53.118 1.00 91.19 582 ALA A C 1
ATOM 4671 O O . ALA A 1 582 ? -55.700 12.662 52.569 1.00 91.19 582 ALA A O 1
ATOM 4672 N N . ALA A 1 583 ? -55.971 10.914 53.921 1.00 89.62 583 ALA A N 1
ATOM 4673 C CA . ALA A 1 583 ? -57.412 11.142 54.071 1.00 89.62 583 ALA A CA 1
ATOM 4674 C C . ALA A 1 583 ? -57.753 12.516 54.683 1.00 89.62 583 ALA A C 1
ATOM 4676 O O . ALA A 1 583 ? -58.817 13.061 54.410 1.00 89.62 583 ALA A O 1
ATOM 4677 N N . ASN A 1 584 ? -56.844 13.079 55.482 1.00 91.19 584 ASN A N 1
ATOM 4678 C CA . ASN A 1 584 ? -57.003 14.359 56.174 1.00 91.19 584 ASN A CA 1
ATOM 4679 C C . ASN A 1 584 ? -56.543 15.582 55.357 1.00 91.19 584 ASN A C 1
ATOM 4681 O O . ASN A 1 584 ? -56.861 16.703 55.745 1.00 91.19 584 ASN A O 1
ATOM 4685 N N . ASN A 1 585 ? -55.807 15.398 54.254 1.00 91.88 585 ASN A N 1
ATOM 4686 C CA . ASN A 1 585 ? -55.263 16.498 53.445 1.00 91.88 585 ASN A CA 1
ATOM 4687 C C . ASN A 1 585 ? -55.741 16.486 51.978 1.00 91.88 585 ASN A C 1
ATOM 4689 O O . ASN A 1 585 ? -55.337 17.351 51.205 1.00 91.88 585 ASN A O 1
ATOM 4693 N N . LEU A 1 586 ? -56.626 15.555 51.600 1.00 91.25 586 LEU A N 1
ATOM 4694 C CA . LEU A 1 586 ? -57.075 15.333 50.221 1.00 91.25 586 LEU A CA 1
ATOM 4695 C C . LEU A 1 586 ? -57.563 16.608 49.511 1.00 91.25 586 LEU A C 1
ATOM 4697 O O . LEU A 1 586 ? -57.105 16.891 48.410 1.00 91.25 586 LEU A O 1
ATOM 4701 N N . GLU A 1 587 ? -58.450 17.399 50.125 1.00 91.75 587 GLU A N 1
ATOM 4702 C CA . GLU A 1 587 ? -58.969 18.638 49.511 1.00 91.75 587 GLU A CA 1
ATOM 4703 C C . GLU A 1 587 ? -57.875 19.684 49.276 1.00 91.75 587 GLU A C 1
ATOM 4705 O O . GLU A 1 587 ? -57.860 20.349 48.240 1.00 91.75 587 GLU A O 1
ATOM 4710 N N . ARG A 1 588 ? -56.910 19.778 50.198 1.00 91.69 588 ARG A N 1
ATOM 4711 C CA . ARG A 1 588 ? -55.753 20.666 50.054 1.00 91.69 588 ARG A CA 1
ATOM 4712 C C . ARG A 1 588 ? -54.865 20.219 48.893 1.00 91.69 588 ARG A C 1
ATOM 4714 O O . ARG A 1 588 ? -54.455 21.050 48.093 1.00 91.69 588 ARG A O 1
ATOM 4721 N N . VAL A 1 589 ? -54.602 18.917 48.770 1.00 92.38 589 VAL A N 1
ATOM 4722 C CA . VAL A 1 589 ? -53.807 18.362 47.661 1.00 92.38 589 VAL A CA 1
ATOM 4723 C C . VAL A 1 589 ? -54.530 18.538 46.319 1.00 92.38 589 VAL A C 1
ATOM 4725 O O . VAL A 1 589 ? -53.887 18.882 45.332 1.00 92.38 589 VAL A O 1
ATOM 4728 N N . ILE A 1 590 ? -55.860 18.377 46.271 1.00 93.31 590 ILE A N 1
ATOM 4729 C CA . ILE A 1 590 ? -56.657 18.634 45.058 1.00 93.31 590 ILE A CA 1
ATOM 4730 C C . ILE A 1 590 ? -56.497 20.090 44.604 1.00 93.31 590 ILE A C 1
ATOM 4732 O O . ILE A 1 590 ? -56.245 20.318 43.422 1.00 93.31 590 ILE A O 1
ATOM 4736 N N . ALA A 1 591 ? -56.637 21.057 45.519 1.00 91.44 591 ALA A N 1
ATOM 4737 C CA . ALA A 1 591 ? -56.495 22.478 45.203 1.00 91.44 591 ALA A CA 1
ATOM 4738 C C . ALA A 1 591 ? -55.101 22.795 44.640 1.00 91.44 591 ALA A C 1
ATOM 4740 O O . ALA A 1 591 ? -55.005 23.368 43.560 1.00 91.44 591 ALA A O 1
ATOM 4741 N N . LEU A 1 592 ? -54.041 22.303 45.294 1.00 92.12 592 LEU A N 1
ATOM 4742 C CA . LEU A 1 592 ? -52.655 22.497 44.849 1.00 92.12 592 LEU A CA 1
ATOM 4743 C C . LEU A 1 592 ? -52.400 21.952 43.440 1.00 92.12 592 LEU A C 1
ATOM 4745 O O . LEU A 1 592 ? -51.748 22.600 42.625 1.00 92.12 592 LEU A O 1
ATOM 4749 N N . VAL A 1 593 ? -52.921 20.761 43.129 1.00 90.94 593 VAL A N 1
ATOM 4750 C CA . VAL A 1 593 ? -52.765 20.174 41.791 1.00 90.94 593 VAL A CA 1
ATOM 4751 C C . VAL A 1 593 ? -53.540 20.983 40.747 1.00 90.94 593 VAL A C 1
ATOM 4753 O O . VAL A 1 593 ? -53.028 21.186 39.649 1.00 90.94 593 VAL A O 1
ATOM 4756 N N . CYS A 1 594 ? -54.746 21.463 41.067 1.00 91.38 594 CYS A N 1
ATOM 4757 C CA . CYS A 1 594 ? -55.534 22.284 40.141 1.00 91.38 594 CYS A CA 1
ATOM 4758 C C . CYS A 1 594 ? -54.855 23.635 39.868 1.00 91.38 594 CYS A C 1
ATOM 4760 O O . CYS A 1 594 ? -54.710 24.000 38.706 1.00 91.38 594 CYS A O 1
ATOM 4762 N N . GLU A 1 595 ? -54.352 24.312 40.904 1.00 89.62 595 GLU A N 1
ATOM 4763 C CA . GLU A 1 595 ? -53.588 25.562 40.772 1.00 89.62 595 GLU A CA 1
ATOM 4764 C C . GLU A 1 595 ? -52.322 25.367 39.925 1.00 89.62 595 GLU A C 1
ATOM 4766 O O . GLU A 1 595 ? -52.036 26.166 39.035 1.00 89.62 595 GLU A O 1
ATOM 4771 N N . ALA A 1 596 ? -51.584 24.272 40.136 1.00 87.88 596 ALA A N 1
ATOM 4772 C CA . ALA A 1 596 ? -50.393 23.958 39.346 1.00 87.88 596 ALA A CA 1
ATOM 4773 C C . ALA A 1 596 ? -50.719 23.699 37.864 1.00 87.88 596 ALA A C 1
ATOM 4775 O O . ALA A 1 596 ? -49.964 24.101 36.975 1.00 87.88 596 ALA A O 1
ATOM 4776 N N . VAL A 1 597 ? -51.849 23.041 37.589 1.00 88.56 597 VAL A N 1
ATOM 4777 C CA . VAL A 1 597 ? -52.340 22.820 36.224 1.00 88.56 597 VAL A CA 1
ATOM 4778 C C . VAL A 1 597 ? -52.751 24.148 35.581 1.00 88.56 597 VAL A C 1
ATOM 4780 O O . VAL A 1 597 ? -52.343 24.413 34.452 1.00 88.56 597 VAL A O 1
ATOM 4783 N N . GLU A 1 598 ? -53.475 25.013 36.289 1.00 84.81 598 GLU A N 1
ATOM 4784 C CA . GLU A 1 598 ? -53.882 26.338 35.797 1.00 84.81 598 GLU A CA 1
ATOM 4785 C C . GLU A 1 598 ? -52.684 27.260 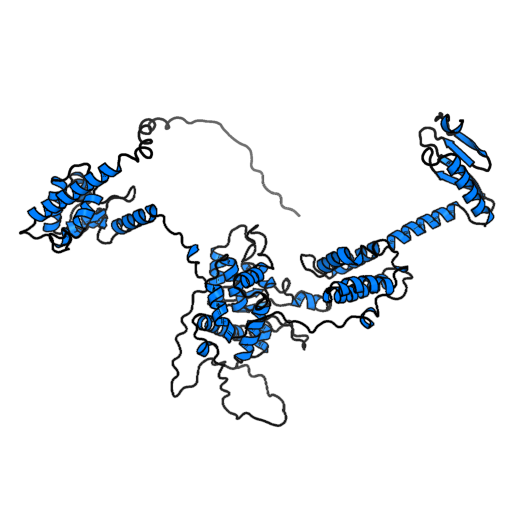35.528 1.00 84.81 598 GLU A C 1
ATOM 4787 O O . GLU A 1 598 ? -52.594 27.866 34.459 1.00 84.81 598 GLU A O 1
ATOM 4792 N N . ALA A 1 599 ? -51.698 27.286 36.427 1.00 81.62 599 ALA A N 1
ATOM 4793 C CA . ALA A 1 599 ? -50.459 28.038 36.238 1.00 81.62 599 ALA A CA 1
ATOM 4794 C C . ALA A 1 599 ? -49.679 27.586 34.988 1.00 81.62 599 ALA A C 1
ATOM 4796 O O . ALA A 1 599 ? -49.108 28.412 34.273 1.00 81.62 599 ALA A O 1
ATOM 4797 N N . SER A 1 600 ? -49.694 26.282 34.680 1.00 75.81 600 SER A N 1
ATOM 4798 C CA . SER A 1 600 ? -49.050 25.734 33.476 1.00 75.81 600 SER A CA 1
ATOM 4799 C C . SER A 1 600 ? -49.757 26.115 32.167 1.00 75.81 600 SER A C 1
ATOM 4801 O O . SER A 1 600 ? -49.126 26.139 31.109 1.00 75.81 600 SER A O 1
ATOM 4803 N N . LEU A 1 601 ? -51.053 26.445 32.225 1.00 69.12 601 LEU A N 1
ATOM 4804 C CA . LEU A 1 601 ? -51.825 26.920 31.073 1.00 69.12 601 LEU A CA 1
ATOM 4805 C C . LEU A 1 601 ? -51.519 28.393 30.771 1.00 69.12 601 LEU A C 1
ATOM 4807 O O . LEU A 1 601 ? -51.392 28.760 29.602 1.00 69.12 601 LEU A O 1
ATOM 4811 N N . TRP A 1 602 ? -51.326 29.224 31.802 1.00 57.69 602 TRP A N 1
ATOM 4812 C CA . TRP A 1 602 ? -50.938 30.627 31.618 1.00 57.69 602 TRP A CA 1
ATOM 4813 C C . TRP A 1 602 ? -49.524 30.782 31.054 1.00 57.69 602 TRP A C 1
ATOM 4815 O O . TRP A 1 602 ? -49.348 31.545 30.100 1.00 57.69 602 TRP A O 1
ATOM 4825 N N . SER A 1 603 ? -48.546 30.003 31.537 1.00 53.16 603 SER A N 1
ATOM 4826 C CA . SER A 1 603 ? -47.170 30.069 31.014 1.00 53.16 603 SER A CA 1
ATOM 4827 C C . SER A 1 603 ? -47.061 29.619 29.552 1.00 53.16 603 SER A C 1
ATOM 4829 O O . SER A 1 603 ? -46.182 30.079 28.828 1.00 53.16 603 SER A O 1
ATOM 4831 N N . ALA A 1 604 ? -47.949 28.728 29.096 1.00 49.97 604 ALA A N 1
ATOM 4832 C CA . ALA A 1 604 ? -48.030 28.320 27.694 1.00 49.97 604 ALA A CA 1
ATOM 4833 C C . ALA A 1 604 ? -48.666 29.403 26.797 1.00 49.97 604 ALA A C 1
ATOM 4835 O O . ALA A 1 604 ? -48.309 29.507 25.625 1.00 49.97 604 ALA A O 1
ATOM 4836 N N . SER A 1 605 ? -49.569 30.233 27.338 1.00 45.47 605 SER A N 1
ATOM 4837 C CA . SER A 1 605 ? -50.233 31.310 26.586 1.00 45.47 605 SER A CA 1
ATOM 4838 C C . SER A 1 605 ? -49.338 32.537 26.340 1.00 45.47 605 SER A C 1
ATOM 4840 O O . SER A 1 605 ? -49.398 33.118 25.260 1.00 45.47 605 SER A O 1
ATOM 4842 N N . GLU A 1 606 ? -48.444 32.888 27.275 1.00 34.75 606 GLU A N 1
ATOM 4843 C CA . GLU A 1 606 ? -47.508 34.021 27.118 1.00 34.75 606 GLU A CA 1
ATOM 4844 C C . GLU A 1 606 ? -46.393 33.747 26.093 1.00 34.75 606 GLU A C 1
ATOM 4846 O O . GLU A 1 606 ? -45.885 34.669 25.457 1.00 34.75 606 GLU A O 1
ATOM 4851 N N . LEU A 1 607 ? -46.051 32.475 25.861 1.00 37.62 607 LEU A N 1
ATOM 4852 C CA . LEU A 1 607 ? -45.097 32.053 24.826 1.00 37.62 607 LEU A CA 1
ATOM 4853 C C . LEU A 1 607 ? -45.744 31.896 23.432 1.00 37.62 607 LEU A C 1
ATOM 4855 O O . LEU A 1 607 ? -45.033 31.737 22.438 1.00 37.62 607 LEU A O 1
ATOM 4859 N N . GLY A 1 608 ? -47.077 31.969 23.339 1.00 34.78 608 GLY A N 1
ATOM 4860 C CA . GLY A 1 608 ? -47.856 31.722 22.119 1.00 34.78 608 GLY A CA 1
ATOM 4861 C C . GLY A 1 608 ? -47.949 32.889 21.127 1.00 34.78 608 GLY A C 1
ATOM 4862 O O . GLY A 1 608 ? -48.364 32.681 19.993 1.00 34.78 608 GLY A O 1
ATOM 4863 N N . ALA A 1 609 ? -47.514 34.104 21.478 1.00 32.47 609 ALA A N 1
ATOM 4864 C CA . ALA A 1 609 ? -47.626 35.270 20.587 1.00 32.47 609 ALA A CA 1
ATOM 4865 C C . ALA A 1 609 ? -46.563 35.345 19.461 1.00 32.47 609 ALA A C 1
ATOM 4867 O O . ALA A 1 609 ? -46.482 36.354 18.765 1.00 32.47 609 ALA A O 1
ATOM 4868 N N . SER A 1 610 ? -45.736 34.308 19.261 1.00 32.53 610 SER A N 1
ATOM 4869 C CA . SER A 1 610 ? -44.621 34.332 18.290 1.00 32.53 610 SER A CA 1
ATOM 4870 C C . SER A 1 610 ? -44.492 33.073 17.411 1.00 32.53 610 SER A C 1
ATOM 4872 O O . SER A 1 610 ? -43.565 32.975 16.609 1.00 32.53 610 SER A O 1
ATOM 4874 N N . ALA A 1 611 ? -45.400 32.093 17.510 1.00 30.80 611 ALA A N 1
ATOM 4875 C CA . ALA A 1 611 ? -45.205 30.801 16.832 1.00 30.80 611 ALA A CA 1
ATOM 4876 C C . ALA A 1 611 ? -46.456 30.171 16.192 1.00 30.80 611 ALA A C 1
ATOM 4878 O O . ALA A 1 611 ? -46.444 28.978 15.895 1.00 30.80 611 ALA A O 1
ATOM 4879 N N . ASP A 1 612 ? -47.495 30.950 15.884 1.00 28.97 612 ASP A N 1
ATOM 4880 C CA . ASP A 1 612 ? -48.608 30.478 15.047 1.00 28.97 612 ASP A CA 1
ATOM 4881 C C . ASP A 1 612 ? -48.282 30.638 13.552 1.00 28.97 612 ASP A C 1
ATOM 4883 O O . ASP A 1 612 ? -48.700 31.589 12.898 1.00 28.97 612 ASP A O 1
ATOM 4887 N N . SER A 1 613 ? -47.496 29.704 13.001 1.00 35.16 613 SER A N 1
ATOM 4888 C CA . SER A 1 613 ? -47.478 29.385 11.558 1.00 35.16 613 SER A CA 1
ATOM 4889 C C . SER A 1 613 ? -46.638 28.132 11.257 1.00 35.16 613 SER A C 1
ATOM 4891 O O . SER A 1 613 ? -45.678 28.171 10.487 1.00 35.16 613 SER A O 1
ATOM 4893 N N . ALA A 1 614 ? -46.987 26.990 11.840 1.00 32.66 614 ALA A N 1
ATOM 4894 C CA . ALA A 1 614 ? -46.759 25.675 11.235 1.00 32.66 614 ALA A CA 1
ATOM 4895 C C . ALA A 1 614 ? -47.483 24.639 12.091 1.00 32.66 614 ALA A C 1
ATOM 4897 O O . ALA A 1 614 ? -47.308 24.631 13.299 1.00 32.66 614 ALA A O 1
ATOM 4898 N N . TYR A 1 615 ? -48.248 23.751 11.458 1.00 30.09 615 TYR A N 1
ATOM 4899 C CA . TYR A 1 615 ? -49.108 22.729 12.077 1.00 30.09 615 TYR A CA 1
ATOM 4900 C C . TYR A 1 615 ? -50.536 23.153 12.460 1.00 30.09 615 TYR A C 1
ATOM 4902 O O . TYR A 1 615 ? -51.079 22.703 13.459 1.00 30.09 615 TYR A O 1
ATOM 4910 N N . SER A 1 616 ? -51.214 23.900 11.583 1.00 31.75 616 SER A N 1
ATOM 4911 C CA . SER A 1 616 ? -52.679 23.799 11.469 1.00 31.75 616 SER A CA 1
ATOM 4912 C C . SER A 1 616 ? -53.165 24.008 10.030 1.00 31.75 616 SER A C 1
ATOM 4914 O O . SER A 1 616 ? -54.020 24.843 9.760 1.00 31.75 616 SER A O 1
ATOM 4916 N N . THR A 1 617 ? -52.643 23.214 9.090 1.00 33.16 617 THR A N 1
ATOM 4917 C CA . THR A 1 617 ? -53.290 23.019 7.782 1.00 33.16 617 THR A CA 1
ATOM 4918 C C . THR A 1 617 ? -52.936 21.636 7.247 1.00 33.16 617 THR A C 1
ATOM 4920 O O . THR A 1 617 ? -51.883 21.456 6.648 1.00 33.16 617 THR A O 1
ATOM 4923 N N . THR A 1 618 ? -53.764 20.634 7.545 1.00 30.97 618 THR A N 1
ATOM 4924 C CA . THR A 1 618 ? -53.978 19.383 6.772 1.00 30.97 618 THR A CA 1
ATOM 4925 C C . THR A 1 618 ? -54.860 18.435 7.588 1.00 30.97 618 THR A C 1
ATOM 4927 O O . THR A 1 618 ? -54.506 17.304 7.889 1.00 30.97 618 THR A O 1
ATOM 4930 N N . CYS A 1 619 ? -56.042 18.904 7.982 1.00 29.91 619 CYS A N 1
ATOM 4931 C CA . CYS A 1 619 ? -57.108 18.009 8.422 1.00 29.91 619 CYS A CA 1
ATOM 4932 C C . CYS A 1 619 ? -58.448 18.692 8.155 1.00 29.91 619 CYS A C 1
ATOM 4934 O O . CYS A 1 619 ? -59.071 19.237 9.054 1.00 29.91 619 CYS A O 1
ATOM 4936 N N . THR A 1 620 ? -58.797 18.806 6.873 1.00 33.38 620 THR A N 1
ATOM 4937 C CA . THR A 1 620 ? -60.130 19.178 6.356 1.00 33.38 620 THR A CA 1
ATOM 4938 C C . THR A 1 620 ? -60.076 19.078 4.828 1.00 33.38 620 THR A C 1
ATOM 4940 O O . THR A 1 620 ? -60.053 20.084 4.141 1.00 33.38 620 THR A O 1
ATOM 4943 N N . MET A 1 621 ? -59.928 17.859 4.294 1.00 28.62 621 MET A N 1
ATOM 4944 C CA . MET A 1 621 ? -60.336 17.433 2.932 1.00 28.62 621 MET A CA 1
ATOM 4945 C C . MET A 1 621 ? -59.969 15.948 2.713 1.00 28.62 621 MET A C 1
ATOM 4947 O O . MET A 1 621 ? -59.337 15.577 1.731 1.00 28.62 621 MET A O 1
ATOM 4951 N N . ALA A 1 622 ? -60.334 15.080 3.662 1.00 31.58 622 ALA A N 1
ATOM 4952 C CA . ALA A 1 622 ? -60.184 13.625 3.519 1.00 31.58 622 ALA A CA 1
ATOM 4953 C C . ALA A 1 622 ? -61.357 12.842 4.146 1.00 31.58 622 ALA A C 1
ATOM 4955 O O . ALA A 1 622 ? -61.194 11.699 4.550 1.00 31.58 622 ALA A O 1
ATOM 4956 N N . GLU A 1 623 ? -62.546 13.453 4.199 1.00 30.97 623 GLU A N 1
ATOM 4957 C CA . GLU A 1 623 ? -63.819 12.792 4.556 1.00 30.97 623 GLU A CA 1
ATOM 4958 C C . GLU A 1 623 ? -64.906 13.024 3.488 1.00 30.97 623 GLU A C 1
ATOM 4960 O O . GLU A 1 623 ? -66.101 13.056 3.755 1.00 30.97 623 GLU A O 1
ATOM 4965 N N . ARG A 1 624 ? -64.483 13.177 2.229 1.00 34.22 624 ARG A N 1
ATOM 4966 C CA . ARG A 1 624 ? -65.335 13.022 1.041 1.00 34.22 624 ARG A CA 1
ATOM 4967 C C . ARG A 1 624 ? -64.491 12.407 -0.067 1.00 34.22 624 ARG A C 1
ATOM 4969 O O . ARG A 1 624 ? -63.924 13.154 -0.850 1.00 34.22 624 ARG A O 1
ATOM 4976 N N . ASN A 1 625 ? -64.295 11.089 -0.031 1.00 32.47 625 ASN A N 1
ATOM 4977 C CA . ASN A 1 625 ? -63.942 10.224 -1.176 1.00 32.47 625 ASN A CA 1
ATOM 4978 C C . ASN A 1 625 ? -63.634 8.796 -0.687 1.00 32.47 625 ASN A C 1
ATOM 4980 O O . ASN A 1 625 ? -62.567 8.251 -0.951 1.00 32.47 625 ASN A O 1
ATOM 4984 N N . TRP A 1 626 ? -64.576 8.197 0.047 1.00 30.12 626 TRP A N 1
ATOM 4985 C CA . TRP A 1 626 ? -64.539 6.774 0.414 1.00 30.12 626 TRP A CA 1
ATOM 4986 C C . TRP A 1 626 ? -65.783 6.007 -0.075 1.00 30.12 626 TRP A C 1
ATOM 4988 O O . TRP A 1 626 ? -66.076 4.942 0.442 1.00 30.12 626 TRP A O 1
ATOM 4998 N N . ASP A 1 627 ? -66.478 6.527 -1.098 1.00 30.14 627 ASP A N 1
ATOM 4999 C CA . ASP A 1 627 ? -67.698 5.921 -1.674 1.00 30.14 627 ASP A CA 1
ATOM 5000 C C . ASP A 1 627 ? -67.683 5.816 -3.215 1.00 30.14 627 ASP A C 1
ATOM 5002 O O . ASP A 1 627 ? -68.723 5.745 -3.864 1.00 30.14 627 ASP A O 1
ATOM 5006 N N . ALA A 1 628 ? -66.510 5.792 -3.855 1.00 35.75 628 ALA A N 1
ATOM 5007 C CA . ALA A 1 628 ? -66.447 5.609 -5.307 1.00 35.75 628 ALA A CA 1
ATOM 5008 C C . ALA A 1 628 ? -65.171 4.892 -5.753 1.00 35.75 628 ALA A C 1
ATOM 5010 O O . ALA A 1 628 ? -64.276 5.527 -6.298 1.00 35.75 628 ALA A O 1
ATOM 5011 N N . MET A 1 629 ? -65.084 3.576 -5.524 1.00 28.45 629 MET A N 1
ATOM 5012 C CA . MET A 1 629 ? -64.267 2.670 -6.350 1.00 28.45 629 MET A CA 1
ATOM 5013 C C . MET A 1 629 ? -64.567 1.186 -6.062 1.00 28.45 629 MET A C 1
ATOM 5015 O O . MET A 1 629 ? -63.677 0.378 -5.830 1.00 28.45 629 MET A O 1
ATOM 5019 N N . GLU A 1 630 ? -65.846 0.815 -6.116 1.00 33.62 630 GLU A N 1
ATOM 5020 C CA . GLU A 1 630 ? -66.279 -0.580 -6.250 1.00 33.62 630 GLU A CA 1
ATOM 5021 C C . GLU A 1 630 ? -67.406 -0.647 -7.294 1.00 33.62 630 GLU A C 1
ATOM 5023 O O . GLU A 1 630 ? -68.584 -0.585 -6.969 1.00 33.62 630 GLU A O 1
ATOM 5028 N N . ALA A 1 631 ? -67.045 -0.686 -8.581 1.00 31.45 631 ALA A N 1
ATOM 5029 C CA . ALA A 1 631 ? -67.906 -1.175 -9.663 1.00 31.45 631 ALA A CA 1
ATOM 5030 C C . ALA A 1 631 ? -67.121 -1.269 -10.982 1.00 31.45 631 ALA A C 1
ATOM 5032 O O . ALA A 1 631 ? -66.587 -0.273 -11.462 1.00 31.45 631 ALA A O 1
ATOM 5033 N N . GLY A 1 632 ? -67.141 -2.451 -11.607 1.00 28.30 632 GLY A N 1
ATOM 5034 C CA . GLY A 1 632 ? -67.068 -2.566 -13.069 1.00 28.30 632 GLY A CA 1
ATOM 5035 C C . GLY A 1 632 ? -65.783 -3.129 -13.686 1.00 28.30 632 GLY A C 1
ATOM 5036 O O . GLY A 1 632 ? -64.981 -2.400 -14.255 1.00 28.30 632 GLY A O 1
ATOM 5037 N N . SER A 1 633 ? -65.664 -4.459 -13.696 1.00 30.91 633 SER A N 1
ATOM 5038 C CA . SER A 1 633 ? -65.119 -5.221 -14.846 1.00 30.91 633 SER A CA 1
ATOM 5039 C C . SER A 1 633 ? -66.094 -5.069 -16.059 1.00 30.91 633 SER A C 1
ATOM 5041 O O . SER A 1 633 ? -67.225 -4.663 -15.774 1.00 30.91 633 SER A O 1
ATOM 5043 N N . PRO A 1 634 ? -65.817 -5.439 -17.348 1.00 45.16 634 PRO A N 1
ATOM 5044 C CA . PRO A 1 634 ? -64.919 -6.531 -17.770 1.00 45.16 634 PRO A CA 1
ATOM 5045 C C . PRO A 1 634 ? -64.313 -6.507 -19.219 1.00 45.16 634 PRO A C 1
ATOM 5047 O O . PRO A 1 634 ? -64.568 -5.618 -20.022 1.00 45.16 634 PRO A O 1
ATOM 5050 N N . ARG A 1 635 ? -63.628 -7.624 -19.548 1.00 28.81 635 ARG A N 1
ATOM 5051 C CA . ARG A 1 635 ? -63.402 -8.288 -20.867 1.00 28.81 635 ARG A CA 1
ATOM 5052 C C . ARG A 1 635 ? -62.291 -7.803 -21.819 1.00 28.81 635 ARG A C 1
ATOM 5054 O O . ARG A 1 635 ? -62.208 -6.638 -22.180 1.00 28.81 635 ARG A O 1
ATOM 5061 N N . GLY A 1 636 ? -61.530 -8.787 -22.321 1.00 26.98 636 GLY A N 1
ATOM 5062 C CA . GLY A 1 636 ? -60.605 -8.679 -23.456 1.00 26.98 636 GLY A CA 1
ATOM 5063 C C . GLY A 1 636 ? -59.664 -9.887 -23.577 1.00 26.98 636 GLY A C 1
ATOM 5064 O O . GLY A 1 636 ? -58.619 -9.910 -22.943 1.00 26.98 636 GLY A O 1
ATOM 5065 N N . ASP A 1 637 ? -60.077 -10.881 -24.360 1.00 27.41 637 ASP A N 1
ATOM 5066 C CA . ASP A 1 637 ? -59.496 -12.212 -24.595 1.00 27.41 637 ASP A CA 1
ATOM 5067 C C . ASP A 1 637 ? -58.093 -12.279 -25.261 1.00 27.41 637 ASP A C 1
ATOM 5069 O O . ASP A 1 637 ? -57.885 -11.690 -26.314 1.00 27.41 637 ASP A O 1
ATOM 5073 N N . SER A 1 638 ? -57.222 -13.142 -24.698 1.00 29.34 638 SER A N 1
ATOM 5074 C CA . SER A 1 638 ? -56.516 -14.286 -25.348 1.00 29.34 638 SER A CA 1
ATOM 5075 C C . SER A 1 638 ? -55.431 -14.043 -26.456 1.00 29.34 638 SER A C 1
ATOM 5077 O O . SER A 1 638 ? -55.196 -12.909 -26.852 1.00 29.34 638 SER A O 1
ATOM 5079 N N . PRO A 1 639 ? -54.656 -15.064 -26.914 1.00 40.44 639 PRO A N 1
ATOM 5080 C CA . PRO A 1 639 ? -53.347 -15.447 -26.346 1.00 40.44 639 PRO A CA 1
ATOM 5081 C C . PRO A 1 639 ? -52.207 -15.610 -27.398 1.00 40.44 639 PRO A C 1
ATOM 5083 O O . PRO A 1 639 ? -52.464 -15.696 -28.593 1.00 40.44 639 PRO A O 1
ATOM 5086 N N . ALA A 1 640 ? -50.942 -15.735 -26.967 1.00 28.81 640 ALA A N 1
ATOM 5087 C CA . ALA A 1 640 ? -49.839 -16.291 -27.781 1.00 28.81 640 ALA A CA 1
ATOM 5088 C C . ALA A 1 640 ? -48.736 -16.829 -26.844 1.00 28.81 640 ALA A C 1
ATOM 5090 O O . ALA A 1 640 ? -48.126 -16.075 -26.091 1.00 28.81 640 ALA A O 1
ATOM 5091 N N . GLU A 1 641 ? -48.714 -18.141 -26.616 1.00 27.56 641 GLU A N 1
ATOM 5092 C CA . GLU A 1 641 ? -47.827 -19.129 -27.262 1.00 27.56 641 GLU A CA 1
ATOM 5093 C C . GLU A 1 641 ? -46.467 -19.289 -26.565 1.00 27.56 641 GLU A C 1
ATOM 5095 O O . GLU A 1 641 ? -45.539 -18.496 -26.692 1.00 27.56 641 GLU A O 1
ATOM 5100 N N . ALA A 1 642 ? -46.384 -20.389 -25.815 1.00 29.28 642 ALA A N 1
ATOM 5101 C CA . ALA A 1 642 ? -45.162 -20.996 -25.331 1.00 29.28 642 ALA A CA 1
ATOM 5102 C C . ALA A 1 642 ? -44.626 -21.963 -26.394 1.00 29.28 642 ALA A C 1
ATOM 5104 O O . ALA A 1 642 ? -45.378 -22.793 -26.902 1.00 29.28 642 ALA A O 1
ATOM 5105 N N . THR A 1 643 ? -43.318 -21.935 -26.645 1.00 31.36 643 THR A N 1
ATOM 5106 C CA . THR A 1 643 ? -42.611 -23.039 -27.312 1.00 31.36 643 THR A CA 1
ATOM 5107 C C . THR A 1 643 ? -41.307 -23.387 -26.588 1.00 31.36 643 THR A C 1
ATOM 5109 O O . THR A 1 643 ? -40.666 -22.485 -26.040 1.00 31.36 643 THR A O 1
ATOM 5112 N N . PRO A 1 644 ? -40.909 -24.676 -26.567 1.00 39.16 644 PRO A N 1
ATOM 5113 C CA . PRO A 1 644 ? -39.834 -25.209 -25.736 1.00 39.16 644 PRO A CA 1
ATOM 5114 C C . PRO A 1 644 ? -38.512 -25.434 -26.504 1.00 39.16 644 PRO A C 1
ATOM 5116 O O . PRO A 1 644 ? -38.460 -25.315 -27.722 1.00 39.16 644 PRO A O 1
ATOM 5119 N N . TYR A 1 645 ? -37.464 -25.757 -25.733 1.00 31.73 645 TYR A N 1
ATOM 5120 C CA . TYR A 1 645 ? -36.158 -26.377 -26.051 1.00 31.73 645 TYR A CA 1
ATOM 5121 C C . TYR A 1 645 ? -35.851 -26.852 -27.490 1.00 31.73 645 TYR A C 1
ATOM 5123 O O . TYR A 1 645 ? -36.684 -27.472 -28.147 1.00 31.73 645 TYR A O 1
ATOM 5131 N N . PRO A 1 646 ? -34.545 -26.862 -27.831 1.00 45.88 646 PRO A N 1
ATOM 5132 C CA . PRO A 1 646 ? -33.941 -28.144 -28.197 1.00 45.88 646 PRO A CA 1
ATOM 5133 C C . PRO A 1 646 ? -32.599 -28.445 -27.508 1.00 45.88 646 PRO A C 1
ATOM 5135 O O . PRO A 1 646 ? -31.753 -27.581 -27.287 1.00 45.88 646 PRO A O 1
ATOM 5138 N N . MET A 1 647 ? -32.446 -29.732 -27.193 1.00 33.91 647 MET A N 1
ATOM 5139 C CA . MET A 1 647 ? -31.189 -30.451 -26.979 1.00 33.91 647 MET A CA 1
ATOM 5140 C C . MET A 1 647 ? -30.505 -30.792 -28.318 1.00 33.91 647 MET A C 1
ATOM 5142 O O . MET A 1 647 ? -31.163 -30.774 -29.357 1.00 33.91 647 MET A O 1
ATOM 5146 N N . LEU A 1 648 ? -29.253 -31.272 -28.196 1.00 40.44 648 LEU A N 1
ATOM 5147 C CA . LEU A 1 648 ? -28.350 -31.923 -29.172 1.00 40.44 648 LEU A CA 1
ATOM 5148 C C . LEU A 1 648 ? -27.350 -30.937 -29.812 1.00 40.44 648 LEU A C 1
ATOM 5150 O O . LEU A 1 648 ? -27.748 -29.865 -30.248 1.00 40.44 648 LEU A O 1
ATOM 5154 N N . ALA A 1 649 ? -26.043 -31.204 -29.894 1.00 40.34 649 ALA A N 1
ATOM 5155 C CA . ALA A 1 649 ? -25.243 -32.417 -29.703 1.00 40.34 649 ALA A CA 1
ATOM 5156 C C . ALA A 1 649 ? -23.808 -32.049 -29.279 1.00 40.34 649 ALA A C 1
ATOM 5158 O O . ALA A 1 649 ? -23.414 -30.881 -29.516 1.00 40.34 649 ALA A O 1
#

Solvent-accessible surface area (backbone atoms only — not comparable to full-atom values): 38898 Å² total; per-residue (Å²): 112,71,79,80,70,62,71,65,41,99,57,68,45,71,50,77,74,57,95,46,33,25,41,38,35,38,53,87,61,75,32,30,35,34,40,46,48,74,57,95,94,39,82,45,77,46,77,74,44,44,50,77,87,42,44,75,66,56,47,51,53,53,47,53,53,42,51,55,33,46,77,71,75,40,57,55,68,58,50,51,51,49,53,51,51,50,51,52,52,47,56,63,39,10,36,45,47,49,48,51,54,48,50,57,59,45,51,79,80,46,70,86,55,88,87,24,73,62,46,47,50,53,54,47,38,63,71,60,40,42,83,72,43,36,80,38,43,54,90,75,60,46,44,65,63,52,46,54,45,36,47,56,36,42,76,69,67,38,52,72,58,30,56,49,47,51,54,48,44,35,52,48,41,55,47,42,49,75,74,37,88,89,53,68,82,53,51,40,73,67,62,69,82,77,51,76,81,75,75,79,86,80,71,74,36,44,54,56,72,90,55,42,28,64,50,45,44,45,52,74,65,52,88,64,60,64,71,57,49,47,51,52,50,44,32,58,52,50,32,54,55,67,70,55,59,32,69,30,39,66,91,33,54,42,73,89,81,29,34,35,49,44,56,40,92,75,40,71,63,46,66,59,49,64,72,53,81,80,68,71,90,85,72,58,60,52,47,54,41,53,48,23,70,54,43,46,50,41,51,53,52,44,57,73,71,57,52,95,73,44,55,28,58,46,43,24,94,90,41,38,73,38,45,40,61,89,55,51,53,39,54,49,33,39,76,67,70,28,64,87,45,41,38,62,68,8,41,33,51,22,46,52,48,45,44,50,70,34,61,50,61,65,70,54,54,36,47,54,55,71,56,76,59,92,86,47,98,61,67,56,66,55,46,69,79,49,44,70,63,40,37,55,53,33,33,53,51,45,54,28,50,39,30,20,46,71,67,38,47,71,72,44,64,55,57,64,78,79,79,71,86,82,77,90,85,90,89,86,87,84,91,79,83,89,81,75,96,65,96,68,75,82,80,81,69,89,71,85,85,90,85,81,85,76,79,78,74,80,80,69,82,59,72,65,67,70,84,52,78,88,72,51,84,76,69,51,70,71,51,46,55,52,46,53,53,49,51,60,55,65,31,86,57,31,24,45,52,64,58,45,14,58,76,69,75,47,51,51,67,55,50,55,48,35,41,76,72,41,54,42,74,56,43,74,58,89,89,74,53,58,24,27,53,51,67,50,75,41,75,67,50,27,48,47,49,26,50,37,47,69,73,45,67,93,86,62,56,54,62,52,52,49,48,38,37,63,41,61,33,75,96,49,81,57,34,19,51,75,73,63,62,44,94,92,45,42,72,61,50,35,51,54,39,47,51,50,40,53,53,55,54,52,62,54,54,73,67,49,86,79,65,88,83,79,89,88,85,89,86,87,87,83,89,82,82,89,85,82,88,85,82,82,84,86,92,85,84,86,88,85,87,89,84,82,88,83,85,89,133

Secondary structure (DSSP, 8-state):
-HHHH----SS-EEEEEETTEEEEE-TTS-EEEEEEEEETTEEEEEEEEEETTS-HHHHHHHHHHHHHHHHTT--HHHHHHHHHHHHHHHHHTBHHHHHHHHHHHHHTTS--STTSHHHHHHHHIIIIIHHHHTTSBGGG--HHHHHHHHHHHHHTT-HHHHHHHHHHHHHHHHHHHHHSTT--S-TTSSTTTTPPPPPP--PPP---GGGHHHHHHHHHT--S-HHHHHHHHHHHHH---HHHHHT--GGGEETTTTEEEE-GGG-HHHHHHTTSTTS-TT----EEEE--HHHHHHHHHHHHT--TT--SSSB-SS-TTSBPPTTHHHHHHHHTT-TTT--TTHHHHHHHHHHHHTT--HHHHHHHTTPPPTT-TTTTTTTTTTHHHHHHHHHHHHHHHHHHHTT-HHHHTPPP----SS----------PPP---S-------SPPPSS--------PPPS----GGGS----HHHHHHHHHHHHHT-TTEEEHHHHHHHTTS-HHHHHHHHHTTSS--EE-TTS-EEEEGGGGSHHHHHHHHHHHHHS-TTS-HHHHHHHHHS--GGGTT--HHHH--TTTHHHHHHHHHHHHHHHHHHHHHTGGG--SSS-SSSSSSSS-SSS---------------------

Nearest PDB structures (foldseek):
  3jtz-assembly1_A  TM=9.605E-01  e=4.027E-05  Yersinia pestis
  3ju0-assembly1_A  TM=9.829E-01  e=8.705E-05  Pectobacterium atrosepticum
  3rmp-assembly1_C  TM=9.609E-01  e=2.705E-04  Yersinia pestis
  1z1b-assembly1_B  TM=5.816E-01  e=4.730E-07  Lambdavirus lambda
  6en1-assembly1_A  TM=6.220E-01  e=1.684E-06  Enterococcus faecalis

pLDDT: mean 78.16, std 21.24, range [26.91, 97.5]